Protein 5BQD (pdb70)

Secondary structure (DSSP, 8-state):
-PPPSS-EEEEEETT-TT-EEEETTHHHHHHHHHH--EEE-BSS-EE-SS--EEEEE---TTSEEEEEEEEEESSS-EEEEETTEEEEEE-----PPPP-EE-TT-SEEHHHHHHS-EE-TT-EEE--TT-SS-PEE--TT-EEEEEEEEEE--TTS-SSSS--EEEEEE-GGG-EEEESS---HHHHHHHHTT---/----TTSS-EEEETTHHHHHHHHHH--EEE-BSS-EEPSS--EEEEES--TTSEEEEEEEEEES-SEEEEEETTEEEEEEE-S-------EE-TT-SEEHHHHHHS-EE-TT-EEE--TT-SS-PEE--TT-EEEEEEEEEE---EEEEEE-GGG-EEEESS---HHHHT--TT--

B-factor: mean 69.39, std 15.28, range [40.54, 131.32]

Foldseek 3Di:
DDADPDDKDKDWDPPCVQKDKAWPPVVLLLVCVVLFHEAAAAAVWDFGVVWTKIAMDDFDQAWWKKKKKWKAFPAFFFWDADPSDIDGPGGHDDADPWFMGTQPVPGDGPNVRNVDMGTDRVATEHCDNVDPPRHTHDHARTKIWMKMKMKTAAPVSDPPDPRIIMMIITDPSNIHGYHNDDDRVVNVVSCVVVVPD/DDDDLPPQKDKAWPPVVVLQVCLVLAPEAAAAAVFDFDVVWTKMAMDSHPQWFWKWKKKFKWAPDFFFWDQPPLRIDGDGGHDDTDPWAMGTQPCPRGTNNVSRVDIRTPRVATEHCDPPDPPRHTHDHARTKIWMKMWMWGVVTDTDIDTDRSNIHGYHNDDDHCCVVVPDPVDD

Solvent-accessible surface area: 19405 Å² total; per-residue (Å²): 64,158,18,4,92,62,20,20,32,14,4,12,46,103,38,1,88,26,14,23,18,48,16,74,96,60,96,32,2,4,94,0,51,86,43,20,6,0,2,25,2,36,150,74,6,108,150,8,52,4,19,1,45,0,101,2,46,47,5,82,81,148,24,71,5,37,0,10,0,9,5,35,91,50,43,88,69,77,28,131,30,58,139,112,143,46,55,79,69,28,157,12,91,127,69,97,115,49,66,74,40,68,17,85,69,26,80,12,23,0,31,53,6,67,172,118,71,4,35,1,76,151,0,64,0,0,56,32,89,156,7,98,132,49,40,4,18,5,16,33,38,10,71,14,20,1,42,2,0,1,23,48,2,25,178,136,46,27,66,82,48,206,124,39,13,24,10,2,18,28,4,11,0,0,8,2,10,0,0,74,61,65,66,11,88,110,0,51,95,26,24,122,136,50,83,85,220,89,110,33,81,47,8,122,48,13,114,4,92,17,72,90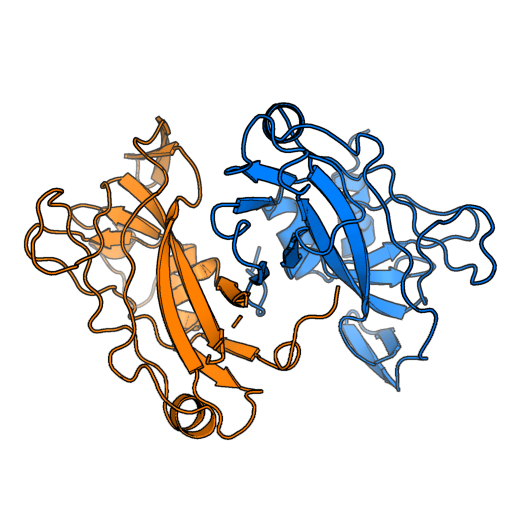,58,106,57,0,47,115,22,63,149,28,20,7,0,4,27,2,34,132,75,9,107,151,6,117,0,28,0,53,0,108,2,25,36,13,75,89,146,52,109,0,45,0,20,0,16,15,8,17,28,37,61,63,106,28,102,38,47,137,105,132,20,47,82,73,35,152,28,117,114,56,65,133,56,155,55,35,81,14,78,68,20,73,15,36,0,24,70,4,58,185,136,59,6,30,0,74,137,2,56,0,0,35,39,122,158,23,104,142,47,30,6,69,4,31,28,35,11,64,14,20,0,30,0,18,0,20,77,84,182,58,10,39,8,9,12,13,3,9,0,0,7,2,11,0,0,81,58,73,58,4,94,96,33,77,123,120,131,136,156,88,117

GO terms:
  GO:0035136 forelimb morphogenesis (P, IMP)
  GO:0007507 heart development (P, IMP)
  GO:0005737 cytoplasm (C, TAS)
  GO:0010719 negative regulation of epithelial to mesenchymal transition (P, TAS)
  GO:0060980 cell migration involved in coronary vasculogenesis (P, TAS)
  GO:0005634 nucleus (C, IDA)
  GO:0005737 cytoplasm (C, IDA)
  GO:0000978 RNA polymerase II cis-regulatory region sequence-specific DNA binding (F, IDA)
  GO:0000981 DNA-binding transcription factor activity, RNA polymerase II-specific (F, IDA)
  GO:0045893 positive regulation of DNA-templated transcription (P, IDA)
  GO:0045944 positive regulation of transcription by RNA polymerase II (P, IDA)
  GO:0032991 protein-containing complex (C, IDA)
  GO:0032993 protein-DNA complex (C, IDA)
  GO:0005515 protein binding (F, IPI)
  GO:0005654 nucleoplasm (C, TAS)
  GO:1901846 positive regulation of cell communication by electrical coupling involved in cardiac conduction (P, TAS)
  GO:0003700 DNA-binding transcription factor activity (F, IMP)
  GO:0045944 positive regulation of transcription by RNA polymerase II (P, IMP)
  GO:0061629 RNA polymerase II-specific DNA-binding transcription factor binding (F, IPI)
  GO:0003677 DNA binding (F, IDA)

CATH classification: 2.60.40.820

Structure (mmCIF, N/CA/C/O backbone):
data_5BQD
#
_entry.id   5BQD
#
_cell.length_a   81.455
_cell.length_b   81.455
_cell.length_c   341.022
_cell.angle_alpha   90.00
_cell.angle_beta   90.00
_cell.angle_gamma   120.00
#
_symmetry.space_group_name_H-M   'P 61 2 2'
#
loop_
_entity.id
_entity.type
_entity.pdbx_description
1 polymer 'T-box transcription factor TBX5'
2 non-polymer 'MAGNESIUM ION'
3 water water
#
loop_
_atom_site.group_PDB
_atom_site.id
_atom_site.type_symbol
_atom_site.label_atom_id
_atom_site.label_alt_id
_atom_site.label_comp_id
_atom_site.label_asym_id
_atom_site.label_entity_id
_atom_site.label_seq_id
_atom_site.pdbx_PDB_ins_code
_atom_site.Cartn_x
_atom_site.Cartn_y
_atom_site.Cartn_z
_atom_site.occupancy
_atom_site.B_iso_or_equiv
_atom_site.auth_seq_id
_atom_site.auth_comp_id
_atom_site.auth_asym_id
_atom_site.auth_atom_id
_atom_site.pdbx_PDB_model_num
ATOM 1 N N . SER A 1 36 ? 9.370 -34.732 -0.861 1.00 89.19 36 SER A N 1
ATOM 2 C CA . SER A 1 36 ? 9.302 -33.670 -1.870 1.00 84.46 36 SER A CA 1
ATOM 3 C C . SER A 1 36 ? 7.869 -33.177 -2.141 1.00 83.95 36 SER A C 1
ATOM 4 O O . SER A 1 36 ? 7.036 -33.922 -2.669 1.00 86.78 36 SER A O 1
ATOM 7 N N . LYS A 1 37 ? 7.588 -31.925 -1.784 1.00 79.78 37 LYS A N 1
ATOM 8 C CA . LYS A 1 37 ? 6.330 -31.277 -2.156 1.00 76.83 37 LYS A CA 1
ATOM 9 C C . LYS A 1 37 ? 6.235 -31.165 -3.680 1.00 84.17 37 LYS A C 1
ATOM 10 O O . LYS A 1 37 ? 7.239 -31.306 -4.388 1.00 79.11 37 LYS A O 1
ATOM 16 N N . SER A 1 38 ? 5.033 -30.923 -4.190 1.00 82.96 38 SER A N 1
ATOM 17 C CA . SER A 1 38 ? 4.894 -30.530 -5.584 1.00 79.74 38 SER A CA 1
ATOM 18 C C . SER A 1 38 ? 4.778 -29.009 -5.611 1.00 76.99 38 SER A C 1
ATOM 19 O O . SER A 1 38 ? 4.260 -28.409 -4.660 1.00 70.47 38 SER A O 1
ATOM 22 N N . PRO A 1 39 ? 5.275 -28.382 -6.696 1.00 71.72 39 PRO A N 1
ATOM 23 C CA . PRO A 1 39 ? 5.217 -26.921 -6.834 1.00 69.63 39 PRO A CA 1
ATOM 24 C C . PRO A 1 39 ? 3.783 -26.384 -6.836 1.00 71.00 39 PRO A C 1
ATOM 25 O O . PRO A 1 39 ? 2.878 -26.992 -7.430 1.00 73.87 39 PRO A O 1
ATOM 29 N N . SER A 1 40 ? 3.596 -25.243 -6.179 1.00 66.61 40 SER A N 1
ATOM 30 C CA . SER A 1 40 ? 2.286 -24.621 -6.069 1.00 68.46 40 SER A CA 1
ATOM 31 C C . SER A 1 40 ? 1.803 -24.051 -7.394 1.00 71.55 40 SER A C 1
ATOM 32 O O . SER A 1 40 ? 0.671 -23.584 -7.499 1.00 71.44 40 SER A O 1
ATOM 35 N N . SER A 1 41 ? 2.679 -24.070 -8.393 1.00 67.50 41 SER A N 1
ATOM 36 C CA . SER A 1 41 ? 2.329 -23.626 -9.730 1.00 66.35 41 SER A CA 1
ATOM 37 C C . SER A 1 41 ? 2.182 -24.819 -10.662 1.00 62.56 41 SER A C 1
ATOM 38 O O . SER A 1 41 ? 3.037 -25.718 -10.678 1.00 63.26 41 SER A O 1
ATOM 41 N N . PRO A 1 42 ? 1.092 -24.833 -11.438 1.00 58.83 42 PRO A N 1
ATOM 42 C CA . PRO A 1 42 ? 0.901 -25.877 -12.446 1.00 56.68 42 PRO A CA 1
ATOM 43 C C . PRO A 1 42 ? 2.015 -25.817 -13.484 1.00 56.91 42 PRO A C 1
ATOM 44 O O . PRO A 1 42 ? 2.645 -24.773 -13.635 1.00 58.30 42 PRO A O 1
ATOM 48 N N . GLN A 1 43 ? 2.276 -26.920 -14.170 1.00 55.26 43 GLN A N 1
ATOM 49 C CA . GLN A 1 43 ? 3.102 -26.857 -15.369 1.00 59.25 43 GLN A CA 1
ATOM 50 C C . GLN A 1 43 ? 2.283 -26.152 -16.441 1.00 53.61 43 GLN A C 1
ATOM 51 O O . GLN A 1 43 ? 1.070 -26.349 -16.528 1.00 53.20 43 GLN A O 1
ATOM 57 N N . ALA A 1 44 ? 2.935 -25.314 -17.237 1.00 48.88 44 ALA A N 1
ATOM 58 C CA . ALA A 1 44 ? 2.210 -24.578 -18.258 1.00 50.88 44 ALA A CA 1
ATOM 59 C C . ALA A 1 44 ? 2.856 -24.789 -19.630 1.00 52.59 44 ALA A C 1
ATOM 60 O O . ALA A 1 44 ? 4.043 -25.129 -19.745 1.00 50.51 44 ALA A O 1
ATOM 62 N N . ALA A 1 45 ? 2.061 -24.616 -20.676 1.00 55.67 45 ALA A N 1
ATOM 63 C CA . ALA A 1 45 ? 2.560 -24.803 -22.024 1.00 53.45 45 ALA A CA 1
ATOM 64 C C . ALA A 1 45 ? 1.768 -23.949 -22.998 1.00 58.70 45 ALA A C 1
ATOM 65 O O . ALA A 1 45 ? 0.559 -23.767 -22.843 1.00 58.56 45 ALA A O 1
ATOM 67 N N . PHE A 1 46 ? 2.447 -23.405 -23.997 1.00 58.98 46 PHE A N 1
ATOM 68 C CA . PHE A 1 46 ? 1.738 -22.691 -25.030 1.00 62.45 46 PHE A CA 1
ATOM 69 C C . PHE A 1 46 ? 2.045 -23.366 -26.369 1.00 62.40 46 PHE A C 1
ATOM 70 O O . PHE A 1 46 ? 3.212 -23.523 -26.757 1.00 64.93 46 PHE A O 1
ATOM 78 N N . THR A 1 47 ? 0.984 -23.761 -27.069 1.00 63.04 47 THR A N 1
ATOM 79 C CA . THR A 1 47 ? 1.092 -24.670 -28.214 1.00 66.70 47 THR A CA 1
ATOM 80 C C . THR A 1 47 ? 0.306 -24.173 -29.427 1.00 65.32 47 THR A C 1
ATOM 81 O 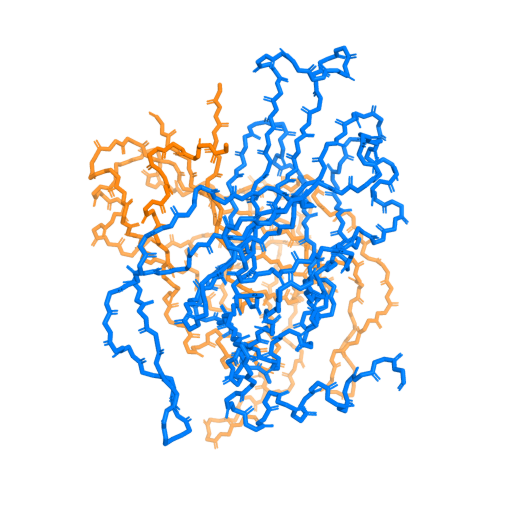O . THR A 1 47 ? -0.904 -23.961 -29.332 1.00 64.93 47 THR A O 1
ATOM 85 N N . GLN A 1 48 ? 0.998 -23.988 -30.556 1.00 70.38 48 GLN A N 1
ATOM 86 C CA . GLN A 1 48 ? 0.360 -23.679 -31.847 1.00 70.59 48 GLN A CA 1
ATOM 87 C C . GLN A 1 48 ? -0.067 -24.969 -32.552 1.00 70.94 48 GLN A C 1
ATOM 88 O O . GLN A 1 48 ? 0.560 -26.017 -32.351 1.00 67.31 48 GLN A O 1
ATOM 94 N N . GLN A 1 49 ? -1.131 -24.886 -33.358 1.00 75.55 49 GLN A N 1
ATOM 95 C CA . GLN A 1 49 ? -1.633 -26.020 -34.143 1.00 74.65 49 GLN A CA 1
ATOM 96 C C . GLN A 1 49 ? -0.489 -26.767 -34.821 1.00 70.06 49 GLN A C 1
ATOM 97 O O . GLN A 1 49 ? 0.441 -26.150 -35.329 1.00 68.77 49 GLN A O 1
ATOM 103 N N . GLY A 1 50 ? -0.553 -28.094 -34.804 1.00 70.69 50 GLY A N 1
ATOM 104 C CA . GLY A 1 50 ? 0.507 -28.907 -35.361 1.00 68.93 50 GLY A CA 1
ATOM 105 C C . GLY A 1 50 ? 1.500 -29.339 -34.304 1.00 70.88 50 GLY A C 1
ATOM 106 O O . GLY A 1 50 ? 2.384 -30.163 -34.549 1.00 71.73 50 GLY A O 1
ATOM 107 N N . MET A 1 51 ? 1.365 -28.778 -33.112 1.00 69.14 51 MET A N 1
ATOM 108 C CA . MET A 1 51 ? 2.287 -29.131 -32.045 1.00 70.99 51 MET A CA 1
ATOM 109 C C . MET A 1 51 ? 1.580 -29.848 -30.900 1.00 68.30 51 MET A C 1
ATOM 110 O O . MET A 1 51 ? 2.231 -30.365 -30.001 1.00 67.59 51 MET A O 1
ATOM 115 N N . GLU A 1 52 ? 0.251 -29.910 -30.966 1.00 68.36 52 GLU A N 1
ATOM 116 C CA . GLU A 1 52 ? -0.573 -30.317 -29.832 1.00 67.54 52 GLU A CA 1
ATOM 117 C C . GLU A 1 52 ? -0.447 -31.783 -29.424 1.00 67.07 52 GLU A C 1
ATOM 118 O O . GLU A 1 52 ? -0.922 -32.172 -28.361 1.00 77.48 52 GLU A O 1
ATOM 124 N N . GLY A 1 53 ? 0.178 -32.600 -30.257 1.00 69.48 53 GLY A N 1
ATOM 125 C CA . GLY A 1 53 ? 0.351 -33.998 -29.919 1.00 67.08 53 GLY A CA 1
ATOM 126 C C . GLY A 1 53 ? 1.631 -34.257 -29.145 1.00 60.60 53 GLY A C 1
ATOM 127 O O . GLY A 1 53 ? 1.861 -35.369 -28.660 1.00 60.41 53 GLY A O 1
ATOM 128 N N . ILE A 1 54 ? 2.471 -33.234 -29.023 1.00 59.93 54 ILE A N 1
ATOM 129 C CA . ILE A 1 54 ? 3.774 -33.392 -28.368 1.00 61.79 54 ILE A CA 1
ATOM 130 C C . ILE A 1 54 ? 3.657 -33.429 -26.844 1.00 58.94 54 ILE A C 1
ATOM 131 O O . ILE A 1 54 ? 2.809 -32.751 -26.257 1.00 63.01 54 ILE A O 1
ATOM 136 N N . LYS A 1 55 ? 4.495 -34.246 -26.208 1.00 60.90 55 LYS A N 1
ATOM 137 C CA . LYS A 1 55 ? 4.556 -34.316 -24.746 1.00 58.34 55 LYS A CA 1
ATOM 138 C C . LYS A 1 55 ? 6.019 -34.365 -24.287 1.00 58.66 55 LYS A C 1
ATOM 139 O O . LYS A 1 55 ? 6.884 -34.953 -24.966 1.00 56.80 55 LYS A O 1
ATOM 145 N N . VAL A 1 56 ? 6.279 -33.719 -23.147 1.00 59.54 56 VAL A N 1
ATOM 146 C CA . VAL A 1 56 ? 7.623 -33.540 -22.614 1.00 54.22 56 VAL A CA 1
ATOM 147 C C . VAL A 1 56 ? 7.689 -34.074 -21.188 1.00 59.20 56 VAL A C 1
ATOM 148 O O . VAL A 1 56 ? 6.787 -33.825 -20.390 1.00 59.59 56 VAL A O 1
ATOM 152 N N . PHE A 1 57 ? 8.741 -34.809 -20.849 1.00 57.33 57 PHE A N 1
ATOM 153 C CA . PHE A 1 57 ? 8.846 -35.336 -19.497 1.00 47.46 57 PHE A CA 1
ATOM 154 C C . PHE A 1 57 ? 10.181 -34.951 -18.886 1.00 52.64 57 PHE A C 1
ATOM 155 O O . PHE A 1 57 ? 11.235 -35.253 -19.464 1.00 55.38 57 PHE A O 1
ATOM 163 N N . LEU A 1 58 ? 10.130 -34.303 -17.720 1.00 49.05 58 LEU A N 1
ATOM 164 C CA . LEU A 1 58 ? 11.328 -33.850 -17.041 1.00 52.08 58 LEU A CA 1
ATOM 165 C C . LEU A 1 58 ? 12.080 -35.058 -16.527 1.00 52.85 58 LEU A C 1
ATOM 166 O O . LEU A 1 58 ? 11.527 -35.864 -15.793 1.00 51.27 58 LEU A O 1
ATOM 171 N N . HIS A 1 59 ? 13.334 -35.192 -16.940 1.00 55.53 59 HIS A N 1
ATOM 172 C CA . HIS A 1 59 ? 14.204 -36.249 -16.438 1.00 56.33 59 HIS A CA 1
ATOM 173 C C . HIS A 1 59 ? 14.549 -35.951 -14.986 1.00 61.74 59 HIS A C 1
ATOM 174 O O . HIS A 1 59 ? 14.835 -34.792 -14.636 1.00 54.97 59 HIS A O 1
ATOM 181 N N . GLU A 1 60 ? 14.484 -36.989 -14.148 1.00 63.13 60 GLU A N 1
ATOM 182 C CA . GLU A 1 60 ? 14.853 -36.880 -12.744 1.00 59.37 60 GLU A CA 1
ATOM 183 C C . GLU A 1 60 ? 14.031 -35.797 -12.006 1.00 62.78 60 GLU A C 1
ATOM 184 O O . GLU A 1 60 ? 14.587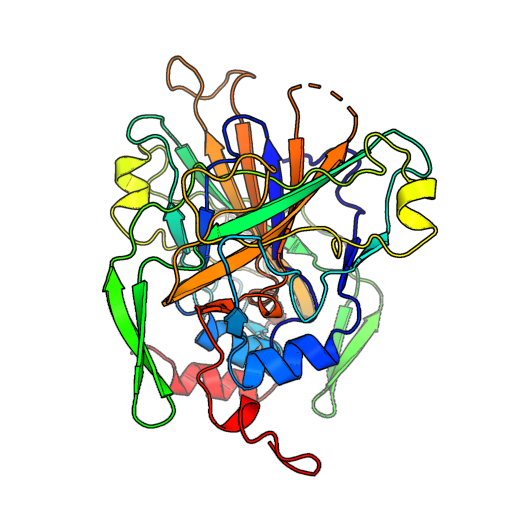 -35.019 -11.209 1.00 58.25 60 GLU A O 1
ATOM 190 N N . ARG A 1 61 ? 12.717 -35.765 -12.260 1.00 60.13 61 ARG A N 1
ATOM 191 C CA . ARG A 1 61 ? 11.842 -34.777 -11.629 1.00 62.74 61 ARG A CA 1
ATOM 192 C C . ARG A 1 61 ? 11.928 -34.795 -10.100 1.00 64.34 61 ARG A C 1
ATOM 193 O O . ARG A 1 61 ? 11.870 -33.733 -9.471 1.00 66.25 61 ARG A O 1
ATOM 201 N N . GLU A 1 62 ? 12.065 -35.970 -9.488 1.00 66.17 62 GLU A N 1
ATOM 202 C CA . GLU A 1 62 ? 12.119 -35.997 -8.016 1.00 66.62 62 GLU A CA 1
ATOM 203 C C . GLU A 1 62 ? 13.336 -35.229 -7.500 1.00 63.95 62 GLU A C 1
ATOM 204 O O . GLU A 1 62 ? 13.229 -34.463 -6.531 1.00 64.29 62 GLU A O 1
ATOM 210 N N . LEU A 1 63 ? 14.478 -35.416 -8.165 1.00 62.79 63 LEU A N 1
ATOM 211 C CA . LEU A 1 63 ? 15.685 -34.675 -7.825 1.00 58.97 63 LEU A CA 1
ATOM 212 C C . LEU A 1 63 ? 15.442 -33.165 -7.852 1.00 63.45 63 LEU A C 1
ATOM 213 O O . LEU A 1 63 ? 15.850 -32.434 -6.931 1.00 60.60 63 LEU A O 1
ATOM 218 N N . TRP A 1 64 ? 14.758 -32.721 -8.907 1.00 59.99 64 TRP A N 1
ATOM 219 C CA . TRP A 1 64 ? 14.323 -31.341 -9.049 1.00 55.78 64 TRP A CA 1
ATOM 220 C C . TRP A 1 64 ? 13.392 -30.899 -7.935 1.00 56.16 64 TRP A C 1
ATOM 221 O O . TRP A 1 64 ? 13.510 -29.780 -7.429 1.00 58.76 64 TRP A O 1
ATOM 232 N N . LEU A 1 65 ? 12.443 -31.754 -7.569 1.00 57.55 65 LEU A N 1
ATOM 233 C CA . LEU A 1 65 ? 11.531 -31.417 -6.476 1.00 59.63 65 LEU A CA 1
ATOM 234 C C . LEU A 1 65 ? 12.272 -31.176 -5.153 1.00 59.25 65 LEU A C 1
ATOM 235 O O . LEU A 1 65 ? 11.872 -30.307 -4.377 1.00 61.36 65 LEU A O 1
ATOM 240 N N . LYS A 1 66 ? 13.362 -31.902 -4.910 1.00 58.44 66 LYS A N 1
ATOM 241 C CA . LYS A 1 66 ? 14.099 -31.730 -3.655 1.00 59.31 66 LYS A CA 1
ATOM 242 C C . LYS A 1 66 ? 14.770 -30.362 -3.567 1.00 59.21 66 LYS A C 1
ATOM 243 O O . LYS A 1 66 ? 14.619 -29.659 -2.561 1.00 60.01 66 LYS A O 1
ATOM 249 N N . PHE A 1 67 ? 15.483 -29.970 -4.621 1.00 61.04 67 PHE A N 1
ATOM 250 C CA . PHE A 1 67 ? 16.035 -28.620 -4.692 1.00 56.03 67 PHE A CA 1
ATOM 251 C C . PHE A 1 67 ? 14.922 -27.578 -4.643 1.00 54.42 67 PHE A C 1
ATOM 252 O O . PHE A 1 67 ? 15.066 -26.538 -4.003 1.00 52.81 67 PHE A O 1
ATOM 260 N N . HIS A 1 68 ? 13.820 -27.838 -5.338 1.00 50.75 68 HIS A N 1
ATOM 261 C CA . HIS A 1 68 ? 12.750 -26.853 -5.392 1.00 54.67 68 HIS A CA 1
ATOM 262 C C . HIS A 1 68 ? 12.187 -26.561 -4.010 1.00 56.48 68 HIS A C 1
ATOM 263 O O . HIS A 1 68 ? 11.864 -25.421 -3.684 1.00 54.71 68 HIS A O 1
ATOM 270 N N . GLU A 1 69 ? 12.058 -27.629 -3.229 1.00 59.85 69 GLU A N 1
ATOM 271 C CA . GLU A 1 69 ? 11.501 -27.628 -1.883 1.00 57.66 69 GLU A CA 1
ATOM 272 C C . GLU A 1 69 ? 12.278 -26.657 -0.986 1.00 56.69 69 GLU A C 1
ATOM 273 O O . GLU A 1 69 ? 11.713 -25.774 -0.343 1.00 51.25 69 GLU A O 1
ATOM 279 N N . VAL A 1 70 ? 13.594 -26.833 -0.988 1.00 54.32 70 VAL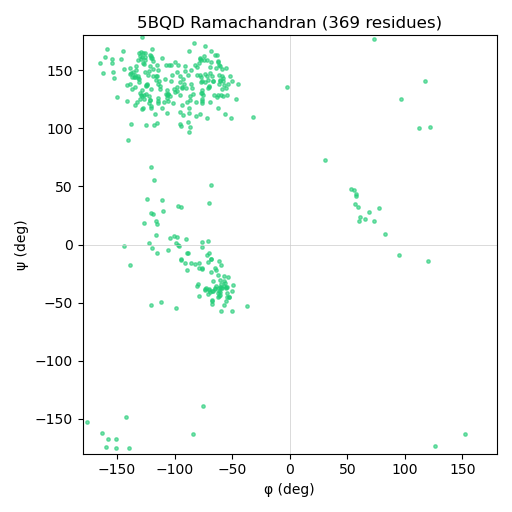 A N 1
ATOM 280 C CA . VAL A 1 70 ? 14.544 -25.947 -0.326 1.00 54.79 70 VAL A CA 1
ATOM 281 C C . VAL A 1 70 ? 14.599 -24.535 -0.923 1.00 55.33 70 VAL A C 1
ATOM 282 O O . VAL A 1 70 ? 14.764 -23.530 -0.201 1.00 53.87 70 VAL A O 1
ATOM 286 N N . GLY A 1 71 ? 14.481 -24.468 -2.252 1.00 57.84 71 GLY A N 1
ATOM 287 C CA . GLY A 1 71 ? 14.608 -23.213 -2.980 1.00 49.04 71 GLY A CA 1
ATOM 288 C C . GLY A 1 71 ? 15.863 -23.233 -3.822 1.00 51.05 71 GLY A C 1
ATOM 289 O O . GLY A 1 71 ? 16.966 -23.005 -3.329 1.00 53.90 71 GLY A O 1
ATOM 290 N N . THR A 1 72 ? 15.708 -23.494 -5.114 1.00 56.48 72 THR A N 1
ATOM 291 C CA . THR A 1 72 ? 16.876 -23.833 -5.901 1.00 53.87 72 THR A CA 1
ATOM 292 C C . THR A 1 72 ? 17.701 -22.606 -6.228 1.00 53.37 72 THR A C 1
ATOM 293 O O . THR A 1 72 ? 17.147 -21.529 -6.486 1.00 51.96 72 THR A O 1
ATOM 297 N N . GLU A 1 73 ? 19.024 -22.783 -6.179 1.00 51.43 73 GLU A N 1
ATOM 298 C CA . GLU A 1 73 ? 19.986 -21.745 -6.517 1.00 50.24 73 GLU A CA 1
ATOM 299 C C . GLU A 1 73 ? 20.899 -22.243 -7.613 1.00 53.41 73 GLU A C 1
ATOM 300 O O . GLU A 1 73 ? 21.242 -23.426 -7.652 1.00 55.12 73 GLU A O 1
ATOM 306 N N . MET A 1 74 ? 21.307 -21.338 -8.491 1.00 49.25 74 MET A N 1
ATOM 307 C CA . MET A 1 74 ? 22.244 -21.683 -9.535 1.00 45.21 74 MET A CA 1
ATOM 308 C C . MET A 1 74 ? 23.350 -20.646 -9.493 1.00 45.90 74 MET A C 1
ATOM 309 O O . MET A 1 74 ? 23.093 -19.445 -9.401 1.00 46.72 74 MET A O 1
ATOM 314 N N . ILE A 1 75 ? 24.585 -21.119 -9.482 1.00 43.64 75 ILE A N 1
ATOM 315 C CA . ILE A 1 75 ? 25.736 -20.243 -9.426 1.00 50.25 75 ILE A CA 1
ATOM 316 C C . ILE A 1 75 ? 26.033 -19.591 -10.807 1.00 57.26 75 ILE A C 1
ATOM 317 O O . ILE A 1 75 ? 26.072 -20.271 -11.836 1.00 54.37 75 ILE A O 1
ATOM 322 N N . ILE A 1 76 ? 26.217 -18.274 -10.839 1.00 56.04 76 ILE A N 1
ATOM 323 C CA . ILE A 1 76 ? 26.685 -17.620 -12.062 1.00 57.90 76 ILE A CA 1
ATOM 324 C C . ILE A 1 76 ? 28.091 -17.043 -11.880 1.00 60.58 76 ILE A C 1
ATOM 325 O O . ILE A 1 76 ? 28.387 -16.451 -10.836 1.00 63.29 76 ILE A O 1
ATOM 330 N N . THR A 1 77 ? 28.961 -17.231 -12.877 1.00 57.25 77 THR A N 1
ATOM 331 C CA . THR A 1 77 ? 30.301 -16.629 -12.847 1.00 57.44 77 THR A CA 1
ATOM 332 C C . THR A 1 77 ? 30.554 -15.865 -14.151 1.00 61.11 77 THR A C 1
ATOM 333 O O . THR A 1 77 ? 29.703 -15.847 -15.040 1.00 59.03 77 THR A O 1
ATOM 337 N N . LYS A 1 78 ? 31.719 -15.238 -14.271 1.00 62.16 78 LYS A N 1
ATOM 338 C CA . LYS A 1 78 ? 32.048 -14.519 -15.484 1.00 57.24 78 LYS A CA 1
ATOM 339 C C . LYS A 1 78 ? 32.345 -15.486 -16.635 1.00 59.51 78 LYS A C 1
ATOM 340 O O . LYS A 1 78 ? 31.985 -15.218 -17.774 1.00 60.75 78 LYS A O 1
ATOM 346 N N . ALA A 1 79 ? 32.993 -16.607 -16.340 1.00 60.37 79 ALA A N 1
ATOM 347 C CA . ALA A 1 79 ? 33.307 -17.595 -17.377 1.00 57.59 79 ALA A CA 1
ATOM 348 C C . ALA A 1 79 ? 32.038 -18.280 -17.854 1.00 60.35 79 ALA A C 1
ATOM 349 O O . ALA A 1 79 ? 31.880 -18.570 -19.044 1.00 64.03 79 ALA A O 1
ATOM 351 N N . GLY A 1 80 ? 31.146 -18.528 -16.895 1.00 58.02 80 GLY A N 1
ATOM 352 C CA . GLY A 1 80 ? 29.908 -19.247 -17.116 1.00 56.15 80 GLY A CA 1
ATOM 353 C C . GLY A 1 80 ? 29.913 -20.516 -16.280 1.00 61.68 80 GLY A C 1
ATOM 354 O O . GLY A 1 80 ? 30.954 -21.169 -16.156 1.00 62.04 80 GLY A O 1
ATOM 355 N N . ARG A 1 81 ? 28.766 -20.861 -15.694 1.00 60.35 81 ARG A N 1
ATOM 356 C CA . ARG A 1 81 ? 28.612 -22.151 -15.026 1.00 61.06 81 ARG A CA 1
ATOM 357 C C . ARG A 1 81 ? 27.527 -22.978 -15.680 1.00 57.65 81 ARG A C 1
ATOM 358 O O . ARG A 1 81 ? 26.514 -22.431 -16.127 1.00 54.79 81 ARG A O 1
ATOM 366 N N . ARG A 1 82 ? 27.727 -24.293 -15.722 1.00 58.22 82 ARG A N 1
ATOM 367 C CA . ARG A 1 82 ? 26.654 -25.184 -16.125 1.00 56.95 82 ARG A CA 1
ATOM 368 C C . ARG A 1 82 ? 25.658 -25.277 -14.969 1.00 58.47 82 ARG A C 1
ATOM 369 O O . ARG A 1 82 ? 25.962 -24.890 -13.836 1.00 54.41 82 ARG A O 1
ATOM 377 N N . MET A 1 83 ? 24.452 -25.735 -15.263 1.00 60.61 83 MET A N 1
ATOM 378 C CA . MET A 1 83 ? 23.430 -25.875 -14.245 1.00 51.83 83 MET A CA 1
ATOM 379 C C . MET A 1 83 ? 23.526 -27.235 -13.583 1.00 57.99 83 MET A C 1
ATOM 380 O O . MET A 1 83 ? 23.857 -28.231 -14.235 1.00 60.38 83 MET A O 1
ATOM 385 N N . PHE A 1 84 ? 23.220 -27.278 -12.287 1.00 63.59 84 PHE A N 1
ATOM 386 C CA . PHE A 1 84 ? 22.975 -28.543 -11.599 1.00 61.12 84 PHE A CA 1
ATOM 387 C C . PHE A 1 84 ? 21.841 -28.372 -10.607 1.00 59.09 84 PHE A C 1
ATOM 388 O O . PHE A 1 84 ? 21.923 -27.532 -9.715 1.00 57.86 84 PHE A O 1
ATOM 396 N N . PRO A 1 85 ? 20.794 -29.197 -10.734 1.00 59.37 85 PRO A N 1
ATOM 397 C CA . PRO A 1 85 ? 20.726 -30.271 -11.735 1.00 60.91 85 PRO A CA 1
ATOM 398 C C . PRO A 1 85 ? 20.588 -29.764 -13.169 1.00 61.75 85 PRO A C 1
ATOM 399 O O . PRO A 1 85 ? 20.101 -28.660 -13.417 1.00 58.52 85 PRO A O 1
ATOM 403 N N . SER A 1 86 ? 21.057 -30.559 -14.114 1.00 63.61 86 SER A N 1
ATOM 404 C CA . SER A 1 86 ? 20.978 -30.129 -15.482 1.00 58.14 86 SER A CA 1
ATOM 405 C C . SER A 1 86 ? 19.565 -30.404 -15.988 1.00 61.05 86 SER A C 1
ATOM 406 O O . SER A 1 86 ? 18.871 -31.308 -15.502 1.00 61.30 86 SER A O 1
ATOM 409 N N . TYR A 1 87 ? 19.144 -29.604 -16.957 1.00 60.19 87 TYR A N 1
ATOM 410 C CA . TYR A 1 87 ? 17.823 -29.727 -17.539 1.00 57.04 87 TYR A CA 1
ATOM 411 C C . TYR A 1 87 ? 17.864 -30.748 -18.698 1.00 57.98 87 TYR A C 1
ATOM 412 O O . TYR A 1 87 ? 18.516 -30.523 -19.715 1.00 59.71 87 TYR A O 1
ATOM 421 N N . LYS A 1 88 ? 17.181 -31.876 -18.520 1.00 54.10 88 LYS A N 1
ATOM 422 C CA . LYS A 1 88 ? 17.071 -32.908 -19.539 1.00 52.46 88 LYS A CA 1
ATOM 423 C C . LYS A 1 88 ? 15.610 -33.306 -19.686 1.00 55.72 88 LYS A C 1
ATOM 424 O O . LYS A 1 88 ? 14.873 -33.340 -18.687 1.00 53.96 88 LYS A O 1
ATOM 430 N N . VAL A 1 89 ? 15.180 -33.599 -20.915 1.00 52.33 89 VAL A N 1
ATOM 431 C CA . VAL A 1 89 ? 13.785 -34.012 -21.139 1.00 52.34 89 VAL A CA 1
ATOM 432 C C . VAL A 1 89 ? 13.667 -35.171 -22.137 1.00 58.62 89 VAL A C 1
ATOM 433 O O . VAL A 1 89 ? 14.467 -35.289 -23.074 1.00 59.23 89 VAL A O 1
ATOM 437 N N . LYS A 1 90 ? 12.677 -36.032 -21.926 1.00 55.37 90 LYS A N 1
ATOM 438 C CA . LYS A 1 90 ? 12.315 -37.011 -22.930 1.00 53.99 90 LYS A CA 1
ATOM 439 C C . LYS A 1 90 ? 11.131 -36.415 -23.657 1.00 56.65 90 LYS A C 1
ATOM 440 O O . LYS A 1 90 ? 10.231 -35.863 -23.015 1.00 55.65 90 LYS A O 1
ATOM 446 N N . VAL A 1 91 ? 11.148 -36.496 -24.989 1.00 57.39 91 VAL A N 1
ATOM 447 C CA . VAL A 1 91 ? 10.065 -35.958 -25.807 1.00 58.73 91 VAL A CA 1
ATOM 448 C C . VAL A 1 91 ? 9.310 -37.076 -26.538 1.00 61.92 91 VAL A C 1
ATOM 449 O O . VAL A 1 91 ? 9.922 -38.034 -27.053 1.00 57.88 91 VAL A O 1
ATOM 453 N N . THR A 1 92 ? 7.988 -36.945 -26.613 1.00 60.78 92 THR A N 1
ATOM 454 C CA . THR A 1 92 ? 7.194 -37.857 -27.438 1.00 58.54 92 THR A CA 1
ATOM 455 C C . THR A 1 92 ? 6.225 -37.111 -28.342 1.00 56.88 92 THR A C 1
ATOM 456 O O . THR A 1 92 ? 5.936 -35.930 -28.113 1.00 53.98 92 THR A O 1
ATOM 460 N N . GLY A 1 93 ? 5.693 -37.814 -29.344 1.00 62.68 93 GLY A N 1
ATOM 461 C CA . GLY A 1 93 ? 4.680 -37.243 -30.208 1.00 59.32 93 GLY A CA 1
ATOM 462 C C . GLY A 1 93 ? 5.250 -36.383 -31.320 1.00 60.81 93 GLY A C 1
ATOM 463 O O . GLY A 1 93 ? 4.496 -35.699 -32.019 1.00 65.91 93 GLY A O 1
ATOM 464 N N . LEU A 1 94 ? 6.569 -36.398 -31.500 1.00 58.02 94 LEU A N 1
ATOM 465 C CA . LEU A 1 94 ? 7.145 -35.703 -32.661 1.00 66.85 94 LEU A CA 1
ATOM 466 C C . LEU A 1 94 ? 6.870 -36.497 -33.943 1.00 62.74 94 LEU A C 1
ATOM 467 O O . LEU A 1 94 ? 6.935 -37.735 -33.931 1.00 62.83 94 LEU A O 1
ATOM 472 N N . ASN A 1 95 ? 6.551 -35.802 -35.036 1.00 67.63 95 ASN A N 1
ATOM 473 C CA . ASN A 1 95 ? 6.538 -36.441 -36.365 1.00 63.81 95 ASN A CA 1
ATOM 474 C C . ASN A 1 95 ? 7.949 -36.934 -36.689 1.00 61.08 95 ASN A C 1
ATOM 475 O O . ASN A 1 95 ? 8.883 -36.142 -36.763 1.00 62.42 95 ASN A O 1
ATOM 480 N N . PRO A 1 96 ? 8.113 -38.253 -36.860 1.00 67.15 96 PRO A N 1
ATOM 481 C CA . PRO A 1 96 ? 9.426 -38.899 -37.026 1.00 68.45 96 PRO A CA 1
ATOM 482 C C . PRO A 1 96 ? 10.384 -38.290 -38.076 1.00 69.22 96 PRO A C 1
ATOM 483 O O . PRO A 1 96 ? 11.587 -38.345 -37.817 1.00 69.59 96 PRO A O 1
ATOM 487 N N . LYS A 1 97 ? 9.918 -37.751 -39.209 1.00 65.86 97 LYS A N 1
ATOM 488 C CA . LYS A 1 97 ? 10.884 -37.120 -40.127 1.00 72.61 97 LYS A CA 1
ATOM 489 C C . LYS A 1 97 ? 10.511 -35.672 -40.497 1.00 69.35 97 LYS A C 1
ATOM 490 O O . LYS A 1 97 ? 11.005 -35.110 -41.472 1.00 75.48 97 LYS A O 1
ATOM 496 N N . THR A 1 98 ? 9.648 -35.054 -39.711 1.00 64.71 98 THR A N 1
ATOM 497 C CA . THR A 1 98 ? 9.583 -33.601 -39.723 1.00 65.53 98 THR A CA 1
ATOM 498 C C . THR A 1 98 ? 10.838 -33.084 -38.978 1.00 67.58 98 THR A C 1
ATOM 499 O O . THR A 1 98 ? 11.337 -33.761 -38.069 1.00 66.13 98 THR A O 1
ATOM 503 N N . LYS A 1 99 ? 11.381 -31.933 -39.379 1.00 67.67 99 LYS A N 1
ATOM 504 C CA . LYS A 1 99 ? 12.572 -31.386 -38.719 1.00 65.10 99 LYS A CA 1
ATOM 505 C C . LYS A 1 99 ? 12.178 -30.432 -37.606 1.00 61.29 99 LYS A C 1
ATOM 506 O O . LYS A 1 99 ? 11.236 -29.643 -37.743 1.00 60.02 99 LYS A O 1
ATOM 512 N N . TYR A 1 100 ? 12.929 -30.477 -36.516 1.00 60.26 100 TYR A N 1
ATOM 513 C CA . TYR A 1 100 ? 12.572 -29.687 -35.352 1.00 60.29 100 TYR A CA 1
ATOM 514 C C . TYR A 1 100 ? 13.776 -28.978 -34.771 1.00 54.56 100 TYR A C 1
ATOM 515 O O . TYR A 1 100 ? 14.892 -29.510 -34.759 1.00 51.42 100 TYR A O 1
ATOM 524 N N . ILE A 1 101 ? 13.537 -27.774 -34.272 1.00 54.86 101 ILE A N 1
ATOM 525 C CA . ILE A 1 101 ? 14.556 -27.072 -33.515 1.00 57.68 101 ILE A CA 1
ATOM 526 C C . ILE A 1 101 ? 14.160 -27.088 -32.030 1.00 58.87 101 ILE A C 1
ATOM 527 O O . ILE A 1 101 ? 13.018 -26.779 -31.669 1.00 55.43 101 ILE A O 1
ATOM 532 N N . LEU A 1 102 ? 15.097 -27.513 -31.188 1.00 57.96 102 LEU A N 1
ATOM 533 C CA . LEU A 1 102 ? 14.909 -27.516 -29.739 1.00 55.72 102 LEU A CA 1
ATOM 534 C C . LEU A 1 102 ? 15.776 -26.455 -29.104 1.00 55.74 102 LEU A C 1
ATOM 535 O O . LEU A 1 102 ? 17.006 -26.450 -29.269 1.00 56.72 102 LEU A O 1
ATOM 540 N N . LEU A 1 103 ? 15.142 -25.552 -28.372 1.00 54.02 103 LEU A N 1
ATOM 541 C CA . LEU A 1 103 ? 15.909 -24.537 -27.685 1.00 56.38 103 LEU A CA 1
ATOM 542 C C . LEU A 1 103 ? 15.308 -24.167 -26.332 1.00 53.69 103 LEU A C 1
ATOM 543 O O . LEU A 1 103 ? 14.170 -24.5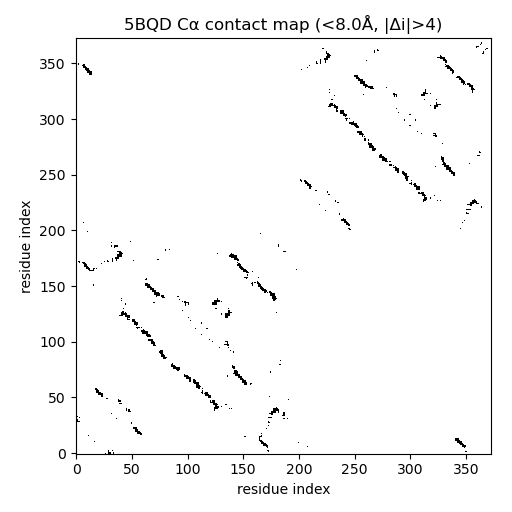08 -26.002 1.00 53.97 103 LEU A O 1
ATOM 548 N N . MET A 1 104 ? 16.105 -23.456 -25.557 1.00 53.32 104 MET A N 1
ATOM 549 C CA . MET A 1 104 ? 15.768 -23.149 -24.186 1.00 58.88 104 MET A CA 1
ATOM 550 C C . MET A 1 104 ? 16.050 -21.685 -23.905 1.00 55.74 104 MET A C 1
ATOM 551 O O . MET A 1 104 ? 17.077 -21.161 -24.322 1.00 57.45 104 MET A O 1
ATOM 556 N N . ASP A 1 105 ? 15.136 -21.001 -23.234 1.00 57.68 105 ASP A N 1
ATOM 557 C CA . ASP A 1 105 ? 15.503 -19.696 -22.708 1.00 61.45 105 ASP A CA 1
ATOM 558 C C . ASP A 1 105 ? 15.173 -19.621 -21.214 1.00 58.72 105 ASP A C 1
ATOM 559 O O . ASP A 1 105 ? 14.453 -20.468 -20.673 1.00 57.66 105 ASP A O 1
ATOM 564 N N . ILE A 1 106 ? 15.740 -18.626 -20.546 1.00 58.55 106 ILE A N 1
ATOM 565 C CA . ILE A 1 106 ? 15.608 -18.501 -19.108 1.00 55.84 106 ILE A CA 1
ATOM 566 C C . ILE A 1 106 ? 15.055 -17.123 -18.774 1.00 55.64 106 ILE A C 1
ATOM 567 O O . ILE A 1 106 ? 15.763 -16.108 -18.831 1.00 55.45 106 ILE A O 1
ATOM 572 N N . VAL A 1 107 ? 13.773 -17.089 -18.451 1.00 51.52 107 VAL A N 1
ATOM 573 C CA . VAL A 1 107 ? 13.086 -15.817 -18.297 1.00 54.94 107 VAL A CA 1
ATOM 574 C C . VAL A 1 107 ? 12.850 -15.483 -16.831 1.00 55.72 107 VAL A C 1
ATOM 575 O O . VAL A 1 107 ? 12.805 -16.379 -15.980 1.00 54.37 107 VAL A O 1
ATOM 579 N N . PRO A 1 108 ? 12.723 -14.184 -16.520 1.00 58.52 108 PRO A N 1
ATOM 580 C CA . PRO A 1 108 ? 12.420 -13.825 -15.129 1.00 51.13 108 PRO A CA 1
ATOM 581 C C . PRO A 1 108 ? 11.123 -14.479 -14.652 1.00 53.57 108 PRO A C 1
ATOM 582 O O . PRO A 1 108 ? 10.184 -14.576 -15.434 1.00 59.26 108 PRO A O 1
ATOM 586 N N . ALA A 1 109 ? 11.077 -14.942 -13.408 1.00 58.08 109 ALA A N 1
ATOM 587 C CA . ALA A 1 109 ? 9.852 -15.537 -12.879 1.00 56.71 109 ALA A CA 1
ATOM 588 C C . ALA A 1 109 ? 8.965 -14.473 -12.228 1.00 58.64 109 ALA A C 1
ATOM 589 O O . ALA A 1 109 ? 7.750 -14.659 -12.080 1.00 62.20 109 ALA A O 1
ATOM 591 N N . ASP A 1 110 ? 9.586 -13.361 -11.845 1.00 57.05 110 ASP A N 1
ATOM 592 C CA . ASP A 1 110 ? 8.890 -12.255 -11.205 1.00 57.50 110 ASP A CA 1
ATOM 593 C C . ASP A 1 110 ? 9.723 -11.010 -11.357 1.00 63.12 110 ASP A C 1
ATOM 594 O O . ASP A 1 110 ? 10.763 -11.047 -12.018 1.00 60.98 110 ASP A O 1
ATOM 599 N N . ASP A 1 111 ? 9.286 -9.927 -10.716 1.00 73.67 111 ASP A N 1
ATOM 600 C CA . ASP A 1 111 ? 10.001 -8.652 -10.771 1.00 78.56 111 ASP A CA 1
ATOM 601 C C . ASP A 1 111 ? 10.398 -8.221 -9.349 1.00 78.56 111 ASP A C 1
ATOM 602 O O . ASP A 1 111 ? 9.890 -7.227 -8.826 1.00 81.92 111 ASP A O 1
ATOM 607 N N . HIS A 1 112 ? 11.304 -8.979 -8.733 1.00 76.25 112 HIS A N 1
ATOM 608 C CA . HIS A 1 112 ? 11.820 -8.658 -7.399 1.00 75.08 112 HIS A CA 1
ATOM 609 C C . HIS A 1 112 ? 13.320 -8.903 -7.319 1.00 73.95 112 HIS A C 1
ATOM 610 O O . HIS A 1 112 ? 13.831 -9.755 -8.036 1.00 77.13 112 HIS A O 1
ATOM 617 N N . ARG A 1 113 ? 14.030 -8.169 -6.459 1.00 75.95 113 ARG A N 1
ATOM 618 C CA . ARG A 1 113 ? 15.320 -8.667 -5.965 1.00 74.94 113 ARG A CA 1
ATOM 619 C C . ARG A 1 113 ? 15.055 -9.443 -4.684 1.00 72.52 113 ARG A C 1
ATOM 620 O O . ARG A 1 113 ? 14.073 -9.190 -3.965 1.00 69.51 113 ARG A O 1
ATOM 628 N N . TYR A 1 114 ? 15.942 -10.387 -4.400 1.00 68.86 114 TYR A N 1
ATOM 629 C CA . TYR A 1 114 ? 15.831 -11.191 -3.203 1.00 64.65 114 TYR A CA 1
ATOM 630 C C . TYR A 1 114 ? 17.090 -11.053 -2.370 1.00 67.11 114 TYR A C 1
ATOM 631 O O . TYR A 1 114 ? 18.167 -10.821 -2.909 1.00 71.39 114 TYR A O 1
ATOM 640 N N . LYS A 1 115 ? 16.961 -11.167 -1.055 1.00 71.47 115 LYS A N 1
ATOM 641 C CA . LYS A 1 115 ? 18.133 -11.466 -0.241 1.00 74.45 115 LYS A CA 1
ATOM 642 C C . LYS A 1 115 ? 17.786 -12.647 0.645 1.00 68.41 115 LYS A C 1
ATOM 643 O O . LYS A 1 115 ? 16.604 -12.967 0.860 1.00 63.74 115 LYS A O 1
ATOM 649 N N . PHE A 1 116 ? 18.832 -13.310 1.120 1.00 64.92 116 PHE A N 1
ATOM 650 C CA . PHE A 1 116 ? 18.686 -14.501 1.916 1.00 68.41 116 PHE A CA 1
ATOM 651 C C . PHE A 1 116 ? 19.269 -14.276 3.325 1.00 69.39 116 PHE A C 1
ATOM 652 O O . PHE A 1 116 ? 20.495 -14.278 3.522 1.00 70.59 116 PHE A O 1
ATOM 660 N N . ALA A 1 117 ? 18.385 -14.061 4.294 1.00 68.35 117 ALA A N 1
ATOM 661 C CA . ALA A 1 117 ? 18.790 -13.935 5.698 1.00 76.89 117 ALA A CA 1
ATOM 662 C C . ALA A 1 117 ? 17.869 -14.786 6.565 1.00 77.67 117 ALA A C 1
ATOM 663 O O . ALA A 1 117 ? 16.721 -15.049 6.182 1.00 81.08 117 ALA A O 1
ATOM 665 N N . ASP A 1 118 ? 18.374 -15.231 7.714 1.00 79.38 118 ASP A N 1
ATOM 666 C CA . ASP A 1 118 ? 17.567 -16.001 8.670 1.00 79.34 118 ASP A CA 1
ATOM 667 C C . ASP A 1 118 ? 16.967 -17.262 8.027 1.00 82.28 118 ASP A C 1
ATOM 668 O O . ASP A 1 118 ? 15.835 -17.653 8.352 1.00 78.35 118 ASP A O 1
ATOM 673 N N . ASN A 1 119 ? 17.727 -17.875 7.112 1.00 75.42 119 ASN A N 1
ATOM 674 C CA . ASN A 1 119 ? 17.311 -19.091 6.411 1.00 76.79 119 ASN A CA 1
ATOM 675 C C . ASN A 1 119 ? 16.037 -18.912 5.579 1.00 79.71 119 ASN A C 1
ATOM 676 O O . ASN A 1 119 ? 15.321 -19.883 5.275 1.00 78.12 119 ASN A O 1
ATOM 681 N N . LYS A 1 120 ? 15.770 -17.670 5.194 1.00 76.43 120 LYS A N 1
ATOM 682 C CA . LYS A 1 120 ? 14.589 -17.369 4.403 1.00 79.44 120 LYS A CA 1
ATOM 683 C C . LYS A 1 120 ? 14.971 -16.487 3.207 1.00 76.09 120 LYS A C 1
ATOM 684 O O . LYS A 1 120 ? 15.881 -15.659 3.314 1.00 75.10 120 LYS A O 1
ATOM 690 N N . TRP A 1 121 ? 14.306 -16.692 2.069 1.00 69.44 121 TRP A N 1
ATOM 691 C CA . TRP A 1 121 ? 14.409 -15.761 0.940 1.00 63.34 121 TRP A CA 1
ATOM 692 C C . TRP A 1 121 ? 13.384 -14.655 1.131 1.00 64.10 121 TRP A C 1
ATOM 693 O O . TRP A 1 121 ? 12.203 -14.943 1.281 1.00 71.56 121 TRP A O 1
ATOM 704 N N . SER A 1 122 ? 13.813 -13.398 1.135 1.00 64.42 122 SER A N 1
ATOM 705 C CA . SER A 1 122 ? 12.852 -12.293 1.233 1.00 67.41 122 SER A CA 1
ATOM 706 C C . SER A 1 122 ? 12.943 -11.418 -0.001 1.00 65.54 122 SER A C 1
ATOM 707 O O . SER A 1 122 ? 14.012 -11.310 -0.606 1.00 65.67 122 SER A O 1
ATOM 710 N N . VAL A 1 123 ? 11.827 -10.783 -0.356 1.00 63.36 123 VAL A N 1
ATOM 711 C CA . VAL A 1 123 ? 11.840 -9.738 -1.365 1.00 68.40 123 VAL A CA 1
ATOM 712 C C . VAL A 1 123 ? 12.416 -8.473 -0.736 1.00 68.64 123 VAL A C 1
ATOM 713 O O . VAL A 1 123 ? 11.919 -8.005 0.285 1.00 74.42 123 VAL A O 1
ATOM 717 N N . THR A 1 124 ? 13.475 -7.936 -1.337 1.00 72.18 124 THR A N 1
ATOM 718 C CA . THR A 1 124 ? 14.167 -6.759 -0.804 1.00 72.25 124 THR A CA 1
ATOM 719 C C . THR A 1 124 ? 14.061 -5.552 -1.759 1.00 78.42 124 THR A C 1
ATOM 720 O O . THR A 1 124 ? 14.698 -4.516 -1.541 1.00 78.88 124 THR A O 1
ATOM 724 N N . GLY A 1 125 ? 13.246 -5.694 -2.810 1.00 77.93 125 GLY A N 1
ATOM 725 C CA . GLY A 1 125 ? 12.977 -4.615 -3.750 1.00 73.38 125 GLY A CA 1
ATOM 726 C C . GLY A 1 125 ? 12.619 -5.052 -5.170 1.00 84.38 125 GLY A C 1
ATOM 727 O O . GLY A 1 125 ? 12.263 -6.215 -5.396 1.00 80.79 125 GLY A O 1
ATOM 728 N N . LYS A 1 126 ? 12.714 -4.126 -6.129 1.00 82.17 126 LYS A N 1
ATOM 729 C CA . LYS A 1 126 ? 12.244 -4.368 -7.498 1.00 84.91 126 LYS A CA 1
ATOM 730 C C . LYS A 1 126 ? 13.355 -4.949 -8.385 1.00 86.30 126 LYS A C 1
ATOM 731 O O . LYS A 1 126 ? 14.490 -4.456 -8.360 1.00 87.55 126 LYS A O 1
ATOM 737 N N . ALA A 1 127 ? 13.038 -5.980 -9.167 1.00 82.53 127 ALA A N 1
ATOM 738 C CA . ALA A 1 127 ? 14.038 -6.565 -10.063 1.00 82.28 127 ALA A CA 1
ATOM 739 C C . ALA A 1 127 ? 14.567 -5.498 -10.997 1.00 88.58 127 ALA A C 1
ATOM 740 O O . ALA A 1 127 ? 13.830 -4.615 -11.430 1.00 93.45 127 ALA A O 1
ATOM 742 N N . GLU A 1 128 ? 15.850 -5.581 -11.295 1.00 85.20 128 GLU A N 1
ATOM 743 C CA . GLU A 1 128 ? 16.479 -4.637 -12.195 1.00 93.43 128 GLU A CA 1
ATOM 744 C C . GLU A 1 128 ? 16.313 -5.107 -13.649 1.00 99.92 128 GLU A C 1
ATOM 745 O O . GLU A 1 128 ? 17.034 -6.013 -14.075 1.00 98.45 128 GLU A O 1
ATOM 751 N N . PRO A 1 129 ? 15.351 -4.515 -14.407 1.00 103.62 129 PRO A N 1
ATOM 752 C CA . PRO A 1 129 ? 15.083 -4.996 -15.775 1.00 103.00 129 PRO A CA 1
ATOM 753 C C . PRO A 1 129 ? 16.367 -5.066 -16.584 1.00 102.74 129 PRO A C 1
ATOM 754 O O . PRO A 1 129 ? 17.267 -4.243 -16.385 1.00 102.63 129 PRO A O 1
ATOM 758 N N . ALA A 1 130 ? 16.470 -6.052 -17.462 1.00 100.30 130 ALA A N 1
ATOM 759 C CA . ALA A 1 130 ? 17.750 -6.326 -18.084 1.00 100.24 130 ALA A CA 1
ATOM 760 C C . ALA A 1 130 ? 17.623 -6.715 -19.549 1.00 104.80 130 ALA A C 1
ATOM 761 O O . ALA A 1 130 ? 16.721 -6.261 -20.264 1.00 102.13 130 ALA A O 1
ATOM 763 N N . MET A 1 131 ? 18.550 -7.559 -19.986 1.00 106.46 131 MET A N 1
ATOM 764 C CA . MET A 1 131 ? 18.624 -7.987 -21.376 1.00 103.34 131 MET A CA 1
ATOM 765 C C . MET A 1 131 ? 17.313 -8.601 -21.858 1.00 100.92 131 MET A C 1
ATOM 766 O O . MET A 1 131 ? 16.539 -9.149 -21.062 1.00 95.94 131 MET A O 1
ATOM 771 N N . PRO A 1 132 ? 17.043 -8.498 -23.165 1.00 99.81 132 PRO A N 1
ATOM 772 C CA . PRO A 1 132 ? 16.149 -9.527 -23.687 1.00 90.87 132 PRO A CA 1
ATOM 773 C C . PRO A 1 132 ? 16.903 -10.845 -23.577 1.00 84.68 132 PRO A C 1
ATOM 774 O O . PRO A 1 132 ? 18.056 -10.902 -24.011 1.00 86.00 132 PRO A O 1
ATOM 778 N N . GLY A 1 133 ? 16.293 -11.859 -22.975 1.00 79.46 133 GLY A N 1
ATOM 779 C CA . GLY A 1 133 ? 16.962 -13.130 -22.769 1.00 72.25 133 GLY A CA 1
ATOM 780 C C . GLY A 1 133 ? 17.520 -13.767 -24.036 1.00 72.90 133 GLY A C 1
ATOM 781 O O . GLY A 1 133 ? 16.849 -13.827 -25.079 1.00 74.90 133 GLY A O 1
ATOM 782 N N . ARG A 1 134 ? 18.756 -14.245 -23.948 1.00 65.82 134 ARG A N 1
ATOM 783 C CA . ARG A 1 134 ? 19.359 -14.958 -25.055 1.00 61.88 134 ARG A CA 1
ATOM 784 C C . ARG A 1 134 ? 18.744 -16.332 -25.171 1.00 62.72 134 ARG A C 1
ATOM 785 O O . ARG A 1 134 ? 17.989 -16.751 -24.311 1.00 66.93 134 ARG A O 1
ATOM 793 N N . LEU A 1 135 ? 19.058 -17.036 -26.242 1.00 63.68 135 LEU A N 1
ATOM 794 C CA . LEU A 1 135 ? 18.563 -18.387 -26.378 1.00 63.37 135 LEU A CA 1
ATOM 795 C C . LEU A 1 135 ? 19.714 -19.363 -26.170 1.00 64.65 135 LEU A C 1
ATOM 796 O O . LEU A 1 135 ? 20.881 -19.012 -26.355 1.00 64.73 135 LEU A O 1
ATOM 801 N N . TYR A 1 136 ? 19.395 -20.576 -25.745 1.00 58.49 136 TYR A N 1
ATOM 802 C CA . TYR A 1 136 ? 20.328 -21.671 -25.930 1.00 58.97 136 TYR A CA 1
ATOM 803 C C . TYR A 1 136 ? 19.645 -22.618 -26.889 1.00 57.21 136 TYR A C 1
ATOM 804 O O . TYR A 1 136 ? 18.533 -23.086 -26.629 1.00 55.53 136 TYR A O 1
ATOM 813 N N . VAL A 1 137 ? 20.302 -22.870 -28.010 1.00 53.93 137 VAL A N 1
ATOM 814 C CA . VAL A 1 137 ? 19.777 -23.784 -29.009 1.00 53.72 137 VAL A CA 1
ATOM 815 C C . VAL A 1 137 ? 20.472 -25.118 -28.849 1.00 55.12 137 VAL A C 1
ATOM 816 O O . VAL A 1 137 ? 21.706 -25.171 -28.763 1.00 54.51 137 VAL A O 1
ATOM 820 N N . HIS A 1 138 ? 19.704 -26.201 -28.807 1.00 57.23 138 HIS A N 1
ATOM 821 C CA . HIS A 1 138 ? 20.336 -27.507 -28.689 1.00 57.21 138 HIS A CA 1
ATOM 822 C C . HIS A 1 138 ? 21.229 -27.796 -29.894 1.00 58.96 138 HIS A C 1
ATOM 823 O O . HIS A 1 138 ? 20.798 -27.679 -31.056 1.00 60.59 138 HIS A O 1
ATOM 830 N N . PRO A 1 139 ? 22.480 -28.189 -29.613 1.00 55.83 139 PRO A N 1
ATOM 831 C CA . PRO A 1 139 ? 23.534 -28.310 -30.623 1.00 62.74 139 PRO A CA 1
ATOM 832 C C . PRO A 1 139 ? 23.237 -29.332 -31.733 1.00 65.70 139 PRO A C 1
ATOM 833 O O . PRO A 1 139 ? 23.928 -29.301 -32.748 1.00 64.24 139 PRO A O 1
ATOM 837 N N . ASP A 1 140 ? 22.241 -30.200 -31.545 1.00 67.37 140 ASP A N 1
ATOM 838 C CA . ASP A 1 140 ? 21.888 -31.205 -32.550 1.00 62.09 140 ASP A CA 1
ATOM 839 C C . ASP A 1 140 ? 20.870 -30.669 -33.547 1.00 60.21 140 ASP A C 1
ATOM 840 O O . ASP A 1 140 ? 20.553 -31.340 -34.524 1.00 62.33 140 ASP A O 1
ATOM 845 N N . SER A 1 141 ? 20.348 -29.472 -33.295 1.00 59.44 141 SER A N 1
ATOM 846 C CA . SER A 1 141 ? 19.363 -28.859 -34.192 1.00 60.93 141 SER A CA 1
ATOM 847 C C . SER A 1 141 ? 20.004 -28.405 -35.491 1.00 60.89 141 SER A C 1
ATOM 848 O O . SER A 1 141 ? 21.156 -27.978 -35.481 1.00 65.10 141 SER A O 1
ATOM 851 N N . PRO A 1 142 ? 19.268 -28.500 -36.616 1.00 63.10 142 PRO A N 1
ATOM 852 C CA . PRO A 1 142 ? 17.938 -29.119 -36.724 1.00 61.12 142 PRO A CA 1
ATOM 853 C C . PRO A 1 142 ? 18.078 -30.625 -36.786 1.00 60.41 142 PRO A C 1
ATOM 854 O O . PRO A 1 142 ? 19.149 -31.121 -37.157 1.00 59.90 142 PRO A O 1
ATOM 858 N N . ALA A 1 143 ? 17.027 -31.339 -36.404 1.00 60.41 143 ALA A N 1
ATOM 859 C CA . ALA A 1 143 ? 17.054 -32.788 -36.436 1.00 54.55 143 ALA A CA 1
ATOM 860 C C . ALA A 1 143 ? 15.642 -33.321 -36.568 1.00 58.79 143 ALA A C 1
ATOM 861 O O . ALA A 1 143 ? 14.662 -32.617 -36.283 1.00 58.67 143 ALA A O 1
ATOM 863 N N . THR A 1 144 ? 15.541 -34.559 -37.031 1.00 59.61 144 THR A N 1
ATOM 864 C CA . THR A 1 144 ? 14.246 -35.214 -37.156 1.00 61.73 144 THR A CA 1
ATOM 865 C C . THR A 1 144 ? 13.677 -35.580 -35.788 1.00 65.98 144 THR A C 1
ATOM 866 O O . THR A 1 144 ? 14.423 -35.697 -34.795 1.00 62.60 144 THR A O 1
ATOM 870 N N . GLY A 1 145 ? 12.360 -35.759 -35.740 1.00 66.21 145 GLY A N 1
ATOM 871 C CA . GLY A 1 145 ? 11.708 -36.183 -34.520 1.00 60.39 145 GLY A CA 1
ATOM 872 C C . GLY A 1 145 ? 12.273 -37.515 -34.072 1.00 64.63 145 GLY A C 1
ATOM 873 O O . GLY A 1 145 ? 12.452 -37.749 -32.866 1.00 69.39 145 GLY A O 1
ATOM 874 N N . ALA A 1 146 ? 12.559 -38.378 -35.046 1.00 64.01 146 ALA A N 1
ATOM 875 C CA . ALA A 1 146 ? 13.179 -39.666 -34.781 1.00 64.24 146 ALA A CA 1
ATOM 876 C C . ALA A 1 146 ? 14.445 -39.499 -33.957 1.00 67.03 146 ALA A C 1
ATOM 877 O O . ALA A 1 146 ? 14.674 -40.225 -32.986 1.00 68.21 146 ALA A O 1
ATOM 879 N N . HIS A 1 147 ? 15.270 -38.535 -34.342 1.00 67.74 147 HIS A N 1
ATOM 880 C CA . HIS A 1 147 ? 16.489 -38.284 -33.601 1.00 67.70 147 HIS A CA 1
ATOM 881 C C . HIS A 1 147 ? 16.205 -37.845 -32.154 1.00 64.34 147 HIS A C 1
ATOM 882 O O . HIS A 1 147 ? 16.837 -38.326 -31.221 1.00 64.10 147 HIS A O 1
ATOM 889 N N . TRP A 1 148 ? 15.260 -36.925 -31.986 1.00 62.58 148 TRP A N 1
ATOM 890 C CA . TRP A 1 148 ? 14.979 -36.346 -30.681 1.00 61.74 148 TRP A CA 1
ATOM 891 C C . TRP A 1 148 ? 14.346 -37.376 -29.756 1.00 65.48 148 TRP A C 1
ATOM 892 O O . TRP A 1 148 ? 14.679 -37.441 -28.573 1.00 66.12 148 TRP A O 1
ATOM 903 N N . MET A 1 149 ? 13.430 -38.176 -30.298 1.00 66.08 149 MET A N 1
ATOM 904 C CA . MET A 1 149 ? 12.717 -39.161 -29.489 1.00 63.99 149 MET A CA 1
ATOM 905 C C . MET A 1 149 ? 13.582 -40.381 -29.165 1.00 63.52 149 MET A C 1
ATOM 906 O O . MET A 1 149 ? 13.322 -41.096 -28.212 1.00 59.63 149 MET A O 1
ATOM 911 N N . ARG A 1 150 ? 14.627 -40.605 -29.952 1.00 70.24 150 ARG A N 1
ATOM 912 C CA . ARG A 1 150 ? 15.472 -41.785 -29.775 1.00 69.35 150 ARG A CA 1
ATOM 913 C C . ARG A 1 150 ? 16.140 -41.841 -28.410 1.00 70.35 150 ARG A C 1
ATOM 914 O O . ARG A 1 150 ? 16.395 -42.926 -27.886 1.00 73.82 150 ARG A O 1
ATOM 922 N N . GLN A 1 151 ? 16.431 -40.679 -27.833 1.00 72.12 151 GLN A N 1
ATOM 923 C CA . GLN A 1 151 ? 17.007 -40.624 -26.483 1.00 65.10 151 GLN A CA 1
ATOM 924 C C . GLN A 1 151 ? 16.619 -39.351 -25.773 1.00 68.03 151 GLN A C 1
ATOM 925 O O . GLN A 1 151 ? 15.746 -38.603 -26.218 1.00 66.24 151 GLN A O 1
ATOM 931 N N . LEU A 1 152 ? 17.305 -39.114 -24.662 1.00 71.07 152 LEU A N 1
ATOM 932 C CA . LEU A 1 152 ? 17.091 -37.941 -23.838 1.00 61.95 152 LEU A CA 1
ATOM 933 C C . LEU A 1 152 ? 17.711 -36.710 -24.484 1.00 59.87 152 LEU A C 1
ATOM 934 O O . LEU A 1 152 ? 18.915 -36.683 -24.769 1.00 60.66 152 LEU A O 1
ATOM 939 N N . VAL A 1 153 ? 16.879 -35.703 -24.729 1.00 59.11 153 VAL A N 1
ATOM 940 C CA . VAL A 1 153 ? 17.364 -34.366 -25.040 1.00 58.69 153 VAL A CA 1
ATOM 941 C C . VAL A 1 153 ? 17.935 -33.725 -23.773 1.00 61.41 153 VAL A C 1
ATOM 942 O O . VAL A 1 153 ? 17.203 -33.336 -22.854 1.00 56.54 153 VAL A O 1
ATOM 946 N N . SER A 1 154 ? 19.244 -33.580 -23.736 1.00 61.58 154 SER A N 1
ATOM 947 C CA . SER A 1 154 ? 19.919 -32.996 -22.599 1.00 60.18 154 SER A CA 1
ATOM 948 C C . SER A 1 154 ? 20.442 -31.619 -22.922 1.00 61.49 154 SER A C 1
ATOM 949 O O . SER A 1 154 ? 20.933 -31.389 -23.996 1.00 51.43 154 SER A O 1
ATOM 952 N N . PHE A 1 155 ? 20.372 -30.726 -21.952 1.00 60.75 155 PHE A N 1
ATOM 953 C CA . PHE A 1 155 ? 20.860 -29.380 -22.117 1.00 55.27 155 PHE A CA 1
ATOM 954 C C . PHE A 1 155 ? 21.982 -29.031 -21.157 1.00 53.60 155 PHE A C 1
ATOM 955 O O . PHE A 1 155 ? 22.166 -27.889 -20.843 1.00 53.20 155 PHE A O 1
ATOM 963 N N . GLN A 1 156 ? 22.733 -30.006 -20.689 1.00 54.20 156 GLN A N 1
ATOM 964 C CA . GLN A 1 156 ? 23.791 -29.753 -19.729 1.00 59.59 156 GLN A CA 1
ATOM 965 C C . GLN A 1 156 ? 24.730 -28.648 -20.103 1.00 59.91 156 GLN A C 1
ATOM 966 O O . GLN A 1 156 ? 25.153 -27.895 -19.268 1.00 62.01 156 GLN A O 1
ATOM 972 N N . LYS A 1 157 ? 25.079 -28.584 -21.367 1.00 62.32 157 LYS A N 1
ATOM 973 C CA . LYS A 1 157 ? 26.149 -27.714 -21.846 1.00 60.96 157 LYS A CA 1
ATOM 974 C C . LYS A 1 157 ? 25.780 -26.226 -21.748 1.00 61.11 157 LYS A C 1
ATOM 975 O O . LYS A 1 157 ? 26.655 -25.365 -21.867 1.00 64.92 157 LYS A O 1
ATOM 981 N N . LEU A 1 158 ? 24.498 -25.937 -21.508 1.00 53.16 158 LEU A N 1
ATOM 982 C CA . LEU A 1 158 ? 24.020 -24.572 -21.297 1.00 54.09 158 LEU A CA 1
ATOM 983 C C . LEU A 1 158 ? 24.749 -23.894 -20.109 1.00 57.91 158 LEU A C 1
ATOM 984 O O . LEU A 1 158 ? 24.779 -24.432 -18.986 1.00 63.29 158 LEU A O 1
ATOM 989 N N . LYS A 1 159 ? 25.304 -22.706 -20.357 1.00 57.45 159 LYS A N 1
ATOM 990 C CA . LYS A 1 159 ? 26.037 -21.949 -19.340 1.00 54.03 159 LYS A CA 1
ATOM 991 C C . LYS A 1 159 ? 25.399 -20.620 -18.945 1.00 56.41 159 LYS A C 1
ATOM 992 O O . LYS A 1 159 ? 24.830 -19.909 -19.780 1.00 59.46 159 LYS A O 1
ATOM 998 N N . LEU A 1 160 ? 25.532 -20.286 -17.662 1.00 59.26 160 LEU A N 1
ATOM 999 C CA . LEU A 1 160 ? 24.986 -19.060 -17.073 1.00 52.53 160 LEU A CA 1
ATOM 1000 C C . LEU A 1 160 ? 26.095 -18.106 -16.595 1.00 55.04 160 LEU A C 1
ATOM 1001 O O . LEU A 1 160 ? 26.957 -18.505 -15.803 1.00 56.29 160 LEU A O 1
ATOM 1006 N N . THR A 1 161 ? 26.060 -16.856 -17.059 1.00 53.06 161 THR A N 1
ATOM 1007 C CA . THR A 1 161 ? 27.070 -15.861 -16.706 1.00 52.31 161 THR A CA 1
ATOM 1008 C C . THR A 1 161 ? 26.407 -14.670 -16.026 1.00 52.27 161 THR A C 1
ATOM 1009 O O . THR A 1 161 ? 25.200 -14.462 -16.164 1.00 54.03 161 THR A O 1
ATOM 1013 N N . ASN A 1 162 ? 27.190 -13.881 -15.306 1.00 53.13 162 ASN A N 1
ATOM 1014 C CA . ASN A 1 162 ? 26.673 -12.644 -14.720 1.00 60.54 162 ASN A CA 1
ATOM 1015 C C . ASN A 1 162 ? 27.186 -11.449 -15.497 1.00 60.42 162 ASN A C 1
ATOM 1016 O O . ASN A 1 162 ? 26.832 -10.305 -15.197 1.00 66.89 162 ASN A O 1
ATOM 1021 N N . ASN A 1 163 ? 28.055 -11.730 -16.464 1.00 53.92 163 ASN A N 1
ATOM 1022 C CA . ASN A 1 163 ? 28.666 -10.702 -17.297 1.00 58.06 163 ASN A CA 1
ATOM 1023 C C . ASN A 1 163 ? 27.700 -10.222 -18.376 1.00 56.90 163 ASN A C 1
ATOM 1024 O O . ASN A 1 163 ? 27.362 -10.972 -19.285 1.00 59.46 163 ASN A O 1
ATOM 1029 N N . HIS A 1 164 ? 27.251 -8.977 -18.268 1.00 57.54 164 HIS A N 1
ATOM 1030 C CA . HIS A 1 164 ? 26.315 -8.438 -19.238 1.00 56.50 164 HIS A CA 1
ATOM 1031 C C . HIS A 1 164 ? 27.012 -8.066 -20.548 1.00 61.59 164 HIS A C 1
ATOM 1032 O O . HIS A 1 164 ? 26.370 -7.539 -21.457 1.00 60.68 164 HIS A O 1
ATOM 1039 N N . LEU A 1 165 ? 28.316 -8.323 -20.645 1.00 59.21 165 LEU A N 1
ATOM 1040 C CA . LEU A 1 165 ? 29.027 -8.100 -21.895 1.00 57.34 165 LEU A CA 1
ATOM 1041 C C . LEU A 1 165 ? 29.647 -9.403 -22.406 1.00 59.60 165 LEU A C 1
ATOM 1042 O O . LEU A 1 165 ? 30.651 -9.383 -23.121 1.00 63.35 165 LEU A O 1
ATOM 1047 N N . ASP A 1 166 ? 29.038 -10.528 -22.040 1.00 58.93 166 ASP A N 1
ATOM 1048 C CA . ASP A 1 166 ? 29.518 -11.850 -22.438 1.00 61.03 166 ASP A CA 1
ATOM 1049 C C . ASP A 1 166 ? 29.673 -11.987 -23.947 1.00 63.24 166 ASP A C 1
ATOM 1050 O O . ASP A 1 166 ? 28.742 -11.687 -24.708 1.00 60.03 166 ASP A O 1
ATOM 1055 N N . PRO A 1 167 ? 30.854 -12.437 -24.388 1.00 66.35 167 PRO A N 1
ATOM 1056 C CA . PRO A 1 167 ? 31.139 -12.553 -25.831 1.00 61.68 167 PRO A CA 1
ATOM 1057 C C . PRO A 1 167 ? 30.941 -13.975 -26.407 1.00 65.92 167 PRO A C 1
ATOM 1058 O O . PRO A 1 167 ? 31.279 -14.203 -27.574 1.00 70.61 167 PRO A O 1
ATOM 1062 N N . PHE A 1 168 ? 30.413 -14.900 -25.600 1.00 64.98 168 PHE A N 1
ATOM 1063 C CA . PHE A 1 168 ? 30.252 -16.298 -26.007 1.00 65.12 168 PHE A CA 1
ATOM 1064 C C . PHE A 1 168 ? 28.808 -16.762 -26.067 1.00 67.53 168 PHE A C 1
ATOM 1065 O O . PHE A 1 168 ? 28.562 -17.966 -26.016 1.00 72.13 168 PHE A O 1
ATOM 1073 N N . GLY A 1 169 ? 27.862 -15.830 -26.166 1.00 66.77 169 GLY A N 1
ATOM 1074 C CA . GLY A 1 169 ? 26.461 -16.190 -26.316 1.00 62.90 169 GLY A CA 1
ATOM 1075 C C . GLY A 1 169 ? 25.873 -17.027 -25.185 1.00 62.84 169 GLY A C 1
ATOM 1076 O O . GLY A 1 169 ? 24.852 -17.691 -25.389 1.00 65.74 169 GLY A O 1
ATOM 1077 N N . HIS A 1 170 ? 26.523 -17.006 -24.015 1.00 63.19 170 HIS A N 1
ATOM 1078 C CA . HIS A 1 170 ? 26.008 -17.628 -22.788 1.00 57.30 170 HIS A CA 1
ATOM 1079 C C . HIS A 1 170 ? 24.773 -16.884 -22.282 1.00 56.62 170 HIS A C 1
ATOM 1080 O O . HIS A 1 170 ? 24.607 -15.692 -22.546 1.00 62.95 170 HIS A O 1
ATOM 1087 N N . ILE A 1 171 ? 23.936 -17.553 -21.499 1.00 58.58 171 ILE A N 1
ATOM 1088 C CA . ILE A 1 171 ? 22.752 -16.891 -20.949 1.00 58.32 171 ILE A CA 1
ATOM 1089 C C . ILE A 1 171 ? 23.150 -15.976 -19.775 1.00 54.58 171 ILE A C 1
ATOM 1090 O O . ILE A 1 171 ? 23.841 -16.398 -18.852 1.00 54.33 171 ILE A O 1
ATOM 1095 N N . ILE A 1 172 ? 22.761 -14.706 -19.865 1.00 54.16 172 ILE A N 1
ATOM 1096 C CA . ILE A 1 172 ? 23.158 -13.674 -18.918 1.00 53.29 172 ILE A CA 1
ATOM 1097 C C . ILE A 1 172 ? 22.055 -13.545 -17.883 1.00 58.98 172 ILE A C 1
ATOM 1098 O O . ILE A 1 172 ? 20.887 -13.392 -18.264 1.00 57.10 172 ILE A O 1
ATOM 1103 N N . LEU A 1 173 ? 22.415 -13.596 -16.594 1.00 52.53 173 LEU A N 1
ATOM 1104 C CA . LEU A 1 173 ? 21.429 -13.454 -15.522 1.00 55.80 173 LEU A CA 1
ATOM 1105 C C . LEU A 1 173 ? 21.860 -12.419 -14.466 1.00 54.08 173 LEU A C 1
ATOM 1106 O O . LEU A 1 173 ? 23.031 -12.025 -14.392 1.00 52.39 173 LEU A O 1
ATOM 1111 N N . ASN A 1 174 ? 20.892 -11.965 -13.673 1.00 50.82 174 ASN A N 1
ATOM 1112 C CA . ASN A 1 174 ? 21.167 -11.061 -12.571 1.00 54.14 174 ASN A CA 1
ATOM 1113 C C . ASN A 1 174 ? 21.179 -11.795 -11.233 1.00 54.74 174 ASN A C 1
ATOM 1114 O O . ASN A 1 174 ? 20.189 -12.436 -10.858 1.00 49.85 174 ASN A O 1
ATOM 1119 N N . SER A 1 175 ? 22.302 -11.708 -10.523 1.00 52.31 175 SER A N 1
ATOM 1120 C CA . SER A 1 175 ? 22.390 -12.304 -9.196 1.00 55.57 175 SER A CA 1
ATOM 1121 C C . SER A 1 175 ? 21.203 -11.882 -8.335 1.00 54.72 175 SER A C 1
ATOM 1122 O O . SER A 1 175 ? 20.739 -10.743 -8.428 1.00 54.00 175 SER A O 1
ATOM 1125 N N . MET A 1 176 ? 20.689 -12.826 -7.549 1.00 50.40 176 MET A N 1
ATOM 1126 C CA . MET A 1 176 ? 19.614 -12.577 -6.587 1.00 56.45 176 MET A CA 1
ATOM 1127 C C . MET A 1 176 ? 18.295 -12.265 -7.254 1.00 55.92 176 MET A C 1
ATOM 1128 O O . MET A 1 176 ? 17.448 -11.569 -6.685 1.00 60.58 176 MET A O 1
ATOM 1133 N N . HIS A 1 177 ? 18.108 -12.792 -8.459 1.00 58.34 177 HIS A N 1
ATOM 1134 C CA . HIS A 1 177 ? 16.820 -12.665 -9.134 1.00 53.71 177 HIS A CA 1
ATOM 1135 C C . HIS A 1 177 ? 16.318 -14.058 -9.420 1.00 50.33 177 HIS A C 1
ATOM 1136 O O . HIS A 1 177 ? 17.119 -14.995 -9.531 1.00 46.46 177 HIS A O 1
ATOM 1143 N N . LYS A 1 178 ? 14.999 -14.201 -9.517 1.00 53.70 178 LYS A N 1
ATOM 1144 C CA . LYS A 1 178 ? 14.398 -15.512 -9.779 1.00 54.35 178 LYS A CA 1
ATOM 1145 C C . LYS A 1 178 ? 14.109 -15.740 -11.290 1.00 54.29 178 LYS A C 1
ATOM 1146 O O . LYS A 1 178 ? 13.657 -14.833 -12.006 1.00 49.40 178 LYS A O 1
ATOM 1152 N N . TYR A 1 179 ? 14.364 -16.960 -11.760 1.00 53.05 179 TYR A N 1
ATOM 1153 C CA . TYR A 1 179 ? 14.312 -17.254 -13.189 1.00 49.86 179 TYR A CA 1
ATOM 1154 C C . TYR A 1 179 ? 13.580 -18.560 -13.493 1.00 52.91 179 TYR A C 1
ATOM 1155 O O . TYR A 1 179 ? 13.667 -19.537 -12.731 1.00 54.65 179 TYR A O 1
ATOM 1164 N N . GLN A 1 180 ? 12.849 -18.565 -14.603 1.00 48.91 180 GLN A N 1
ATOM 1165 C CA . GLN A 1 180 ? 12.146 -19.758 -15.055 1.00 51.08 180 GLN A CA 1
ATOM 1166 C C . GLN A 1 180 ? 12.660 -20.239 -16.406 1.00 50.92 180 GLN A C 1
ATOM 1167 O O . GLN A 1 180 ? 12.495 -19.553 -17.415 1.00 53.99 180 GLN A O 1
ATOM 1173 N N . PRO A 1 181 ? 13.309 -21.412 -16.419 1.00 53.48 181 PRO A N 1
ATOM 1174 C CA . PRO A 1 181 ? 13.761 -22.032 -17.669 1.00 49.61 181 PRO A CA 1
ATOM 1175 C C . PRO A 1 181 ? 12.543 -22.445 -18.482 1.00 53.40 181 PRO A C 1
ATOM 1176 O O . PRO A 1 181 ? 11.558 -22.909 -17.892 1.00 52.88 181 PRO A O 1
ATOM 1180 N N . ARG A 1 182 ? 12.595 -22.256 -19.803 1.00 53.06 182 ARG A N 1
ATOM 1181 C CA . ARG A 1 182 ? 11.491 -22.642 -20.682 1.00 54.08 182 ARG A CA 1
ATOM 1182 C C . ARG A 1 182 ? 11.999 -23.493 -21.826 1.00 55.57 182 ARG A C 1
ATOM 1183 O O . ARG A 1 182 ? 13.006 -23.139 -22.453 1.00 53.85 182 ARG A O 1
ATOM 1191 N N . LEU A 1 183 ? 11.325 -24.613 -22.094 1.00 56.01 183 LEU A N 1
ATOM 1192 C CA . LEU A 1 183 ? 11.598 -25.381 -23.309 1.00 50.33 183 LEU A CA 1
ATOM 1193 C C . LEU A 1 183 ? 10.773 -24.816 -24.463 1.00 55.64 183 LEU A C 1
ATOM 1194 O O . LEU A 1 183 ? 9.595 -24.472 -24.276 1.00 53.96 183 LEU A O 1
ATOM 1199 N N . HIS A 1 184 ? 11.405 -24.712 -25.638 1.00 55.19 184 HIS A N 1
ATOM 1200 C CA . HIS A 1 184 ? 10.740 -24.339 -26.890 1.00 53.68 184 HIS A CA 1
ATOM 1201 C C . HIS A 1 184 ? 11.070 -25.340 -28.001 1.00 56.39 184 HIS A C 1
ATOM 1202 O O . HIS A 1 184 ? 12.253 -25.607 -28.274 1.00 51.63 184 HIS A O 1
ATOM 1209 N N . ILE A 1 185 ? 10.044 -25.860 -28.671 1.00 52.54 185 ILE A N 1
ATOM 1210 C CA . ILE A 1 185 ? 10.285 -26.701 -29.830 1.00 57.25 185 ILE A CA 1
ATOM 1211 C C . ILE A 1 185 ? 9.750 -26.041 -31.124 1.00 59.45 185 ILE A C 1
ATOM 1212 O O . ILE A 1 185 ? 8.564 -25.689 -31.217 1.00 55.02 185 ILE A O 1
ATOM 1217 N N . VAL A 1 186 ? 10.619 -25.865 -32.118 1.00 59.47 186 VAL A N 1
ATOM 1218 C CA . VAL A 1 186 ? 10.177 -25.283 -33.394 1.00 62.49 186 VAL A CA 1
ATOM 1219 C C . VAL A 1 186 ? 10.075 -26.332 -34.506 1.00 58.64 186 VAL A C 1
ATOM 1220 O O . VAL A 1 186 ? 11.060 -27.013 -34.809 1.00 56.55 186 VAL A O 1
ATOM 1224 N N . LYS A 1 187 ? 8.889 -26.437 -35.112 1.00 61.46 187 LYS A N 1
ATOM 1225 C CA . LYS A 1 187 ? 8.632 -27.377 -36.220 1.00 68.17 187 LYS A CA 1
ATOM 1226 C C . LYS A 1 187 ? 8.874 -26.768 -37.605 1.00 63.05 187 LYS A C 1
ATOM 1227 O O . LYS A 1 187 ? 8.474 -25.636 -37.866 1.00 67.05 187 LYS A O 1
ATOM 1233 N N . ALA A 1 188 ? 9.490 -27.535 -38.497 1.00 69.38 188 ALA A N 1
ATOM 1234 C CA . ALA A 1 188 ? 9.663 -27.111 -39.903 1.00 78.39 188 ALA A CA 1
ATOM 1235 C C . ALA A 1 188 ? 8.336 -27.055 -40.673 1.00 78.88 188 ALA A C 1
ATOM 1236 O O . ALA A 1 188 ? 7.314 -27.574 -40.217 1.00 80.44 188 ALA A O 1
ATOM 1238 N N . ASP A 1 189 ? 8.355 -26.425 -41.842 1.00 86.99 189 ASP A N 1
ATOM 1239 C CA . ASP A 1 189 ? 7.173 -26.372 -42.709 1.00 95.01 189 ASP A CA 1
ATOM 1240 C C . ASP A 1 189 ? 7.044 -27.628 -43.590 1.00 97.59 189 ASP A C 1
ATOM 1241 O O . ASP A 1 189 ? 7.673 -28.655 -43.308 1.00 93.36 189 ASP A O 1
ATOM 1246 N N . GLU A 1 190 ? 6.237 -27.545 -44.651 1.00 103.21 190 GLU A N 1
ATOM 1247 C CA . GLU A 1 190 ? 5.977 -28.707 -45.508 1.00 107.04 190 GLU A CA 1
ATOM 1248 C C . GLU A 1 190 ? 7.233 -29.127 -46.287 1.00 103.20 190 GLU A C 1
ATOM 1249 O O . GLU A 1 190 ? 7.521 -30.319 -46.427 1.00 104.26 190 GLU A O 1
ATOM 1255 N N . ASN A 1 191 ? 7.986 -28.143 -46.772 1.00 100.13 191 ASN A N 1
ATOM 1256 C CA . ASN A 1 191 ? 9.296 -28.385 -47.380 1.00 101.52 191 ASN A CA 1
ATOM 1257 C C . ASN A 1 191 ? 10.367 -28.801 -46.362 1.00 100.75 191 ASN A C 1
ATOM 1258 O O . ASN A 1 191 ? 11.540 -28.982 -46.726 1.00 91.21 191 ASN A O 1
ATOM 1263 N N . ASN A 1 192 ? 9.943 -28.945 -45.099 1.00 100.48 192 ASN A N 1
ATOM 1264 C CA . ASN A 1 192 ? 10.799 -29.311 -43.964 1.00 89.45 192 ASN A CA 1
ATOM 1265 C C . ASN A 1 192 ? 11.968 -28.341 -43.769 1.00 86.80 192 ASN A C 1
ATOM 1266 O O . ASN A 1 192 ? 13.098 -28.756 -43.487 1.00 82.34 192 ASN A O 1
ATOM 1271 N N . GLY A 1 193 ? 11.680 -27.048 -43.904 1.00 85.89 193 GLY A N 1
ATOM 1272 C CA . GLY A 1 193 ? 12.700 -26.020 -43.827 1.00 84.40 193 GLY A CA 1
ATOM 1273 C C . GLY A 1 193 ? 12.184 -24.692 -43.300 1.00 94.61 193 GLY A C 1
ATOM 1274 O O . GLY A 1 193 ? 11.223 -24.117 -43.811 1.00 102.83 193 GLY A O 1
ATOM 1275 N N . PHE A 1 194 ? 12.862 -24.187 -42.282 1.00 91.35 194 PHE A N 1
ATOM 1276 C CA . PHE A 1 194 ? 12.432 -23.002 -41.556 1.00 93.31 194 PHE A CA 1
ATOM 1277 C C . PHE A 1 194 ? 12.736 -21.718 -42.331 1.00 97.85 194 PHE A C 1
ATOM 1278 O O . PHE A 1 194 ? 13.609 -21.703 -43.204 1.00 97.73 194 PHE A O 1
ATOM 1286 N N . GLY A 1 195 ? 12.019 -20.645 -42.005 1.00 102.43 195 GLY A N 1
ATOM 1287 C CA . GLY A 1 195 ? 12.075 -19.426 -42.795 1.00 105.39 195 GLY A CA 1
ATOM 1288 C C . GLY A 1 195 ? 10.709 -19.067 -43.357 1.00 105.79 195 GLY A C 1
ATOM 1289 O O . GLY A 1 195 ? 10.496 -17.952 -43.837 1.00 107.87 195 GLY A O 1
ATOM 1290 N N . SER A 1 196 ? 9.790 -20.030 -43.300 1.00 106.80 196 SER A N 1
ATOM 1291 C CA . SER A 1 196 ? 8.385 -19.820 -43.654 1.00 103.93 196 SER A CA 1
ATOM 1292 C C . SER A 1 196 ? 7.602 -19.237 -42.481 1.00 102.40 196 SER A C 1
ATOM 1293 O O . SER A 1 196 ? 8.128 -19.126 -41.370 1.00 99.89 196 SER A O 1
ATOM 1296 N N . LYS A 1 197 ? 6.344 -18.876 -42.730 1.00 103.68 197 LYS A N 1
ATOM 1297 C CA . LYS A 1 197 ? 5.435 -18.500 -41.650 1.00 104.48 197 LYS A CA 1
ATOM 1298 C C . LYS A 1 197 ? 4.542 -19.694 -41.309 1.00 100.23 197 LYS A C 1
ATOM 1299 O O . LYS A 1 197 ? 3.660 -19.609 -40.441 1.00 98.49 197 LYS A O 1
ATOM 1305 N N . ASN A 1 198 ? 4.783 -20.803 -42.011 1.00 99.11 198 ASN A N 1
ATOM 1306 C CA . ASN A 1 198 ? 4.184 -22.088 -41.665 1.00 98.86 198 ASN A CA 1
ATOM 1307 C C . ASN A 1 198 ? 5.117 -22.924 -40.773 1.00 95.58 198 ASN A C 1
ATOM 1308 O O . ASN A 1 198 ? 5.144 -24.159 -40.849 1.00 92.41 198 ASN A O 1
ATOM 1313 N N . THR A 1 199 ? 5.893 -22.231 -39.939 1.00 92.68 199 THR A N 1
ATOM 1314 C CA . THR A 1 199 ? 6.574 -22.865 -38.816 1.00 83.81 199 THR A CA 1
ATOM 1315 C C . THR A 1 199 ? 5.710 -22.638 -37.575 1.00 81.58 199 THR A C 1
ATOM 1316 O O . THR A 1 199 ? 4.908 -21.684 -37.525 1.00 81.25 199 THR A O 1
ATOM 1320 N N . ALA A 1 200 ? 5.846 -23.541 -36.603 1.00 74.15 200 ALA A N 1
ATOM 1321 C CA . ALA A 1 200 ? 5.077 -23.479 -35.363 1.00 66.75 200 ALA A CA 1
ATOM 1322 C C . ALA A 1 200 ? 5.913 -23.999 -34.199 1.00 64.31 200 ALA A C 1
ATOM 1323 O O . ALA A 1 200 ? 6.906 -24.729 -34.398 1.00 58.65 200 ALA A O 1
ATOM 1325 N N . PHE A 1 201 ? 5.504 -23.611 -32.988 1.00 64.31 201 PHE A N 1
ATOM 1326 C CA . PHE A 1 201 ? 6.267 -23.926 -31.793 1.00 65.34 201 PHE A CA 1
ATOM 1327 C C . PHE A 1 201 ? 5.416 -24.376 -30.587 1.00 62.68 201 PHE A C 1
ATOM 1328 O O . PHE A 1 201 ? 4.283 -23.947 -30.467 1.00 62.92 201 PHE A O 1
ATOM 1336 N N . CYS A 1 202 ? 5.972 -25.273 -29.748 1.00 69.00 202 CYS A N 1
ATOM 1337 C CA . CYS A 1 202 ? 5.528 -25.605 -28.366 1.00 55.80 202 CYS A CA 1
ATOM 1338 C C . CYS A 1 202 ? 6.393 -24.728 -27.463 1.00 62.81 202 CYS A C 1
ATOM 1339 O O . CYS A 1 202 ? 7.557 -24.438 -27.800 1.00 55.60 202 CYS A O 1
ATOM 1342 N N . THR A 1 203 ? 5.822 -24.253 -26.356 1.00 64.22 203 THR A N 1
ATOM 1343 C CA . THR A 1 203 ? 6.616 -23.666 -25.267 1.00 58.55 203 THR A CA 1
ATOM 1344 C C . THR A 1 203 ? 6.220 -24.340 -23.966 1.00 58.14 203 THR A C 1
ATOM 1345 O O . THR A 1 203 ? 5.043 -24.370 -23.635 1.00 58.27 203 THR A O 1
ATOM 1349 N N . HIS A 1 204 ? 7.177 -24.860 -23.201 1.00 52.03 204 HIS A N 1
ATOM 1350 C CA . HIS A 1 204 ? 6.787 -25.594 -22.002 1.00 51.25 204 HIS A CA 1
ATOM 1351 C C . HIS A 1 204 ? 7.558 -25.150 -20.752 1.00 52.18 204 HIS A C 1
ATOM 1352 O O . HIS A 1 204 ? 8.756 -24.831 -20.821 1.00 47.89 204 HIS A O 1
ATOM 1359 N N . VAL A 1 205 ? 6.847 -25.116 -19.622 1.00 45.12 205 VAL A N 1
ATOM 1360 C CA . VAL A 1 205 ? 7.417 -24.654 -18.357 1.00 47.43 205 VAL A CA 1
ATOM 1361 C C . VAL A 1 205 ? 7.192 -25.652 -17.215 1.00 48.21 205 VAL A C 1
ATOM 1362 O O . VAL A 1 205 ? 6.048 -25.954 -16.849 1.00 45.33 205 VAL A O 1
ATOM 1366 N N . PHE A 1 206 ? 8.287 -26.184 -16.688 1.00 50.01 206 PHE A N 1
ATOM 1367 C CA . PHE A 1 206 ? 8.247 -26.904 -15.415 1.00 53.78 206 PHE A CA 1
ATOM 1368 C C . PHE A 1 206 ? 8.629 -25.944 -14.305 1.00 49.65 206 PHE A C 1
ATOM 1369 O O . PHE A 1 206 ? 9.776 -25.494 -14.253 1.00 49.33 206 PHE A O 1
ATOM 1377 N N . PRO A 1 207 ? 7.675 -25.634 -13.413 1.00 57.53 207 PRO A N 1
ATOM 1378 C CA . PRO A 1 207 ? 7.840 -24.771 -12.232 1.00 55.60 207 PRO A CA 1
ATOM 1379 C C . PRO A 1 207 ? 8.956 -25.235 -11.302 1.00 54.83 207 PRO A C 1
ATOM 1380 O O . PRO A 1 207 ? 9.626 -24.406 -10.660 1.00 51.24 207 PRO A O 1
ATOM 1384 N N . GLU A 1 208 ? 9.145 -26.552 -11.235 1.00 54.17 208 GLU A N 1
ATOM 1385 C CA . GLU A 1 208 ? 10.140 -27.128 -10.333 1.00 56.64 208 GLU A CA 1
ATOM 1386 C C . GLU A 1 208 ? 11.563 -26.888 -10.776 1.00 56.24 208 GLU A C 1
ATOM 1387 O O . GLU A 1 208 ? 12.486 -27.191 -10.013 1.00 53.61 208 GLU A O 1
ATOM 1393 N N . THR A 1 209 ? 11.745 -26.360 -11.993 1.00 49.29 209 THR A N 1
ATOM 1394 C CA . THR A 1 209 ? 13.075 -26.021 -12.470 1.00 48.06 209 THR A CA 1
ATOM 1395 C C . THR A 1 209 ? 13.404 -24.551 -12.246 1.00 47.99 209 THR A C 1
ATOM 1396 O O . THR A 1 209 ? 14.512 -24.114 -12.560 1.00 48.80 209 THR A O 1
ATOM 1400 N N . ALA A 1 210 ? 12.465 -23.788 -11.694 1.00 43.47 210 ALA A N 1
ATOM 1401 C CA . ALA A 1 210 ? 12.747 -22.383 -11.385 1.00 49.78 210 ALA A CA 1
ATOM 1402 C C . ALA A 1 210 ? 13.839 -22.246 -10.313 1.00 52.56 210 ALA A C 1
ATOM 1403 O O . ALA A 1 210 ? 14.011 -23.128 -9.466 1.00 50.83 210 ALA A O 1
ATOM 1405 N N . PHE A 1 211 ? 14.576 -21.138 -10.346 1.00 54.45 211 PHE A N 1
ATOM 1406 C CA . PHE A 1 211 ? 15.681 -20.940 -9.405 1.00 47.93 211 PHE A CA 1
ATOM 1407 C C . PHE A 1 211 ? 16.075 -19.484 -9.228 1.00 48.94 211 PHE A C 1
ATOM 1408 O O . PHE A 1 211 ? 15.693 -18.620 -10.009 1.00 51.19 211 PHE A O 1
ATOM 1416 N N . ILE A 1 212 ? 16.890 -19.226 -8.213 1.00 48.82 212 ILE A N 1
ATOM 1417 C CA . ILE A 1 212 ? 17.437 -17.896 -8.003 1.00 48.26 212 ILE A CA 1
ATOM 1418 C C . ILE A 1 212 ? 18.916 -17.917 -8.429 1.00 50.89 212 ILE A C 1
ATOM 1419 O O . ILE A 1 212 ? 19.668 -18.831 -8.068 1.00 50.49 212 ILE A O 1
ATOM 1424 N N . ALA A 1 213 ? 19.329 -16.964 -9.261 1.00 47.05 213 ALA A N 1
ATOM 1425 C CA . ALA A 1 213 ? 20.721 -16.975 -9.698 1.00 49.75 213 ALA A CA 1
ATOM 1426 C C . ALA A 1 213 ? 21.533 -16.415 -8.544 1.00 48.58 213 ALA A C 1
ATOM 1427 O O . ALA A 1 213 ? 21.042 -15.532 -7.833 1.00 52.83 213 ALA A O 1
ATOM 1429 N N . VAL A 1 214 ? 22.756 -16.909 -8.346 1.00 44.93 214 VAL A N 1
ATOM 1430 C CA . VAL A 1 214 ? 23.600 -16.397 -7.255 1.00 54.42 214 VAL A CA 1
ATOM 1431 C C . VAL A 1 214 ? 25.057 -16.361 -7.642 1.00 52.03 214 VAL A C 1
ATOM 1432 O O . VAL A 1 214 ? 25.516 -17.181 -8.432 1.00 54.70 214 VAL A O 1
ATOM 1436 N N . THR A 1 215 ? 25.796 -15.431 -7.055 1.00 57.02 215 THR A N 1
ATOM 1437 C CA . THR A 1 215 ? 27.236 -15.388 -7.264 1.00 60.25 215 THR A CA 1
ATOM 1438 C C . THR A 1 215 ? 27.932 -16.323 -6.254 1.00 60.79 215 THR A C 1
ATOM 1439 O O . THR A 1 215 ? 29.091 -16.720 -6.428 1.00 62.47 215 THR A O 1
ATOM 1443 N N . SER A 1 216 ? 27.196 -16.702 -5.219 1.00 57.17 216 SER A N 1
ATOM 1444 C CA . SER A 1 216 ? 27.641 -17.742 -4.290 1.00 60.18 216 SER A CA 1
ATOM 1445 C C . SER A 1 216 ? 26.439 -18.265 -3.508 1.00 58.27 216 SER A C 1
ATOM 1446 O O . SER A 1 216 ? 25.491 -17.526 -3.237 1.00 59.01 216 SER A O 1
ATOM 1449 N N . TYR A 1 217 ? 26.475 -19.544 -3.158 1.00 59.51 217 TYR A N 1
ATOM 1450 C CA . TYR A 1 217 ? 25.335 -20.167 -2.498 1.00 57.29 217 TYR A CA 1
ATOM 1451 C C . TYR A 1 217 ? 25.019 -19.513 -1.152 1.00 58.61 217 TYR A C 1
ATOM 1452 O O . TYR A 1 217 ? 25.918 -19.055 -0.446 1.00 61.15 217 TYR A O 1
ATOM 1461 N N . GLN A 1 218 ? 23.731 -19.464 -0.817 1.00 60.65 218 GLN A N 1
ATOM 1462 C CA . GLN A 1 218 ? 23.249 -18.778 0.377 1.00 60.82 218 GLN A CA 1
ATOM 1463 C C . GLN A 1 218 ? 22.714 -19.787 1.398 1.00 61.02 218 GLN A C 1
ATOM 1464 O O . GLN A 1 218 ? 23.065 -19.753 2.570 1.00 63.29 218 GLN A O 1
ATOM 1470 N N . ASN A 1 219 ? 21.857 -20.681 0.928 1.00 58.52 219 ASN A N 1
ATOM 1471 C CA . ASN A 1 219 ? 21.270 -21.718 1.748 1.00 53.60 219 ASN A CA 1
ATOM 1472 C C . ASN A 1 219 ? 22.160 -22.963 1.796 1.00 55.20 219 ASN A C 1
ATOM 1473 O O . ASN A 1 219 ? 22.375 -23.619 0.772 1.00 54.43 219 ASN A O 1
ATOM 1478 N N . HIS A 1 220 ? 22.632 -23.309 2.995 1.00 57.52 220 HIS A N 1
ATOM 1479 C CA . HIS A 1 220 ? 23.531 -24.448 3.185 1.00 53.61 220 HIS A CA 1
ATOM 1480 C C . HIS A 1 220 ? 22.930 -25.750 2.665 1.00 53.73 220 HIS A C 1
ATOM 1481 O O . HIS A 1 220 ? 23.661 -26.651 2.228 1.00 55.15 220 HIS A O 1
ATOM 1488 N N . LYS A 1 221 ? 21.607 -25.862 2.729 1.00 47.83 221 LYS A N 1
ATOM 1489 C CA . LYS A 1 221 ? 20.949 -27.056 2.217 1.00 52.46 221 LYS A CA 1
ATOM 1490 C C . LYS A 1 221 ? 21.145 -27.223 0.700 1.00 56.13 221 LYS A C 1
ATOM 1491 O O . LYS A 1 221 ? 21.266 -28.350 0.197 1.00 54.79 221 LYS A O 1
ATOM 1497 N N . ILE A 1 222 ? 21.171 -26.112 -0.035 1.00 51.97 222 ILE A N 1
ATOM 1498 C CA . ILE A 1 222 ? 21.425 -26.211 -1.470 1.00 55.94 222 ILE A CA 1
ATOM 1499 C C . ILE A 1 222 ? 22.866 -26.685 -1.664 1.00 54.87 222 ILE A C 1
ATOM 1500 O O . ILE A 1 222 ? 23.118 -27.633 -2.417 1.00 53.76 222 ILE A O 1
ATOM 1505 N N . THR A 1 223 ? 23.802 -26.058 -0.948 1.00 54.81 223 THR A N 1
ATOM 1506 C CA . THR A 1 223 ? 25.218 -26.411 -1.077 1.00 56.20 223 THR A CA 1
ATOM 1507 C C . THR A 1 223 ? 25.432 -27.892 -0.789 1.00 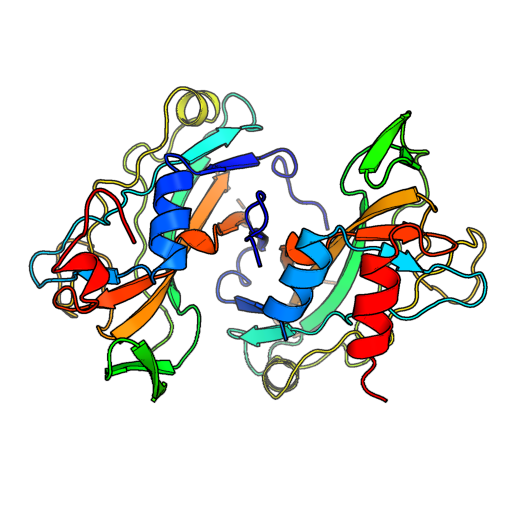59.00 223 THR A C 1
ATOM 1508 O O . THR A 1 223 ? 26.261 -28.548 -1.428 1.00 58.49 223 THR A O 1
ATOM 1512 N N . GLN A 1 224 ? 24.655 -28.421 0.152 1.00 58.32 224 GLN A N 1
ATOM 1513 C CA . GLN A 1 224 ? 24.823 -29.806 0.568 1.00 58.45 224 GLN A CA 1
ATOM 1514 C C . GLN A 1 224 ? 24.194 -30.778 -0.412 1.00 60.73 224 GLN A C 1
ATOM 1515 O O . GLN A 1 224 ? 24.802 -31.798 -0.742 1.00 64.54 224 GLN A O 1
ATOM 1521 N N . LEU A 1 225 ? 22.980 -30.473 -0.862 1.00 56.48 225 LEU A N 1
ATOM 1522 C CA . LEU A 1 225 ? 22.319 -31.292 -1.870 1.00 61.15 225 LEU A CA 1
ATOM 1523 C C . LEU A 1 225 ? 23.189 -31.466 -3.113 1.00 64.52 225 LEU A C 1
ATOM 1524 O O . LEU A 1 225 ? 23.196 -32.533 -3.719 1.00 64.93 225 LEU A O 1
ATOM 1529 N N . LYS A 1 226 ? 23.926 -30.424 -3.488 1.00 61.23 226 LYS A N 1
ATOM 1530 C CA . LYS A 1 226 ? 24.750 -30.500 -4.691 1.00 61.79 226 LYS A CA 1
ATOM 1531 C C . LYS A 1 226 ? 25.988 -31.360 -4.487 1.00 68.27 226 LYS A C 1
ATOM 1532 O O . LYS A 1 226 ? 26.370 -32.097 -5.397 1.00 69.00 226 LYS A O 1
ATOM 1538 N N . ILE A 1 227 ? 26.613 -31.283 -3.304 1.00 69.79 227 ILE A N 1
ATOM 1539 C CA . ILE A 1 227 ? 27.800 -32.105 -3.036 1.00 66.21 227 ILE A CA 1
ATOM 1540 C C . ILE A 1 227 ? 27.440 -33.596 -2.975 1.00 70.33 227 ILE A C 1
ATOM 1541 O O . ILE A 1 227 ? 28.170 -34.444 -3.501 1.00 73.95 227 ILE A O 1
ATOM 1546 N N . GLU A 1 228 ? 26.306 -33.917 -2.359 1.00 68.94 228 GLU A N 1
ATOM 1547 C CA . GLU A 1 228 ? 25.947 -35.318 -2.176 1.00 72.53 228 GLU A CA 1
ATOM 1548 C C . GLU A 1 228 ? 25.129 -35.876 -3.340 1.00 73.03 228 GLU A C 1
ATOM 1549 O O . GLU A 1 228 ? 24.683 -37.023 -3.301 1.00 77.96 228 GLU A O 1
ATOM 1555 N N . ASN A 1 229 ? 24.937 -35.063 -4.375 1.00 74.99 229 ASN A N 1
ATOM 1556 C CA . ASN A 1 229 ? 24.319 -35.525 -5.612 1.00 70.46 229 ASN A CA 1
ATOM 1557 C C . ASN A 1 229 ? 25.277 -35.343 -6.785 1.00 75.49 229 ASN A C 1
ATOM 1558 O O . ASN A 1 229 ? 24.964 -35.735 -7.905 1.00 77.35 229 ASN A O 1
ATOM 1563 N N . ASN A 1 230 ? 26.442 -34.753 -6.506 1.00 77.55 230 ASN A N 1
ATOM 1564 C CA . ASN A 1 230 ? 27.525 -34.591 -7.478 1.00 83.91 230 ASN A CA 1
ATOM 1565 C C . ASN A 1 230 ? 27.854 -35.909 -8.164 1.00 92.82 230 ASN A C 1
ATOM 1566 O O . ASN A 1 230 ? 28.435 -36.807 -7.545 1.00 94.24 230 ASN A O 1
ATOM 1571 N N . PRO A 1 231 ? 27.494 -36.022 -9.458 1.00 98.06 231 PRO A N 1
ATOM 1572 C CA . PRO A 1 231 ? 27.606 -37.278 -10.218 1.00 100.86 231 PRO A CA 1
ATOM 1573 C C . PRO A 1 231 ? 29.053 -37.669 -10.517 1.00 105.86 231 PRO A C 1
ATOM 1574 O O . PRO A 1 231 ? 29.300 -38.229 -11.590 1.00 110.68 231 PRO A O 1
ATOM 1578 N N . PHE A 1 232 ? 29.970 -37.398 -9.588 1.00 101.87 232 PHE A N 1
ATOM 1579 C CA . PHE A 1 232 ? 31.405 -37.513 -9.836 1.00 101.11 232 PHE A CA 1
ATOM 1580 C C . PHE A 1 232 ? 32.151 -37.654 -8.517 1.00 100.33 232 PHE A C 1
ATOM 1581 O O . PHE A 1 232 ? 31.538 -37.808 -7.459 1.00 100.95 232 PHE A O 1
ATOM 1589 N N . PHE B 1 46 ? 8.905 -15.757 -29.777 1.00 83.73 46 PHE B N 1
ATOM 1590 C CA . PHE B 1 46 ? 7.996 -16.651 -29.051 1.00 83.15 46 PHE B CA 1
ATOM 1591 C C . PHE B 1 46 ? 6.901 -15.886 -28.310 1.00 84.37 46 PHE B C 1
ATOM 1592 O O . PHE B 1 46 ? 6.794 -15.944 -27.088 1.00 86.02 46 PHE B O 1
ATOM 1600 N N . THR B 1 47 ? 6.080 -15.186 -29.090 1.00 95.14 47 THR B N 1
ATOM 1601 C CA . THR B 1 47 ? 4.976 -14.375 -28.583 1.00 96.32 47 THR B CA 1
ATOM 1602 C C . THR B 1 47 ? 3.671 -15.169 -28.410 1.00 96.99 47 THR B C 1
ATOM 1603 O O . THR B 1 47 ? 2.913 -15.374 -29.373 1.00 98.76 47 THR B O 1
ATOM 1607 N N . GLN B 1 48 ? 3.430 -15.631 -27.181 1.00 94.88 48 GLN B N 1
ATOM 1608 C CA . GLN B 1 48 ? 2.095 -16.070 -26.779 1.00 93.47 48 GLN B CA 1
ATOM 1609 C C . GLN B 1 48 ? 1.181 -14.855 -26.929 1.00 100.02 48 GLN B C 1
ATOM 1610 O O . GLN B 1 48 ? 1.601 -13.728 -26.658 1.00 105.29 48 GLN B O 1
ATOM 1616 N N . GLN B 1 49 ? -0.049 -15.071 -27.382 1.00 97.57 49 GLN B N 1
ATOM 1617 C CA . GLN B 1 49 ? -0.953 -13.970 -27.711 1.00 94.13 49 GLN B CA 1
ATOM 1618 C C . GLN B 1 49 ? -1.517 -13.322 -26.443 1.00 99.04 49 GLN B C 1
ATOM 1619 O O . GLN B 1 49 ? -0.781 -13.143 -25.471 1.00 101.05 49 GLN B O 1
ATOM 1625 N N . GLY B 1 50 ? -2.799 -12.969 -26.423 1.00 96.43 50 GLY B N 1
ATOM 1626 C CA . GLY B 1 50 ? -3.371 -12.376 -25.218 1.00 99.17 50 GLY B CA 1
ATOM 1627 C C . GLY B 1 50 ? -3.463 -13.362 -24.055 1.00 104.23 50 GLY B C 1
ATOM 1628 O O . GLY B 1 50 ? -4.522 -13.511 -23.432 1.00 103.71 50 GLY B O 1
ATOM 1629 N N . MET B 1 51 ? -2.350 -14.027 -23.745 1.00 97.88 51 MET B N 1
ATOM 1630 C CA . MET B 1 51 ? -2.406 -15.256 -22.966 1.00 94.62 51 MET B CA 1
ATOM 1631 C C . MET B 1 51 ? -1.262 -15.485 -21.979 1.00 93.14 51 MET B C 1
ATOM 1632 O O . MET B 1 51 ? -1.255 -16.502 -21.284 1.00 94.37 51 MET B O 1
ATOM 1637 N N . GLU B 1 52 ? -0.293 -14.577 -21.911 1.00 95.18 52 GLU B N 1
ATOM 1638 C CA . GLU B 1 52 ? 0.806 -14.764 -20.961 1.00 94.84 52 GLU B CA 1
ATOM 1639 C C . GLU B 1 52 ? 0.355 -14.430 -19.535 1.00 90.43 52 GLU B C 1
ATOM 1640 O O . GLU B 1 52 ? 0.957 -14.881 -18.554 1.00 85.15 52 GLU B O 1
ATOM 1646 N N . GLY B 1 53 ? -0.721 -13.659 -19.426 1.00 89.18 53 GLY B N 1
ATOM 1647 C CA . GLY B 1 53 ? -1.204 -13.218 -18.130 1.00 88.87 53 GLY B CA 1
ATOM 1648 C C . GLY B 1 53 ? -2.067 -14.231 -17.400 1.00 84.44 53 GLY B C 1
ATOM 1649 O O . GLY B 1 53 ? -2.267 -14.129 -16.196 1.00 90.14 53 GLY B O 1
ATOM 1650 N N . ILE B 1 54 ? -2.564 -15.221 -18.130 1.00 86.47 54 ILE B N 1
ATOM 1651 C CA . ILE B 1 54 ? -3.489 -16.218 -17.588 1.00 84.32 54 ILE B CA 1
ATOM 1652 C C . ILE B 1 54 ? -2.932 -17.099 -16.462 1.00 79.14 54 ILE B C 1
ATOM 1653 O O . ILE B 1 54 ? -1.900 -17.743 -16.628 1.00 81.21 54 ILE B O 1
ATOM 1658 N N . LYS B 1 55 ? -3.632 -17.155 -15.332 1.00 78.55 55 LYS B N 1
ATOM 1659 C CA . LYS B 1 55 ? -3.262 -18.081 -14.260 1.00 77.32 55 LYS B CA 1
ATOM 1660 C C . LYS B 1 55 ? -4.453 -18.975 -13.843 1.00 73.84 55 LYS B C 1
ATOM 1661 O O . LYS B 1 55 ? -5.616 -18.572 -13.914 1.00 72.14 55 LYS B O 1
ATOM 1667 N N . VAL B 1 56 ? -4.139 -20.199 -13.423 1.00 73.36 56 VAL B N 1
ATOM 1668 C CA . VAL B 1 56 ? -5.139 -21.202 -13.052 1.00 71.28 56 VAL B CA 1
ATOM 1669 C C . VAL B 1 56 ? -4.908 -21.727 -11.628 1.00 67.62 56 VAL B C 1
ATOM 1670 O O . VAL B 1 56 ? -3.770 -21.994 -11.241 1.00 68.56 56 VAL B O 1
ATOM 1674 N N . PHE B 1 57 ? -5.968 -21.881 -10.841 1.00 70.63 57 PHE B N 1
ATOM 1675 C CA . PHE B 1 57 ? -5.789 -22.332 -9.457 1.00 69.10 57 PHE B CA 1
ATOM 1676 C C . PHE B 1 57 ? -6.639 -23.544 -9.151 1.00 66.78 57 PHE B C 1
ATOM 1677 O O . PHE B 1 57 ? -7.842 -23.561 -9.414 1.00 66.03 57 PHE B O 1
ATOM 1685 N N . LEU B 1 58 ? -5.986 -24.564 -8.604 1.00 62.91 58 LEU B N 1
ATOM 1686 C CA . LEU B 1 58 ? -6.628 -25.840 -8.353 1.00 61.25 58 LEU B CA 1
ATOM 1687 C C . LEU B 1 58 ? -7.440 -25.786 -7.054 1.00 68.36 58 LEU B C 1
ATOM 1688 O O . LEU B 1 58 ? -6.908 -25.480 -5.979 1.00 64.51 58 LEU B O 1
ATOM 1693 N N . HIS B 1 59 ? -8.733 -26.079 -7.171 1.00 70.06 59 HIS B N 1
ATOM 1694 C CA . HIS B 1 59 ? -9.645 -26.066 -6.026 1.00 68.78 59 HIS B CA 1
ATOM 1695 C C . HIS B 1 59 ? -9.543 -27.343 -5.193 1.00 69.65 59 HIS B C 1
ATOM 1696 O O . HIS B 1 59 ? -9.328 -28.425 -5.751 1.00 66.50 59 HIS B O 1
ATOM 1703 N N . GLU B 1 60 ? -9.714 -27.206 -3.872 1.00 72.91 60 GLU B N 1
ATOM 1704 C CA . GLU B 1 60 ? -9.629 -28.323 -2.927 1.00 66.79 60 GLU B CA 1
ATOM 1705 C C . GLU B 1 60 ? -8.290 -29.011 -3.071 1.00 61.51 60 GLU B C 1
ATOM 1706 O O . GLU B 1 60 ? -8.212 -30.242 -3.144 1.00 63.31 60 GLU B O 1
ATOM 1712 N N . ARG B 1 61 ? -7.235 -28.210 -3.107 1.00 59.88 61 ARG B N 1
ATOM 1713 C CA . ARG B 1 61 ? -5.925 -28.729 -3.454 1.00 62.18 61 ARG B CA 1
ATOM 1714 C C . ARG B 1 61 ? -5.343 -29.633 -2.359 1.00 66.40 61 ARG B C 1
ATOM 1715 O O . ARG B 1 61 ? -4.718 -30.671 -2.665 1.00 61.17 61 ARG B O 1
ATOM 1723 N N . GLU B 1 62 ? -5.556 -29.252 -1.097 1.00 64.39 62 GLU B N 1
ATOM 1724 C CA . GLU B 1 62 ? -5.046 -30.047 0.009 1.00 64.41 62 GLU B CA 1
ATOM 1725 C C . GLU B 1 62 ? -5.520 -31.485 -0.110 1.00 64.17 62 GLU B C 1
ATOM 1726 O O . GLU B 1 62 ? -4.734 -32.418 0.095 1.00 63.61 62 GLU B O 1
ATOM 1732 N N . LEU B 1 63 ? -6.789 -31.667 -0.479 1.00 59.88 63 LEU B N 1
ATOM 1733 C CA . LEU B 1 63 ? -7.307 -33.014 -0.659 1.00 55.02 63 LEU B CA 1
ATOM 1734 C C . LEU B 1 63 ? -6.538 -33.738 -1.780 1.00 62.60 63 LEU B C 1
ATOM 1735 O O . LEU B 1 63 ? -6.144 -34.901 -1.609 1.00 61.14 63 LEU B O 1
ATOM 1740 N N . TRP B 1 64 ? -6.297 -33.055 -2.905 1.00 59.79 64 TRP B N 1
ATOM 1741 C CA . TRP B 1 64 ? -5.527 -33.667 -3.991 1.00 53.31 64 TRP B CA 1
ATOM 1742 C C . TRP B 1 64 ? -4.135 -34.050 -3.521 1.00 56.65 64 TRP B C 1
ATOM 1743 O O . TRP B 1 64 ? -3.607 -35.084 -3.937 1.00 57.43 64 TRP B O 1
ATOM 1754 N N . LEU B 1 65 ? -3.545 -33.212 -2.665 1.00 60.09 65 LEU B N 1
ATOM 1755 C CA . LEU B 1 65 ? -2.199 -33.465 -2.157 1.00 60.18 65 LEU B CA 1
ATOM 1756 C C . LEU B 1 65 ? -2.176 -34.687 -1.247 1.00 58.33 65 LEU B C 1
ATOM 1757 O O . LEU B 1 65 ? -1.353 -35.591 -1.445 1.00 58.78 65 LEU B O 1
ATOM 1762 N N . LYS B 1 66 ? -3.080 -34.719 -0.267 1.00 58.39 66 LYS B N 1
ATOM 1763 C CA . LYS B 1 66 ? -3.212 -35.884 0.612 1.00 60.86 66 LYS B CA 1
ATOM 1764 C C . LYS B 1 66 ? -3.388 -37.153 -0.220 1.00 62.93 66 LYS B C 1
ATOM 1765 O O . LYS B 1 66 ? -2.750 -38.182 0.026 1.00 61.88 66 LYS B O 1
ATOM 1771 N N . PHE B 1 67 ? -4.253 -37.065 -1.223 1.00 59.32 67 PHE B N 1
ATOM 1772 C CA . PHE B 1 67 ? -4.620 -38.239 -1.977 1.00 58.91 67 PHE B CA 1
ATOM 1773 C C . PHE B 1 67 ? -3.420 -38.603 -2.866 1.00 61.92 67 PHE B C 1
ATOM 1774 O O . PHE B 1 67 ? -3.080 -39.777 -3.040 1.00 60.77 67 PHE B O 1
ATOM 1782 N N . HIS B 1 68 ? -2.772 -37.579 -3.419 1.00 60.23 68 HIS B N 1
ATOM 1783 C CA . HIS B 1 68 ? -1.565 -37.799 -4.193 1.00 63.39 68 HIS B CA 1
ATOM 1784 C C . HIS B 1 68 ? -0.456 -38.437 -3.342 1.00 66.87 68 HIS B C 1
ATOM 1785 O O . HIS B 1 68 ? 0.303 -39.271 -3.841 1.00 66.67 68 HIS B O 1
ATOM 1792 N N . GLU B 1 69 ? -0.354 -38.044 -2.068 1.00 69.18 69 GLU B N 1
ATOM 1793 C CA . GLU B 1 69 ? 0.684 -38.600 -1.194 1.00 69.58 69 GLU B CA 1
ATOM 1794 C C . GLU B 1 69 ? 0.468 -40.095 -0.966 1.00 72.18 69 GLU B C 1
ATOM 1795 O O . GLU B 1 69 ? 1.426 -40.868 -0.930 1.00 76.66 69 GLU B O 1
ATOM 1801 N N . VAL B 1 70 ? -0.789 -40.503 -0.823 1.00 67.24 70 VAL B N 1
ATOM 1802 C CA . VAL B 1 70 ? -1.120 -41.919 -0.707 1.00 65.36 70 VAL B CA 1
ATOM 1803 C C . VAL B 1 70 ? -0.914 -42.632 -2.043 1.00 71.76 70 VAL B C 1
ATOM 1804 O O . VAL B 1 70 ? -0.355 -43.731 -2.109 1.00 74.64 70 VAL B O 1
ATOM 1808 N N . GLY B 1 71 ? -1.355 -41.973 -3.111 1.00 69.31 71 GLY B N 1
ATOM 1809 C CA . GLY B 1 71 ? -1.386 -42.554 -4.435 1.00 57.55 71 GLY B CA 1
ATOM 1810 C C . GLY B 1 71 ? -2.823 -42.495 -4.901 1.00 62.34 71 GLY B C 1
ATOM 1811 O O . GLY B 1 71 ? -3.645 -43.329 -4.494 1.00 59.03 71 GLY B O 1
ATOM 1812 N N . THR B 1 72 ? -3.141 -41.514 -5.749 1.00 61.56 72 THR B N 1
ATOM 1813 C CA . THR B 1 72 ? -4.529 -41.317 -6.139 1.00 55.99 72 THR B CA 1
ATOM 1814 C C . THR B 1 72 ? -4.991 -42.468 -7.030 1.00 58.12 72 THR B C 1
ATOM 1815 O O . THR B 1 72 ? -4.272 -42.913 -7.925 1.00 58.22 72 THR B O 1
ATOM 1819 N N . GLU B 1 73 ? -6.194 -42.957 -6.755 1.00 60.14 73 GLU B N 1
ATOM 1820 C CA . GLU B 1 73 ? -6.800 -44.030 -7.516 1.00 57.20 73 GLU B CA 1
ATOM 1821 C C . GLU B 1 73 ? -8.142 -43.532 -8.011 1.00 59.80 73 GLU B C 1
ATOM 1822 O O . GLU B 1 73 ? -8.872 -42.870 -7.256 1.00 54.47 73 GLU B O 1
ATOM 1828 N N . MET B 1 74 ? -8.478 -43.831 -9.269 1.00 56.93 74 MET B N 1
ATOM 1829 C CA . MET B 1 74 ? -9.822 -43.512 -9.741 1.00 56.97 74 MET B CA 1
ATOM 1830 C C . MET B 1 74 ? -10.469 -44.697 -10.412 1.00 55.45 74 MET B C 1
ATOM 1831 O O . MET B 1 74 ? -9.909 -45.316 -11.320 1.00 57.66 74 MET B O 1
ATOM 1836 N N . ILE B 1 75 ? -11.649 -45.024 -9.910 1.00 56.26 75 ILE B N 1
ATOM 1837 C CA . ILE B 1 75 ? -12.404 -46.151 -10.407 1.00 59.93 75 ILE B CA 1
ATOM 1838 C C . ILE B 1 75 ? -13.055 -45.783 -11.732 1.00 57.08 75 ILE B C 1
ATOM 1839 O O . ILE B 1 75 ? -13.663 -44.710 -11.866 1.00 56.20 75 ILE B O 1
ATOM 1844 N N . ILE B 1 76 ? -12.911 -46.678 -12.706 1.00 56.50 76 ILE B N 1
ATOM 1845 C CA . ILE B 1 76 ? -13.576 -46.540 -13.995 1.00 61.14 76 ILE B CA 1
ATOM 1846 C C . ILE B 1 76 ? -14.571 -47.704 -14.100 1.00 62.00 76 ILE B C 1
ATOM 1847 O O . ILE B 1 76 ? -14.340 -48.760 -13.482 1.00 61.74 76 ILE B O 1
ATOM 1852 N N . THR B 1 77 ? -15.685 -47.509 -14.819 1.00 59.03 77 THR B N 1
ATOM 1853 C CA . THR B 1 77 ? -16.710 -48.560 -14.971 1.00 60.61 77 THR B CA 1
ATOM 1854 C C . THR B 1 77 ? -17.230 -48.561 -16.402 1.00 63.13 77 THR B C 1
ATOM 1855 O O . THR B 1 77 ? -16.720 -47.819 -17.230 1.00 66.05 77 THR B O 1
ATOM 1859 N N . LYS B 1 78 ? -18.230 -49.374 -16.724 1.00 62.63 78 LYS B N 1
ATOM 1860 C CA . LYS B 1 78 ? -18.723 -49.323 -18.095 1.00 65.12 78 LYS B CA 1
ATOM 1861 C C . LYS B 1 78 ? -19.649 -48.144 -18.264 1.00 63.43 78 LYS B C 1
ATOM 1862 O O . LYS B 1 78 ? -19.656 -47.496 -19.316 1.00 69.61 78 LYS B O 1
ATOM 1868 N N . ALA B 1 79 ? -20.395 -47.827 -17.218 1.00 58.23 79 ALA B N 1
ATOM 1869 C CA . ALA B 1 79 ? -21.300 -46.705 -17.312 1.00 56.40 79 ALA B CA 1
ATOM 1870 C C . ALA B 1 79 ? -20.542 -45.380 -17.139 1.00 61.61 79 ALA B C 1
ATOM 1871 O O . ALA B 1 79 ? -21.037 -44.326 -17.542 1.00 65.50 79 ALA B O 1
ATOM 1873 N N . GLY B 1 80 ? -19.346 -45.431 -16.546 1.00 58.32 80 GLY B N 1
ATOM 1874 C CA . GLY B 1 80 ? -18.555 -44.226 -16.317 1.00 61.80 80 GLY B CA 1
ATOM 1875 C C . GLY B 1 80 ? -18.690 -43.608 -14.920 1.00 63.34 80 GLY B C 1
ATOM 1876 O O . GLY B 1 80 ? -19.797 -43.302 -14.492 1.00 59.32 80 GLY B O 1
ATOM 1877 N N . ARG B 1 81 ? -17.564 -43.412 -14.230 1.00 56.24 81 ARG B N 1
ATOM 1878 C CA . ARG B 1 81 ? -17.518 -42.763 -12.911 1.00 59.35 81 ARG B CA 1
ATOM 1879 C C . ARG B 1 81 ? -17.032 -41.331 -12.949 1.00 59.77 81 ARG B C 1
ATOM 1880 O O . ARG B 1 81 ? -16.065 -41.031 -13.650 1.00 60.90 81 ARG B O 1
ATOM 1888 N N . ARG B 1 82 ? -17.645 -40.461 -12.152 1.00 60.51 82 ARG B N 1
ATOM 1889 C CA . ARG B 1 82 ? -17.123 -39.109 -12.013 1.00 58.89 82 ARG B CA 1
ATOM 1890 C C . ARG B 1 82 ? -15.717 -39.180 -11.439 1.00 55.30 82 ARG B C 1
ATOM 1891 O O . ARG B 1 82 ? -15.366 -40.156 -10.783 1.00 55.73 82 ARG B O 1
ATOM 1899 N N . MET B 1 83 ? -14.888 -38.179 -11.703 1.00 59.86 83 MET B N 1
ATOM 1900 C CA . MET B 1 83 ? -13.609 -38.140 -11.010 1.00 62.81 83 MET B CA 1
ATOM 1901 C C . MET B 1 83 ? -13.908 -37.888 -9.543 1.00 60.09 83 MET B C 1
ATOM 1902 O O . MET B 1 83 ? -14.843 -37.145 -9.251 1.00 54.77 83 MET B O 1
ATOM 1907 N N . PHE B 1 84 ? -13.167 -38.545 -8.644 1.00 58.25 84 PHE B N 1
ATOM 1908 C CA . PHE B 1 84 ? -13.084 -38.140 -7.228 1.00 59.75 84 PHE B CA 1
ATOM 1909 C C . PHE B 1 84 ? -11.631 -38.174 -6.783 1.00 57.99 84 PHE B C 1
ATOM 1910 O O . PHE B 1 84 ? -11.004 -39.235 -6.817 1.00 58.97 84 PHE B O 1
ATOM 1918 N N . PRO B 1 85 ? -11.088 -37.031 -6.335 1.00 56.73 85 PRO B N 1
ATOM 1919 C CA . PRO B 1 85 ? -11.734 -35.720 -6.144 1.00 56.86 85 PRO B CA 1
ATOM 1920 C C . PRO B 1 85 ? -12.256 -35.138 -7.459 1.00 59.70 85 PRO B C 1
ATOM 1921 O O . PRO B 1 85 ? -11.774 -35.544 -8.505 1.00 59.81 85 PRO B O 1
ATOM 1925 N N . SER B 1 86 ? -13.224 -34.232 -7.421 1.00 58.22 86 SER B N 1
ATOM 1926 C CA . SER B 1 86 ? -13.677 -33.623 -8.662 1.00 58.66 86 SER B CA 1
ATOM 1927 C C . SER B 1 86 ? -12.661 -32.566 -9.071 1.00 57.51 86 SER B C 1
ATOM 1928 O O . SER B 1 86 ? -11.854 -32.106 -8.262 1.00 58.59 86 SER B O 1
ATOM 1931 N N . TYR B 1 87 ? -12.688 -32.197 -10.340 1.00 62.33 87 TYR B N 1
ATOM 1932 C CA . TYR B 1 87 ? -11.670 -31.314 -10.863 1.00 60.04 87 TYR B CA 1
ATOM 1933 C C . TYR B 1 87 ? -12.279 -29.938 -11.070 1.00 59.33 87 TYR B C 1
ATOM 1934 O O . TYR B 1 87 ? -13.164 -29.753 -11.906 1.00 63.37 87 TYR B O 1
ATOM 1943 N N . LYS B 1 88 ? -11.818 -28.976 -10.283 1.00 60.98 88 LYS B N 1
ATOM 1944 C CA . LYS B 1 88 ? -12.357 -27.626 -10.337 1.00 65.25 88 LYS B CA 1
ATOM 1945 C C . LYS B 1 88 ? -11.230 -26.613 -10.234 1.00 65.26 88 LYS B C 1
ATOM 1946 O O . LYS B 1 88 ? -10.297 -26.784 -9.435 1.00 65.40 88 LYS B O 1
ATOM 1952 N N . VAL B 1 89 ? -11.312 -25.565 -11.048 1.00 65.91 89 VAL B N 1
ATOM 1953 C CA . VAL B 1 89 ? -10.266 -24.550 -11.071 1.00 67.50 89 VAL B CA 1
ATOM 1954 C C . VAL B 1 89 ? -10.839 -23.138 -11.093 1.00 71.44 89 VAL B C 1
ATOM 1955 O O . VAL B 1 89 ? -11.925 -22.907 -11.632 1.00 74.13 89 VAL B O 1
ATOM 1959 N N . LYS B 1 90 ? -10.112 -22.207 -10.484 1.00 72.62 90 LYS B N 1
ATOM 1960 C CA . LYS B 1 90 ? -10.379 -20.780 -10.635 1.00 74.93 90 LYS B CA 1
ATOM 1961 C C . LYS B 1 90 ? -9.483 -20.280 -11.779 1.00 74.79 90 LYS B C 1
ATOM 1962 O O . LYS B 1 90 ? -8.305 -20.647 -11.843 1.00 71.54 90 LYS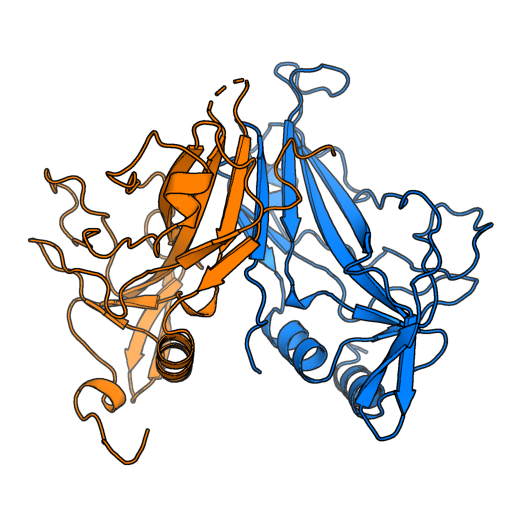 B O 1
ATOM 1968 N N . VAL B 1 91 ? -10.028 -19.471 -12.686 1.00 76.15 91 VAL B N 1
ATOM 1969 C CA . VAL B 1 91 ? -9.225 -18.928 -13.788 1.00 76.60 91 VAL B CA 1
ATOM 1970 C C . VAL B 1 91 ? -9.038 -17.412 -13.659 1.00 81.02 91 VAL B C 1
ATOM 1971 O O . VAL B 1 91 ? -10.002 -16.687 -13.408 1.00 81.87 91 VAL B O 1
ATOM 1975 N N . THR B 1 92 ? -7.802 -16.939 -13.838 1.00 82.08 92 THR B N 1
ATOM 1976 C CA . THR B 1 92 ? -7.489 -15.507 -13.740 1.00 82.90 92 THR B CA 1
ATOM 1977 C C . THR B 1 92 ? -6.642 -14.994 -14.916 1.00 86.72 92 THR B C 1
ATOM 1978 O O . THR B 1 92 ? -5.972 -15.778 -15.594 1.00 83.02 92 THR B O 1
ATOM 1982 N N . GLY B 1 93 ? -6.672 -13.682 -15.152 1.00 90.51 93 GLY B N 1
ATOM 1983 C CA . GLY B 1 93 ? -5.842 -13.072 -16.178 1.00 86.77 93 GLY B CA 1
ATOM 1984 C C . GLY B 1 93 ? -6.350 -13.248 -17.594 1.00 86.34 93 GLY B C 1
ATOM 1985 O O . GLY B 1 93 ? -5.559 -13.325 -18.536 1.00 85.76 93 GLY B O 1
ATOM 1986 N N . LEU B 1 94 ? -7.667 -13.320 -17.746 1.00 89.68 94 LEU B N 1
ATOM 1987 C CA . LEU B 1 94 ? -8.271 -13.377 -19.069 1.00 90.51 94 LEU B CA 1
ATOM 1988 C C . LEU B 1 94 ? -8.576 -11.980 -19.562 1.00 94.25 94 LEU B C 1
ATOM 1989 O O . LEU B 1 94 ? -8.845 -11.080 -18.767 1.00 96.82 94 LEU B O 1
ATOM 1994 N N . ASN B 1 95 ? -8.510 -11.801 -20.876 1.00 99.82 95 ASN B N 1
ATOM 1995 C CA . ASN B 1 95 ? -9.099 -10.628 -21.502 1.00 102.19 95 ASN B CA 1
ATOM 1996 C C . ASN B 1 95 ? -10.562 -10.637 -21.091 1.00 101.81 95 ASN B C 1
ATOM 1997 O O . ASN B 1 95 ? -11.304 -11.535 -21.506 1.00 97.78 95 ASN B O 1
ATOM 2002 N N . PRO B 1 96 ? -10.970 -9.645 -20.268 1.00 106.21 96 PRO B N 1
ATOM 2003 C CA . PRO B 1 96 ? -12.215 -9.655 -19.489 1.00 103.56 96 PRO B CA 1
ATOM 2004 C C . PRO B 1 96 ? -13.361 -10.298 -20.244 1.00 102.79 96 PRO B C 1
ATOM 2005 O O . PRO B 1 96 ? -13.966 -11.216 -19.703 1.00 104.12 96 PRO B O 1
ATOM 2009 N N . LYS B 1 97 ? -13.646 -9.857 -21.466 1.00 97.92 97 LYS B N 1
ATOM 2010 C CA . LYS B 1 97 ? -14.620 -10.581 -22.277 1.00 98.12 97 LYS B CA 1
ATOM 2011 C C . LYS B 1 97 ? -14.277 -10.700 -23.771 1.00 99.51 97 LYS B C 1
ATOM 2012 O O . LYS B 1 97 ? -14.643 -9.849 -24.577 1.00 96.02 97 LYS B O 1
ATOM 2018 N N . THR B 1 98 ? -13.556 -11.769 -24.113 1.00 98.66 98 THR B N 1
ATOM 2019 C CA . THR B 1 98 ? -13.568 -12.325 -25.464 1.00 93.67 98 THR B CA 1
ATOM 2020 C C . THR B 1 98 ? -13.937 -13.797 -25.282 1.00 93.55 98 THR B C 1
ATOM 2021 O O . THR B 1 98 ? -13.819 -14.322 -24.175 1.00 93.69 98 THR B O 1
ATOM 2025 N N . LYS B 1 99 ? -14.383 -14.471 -26.337 1.00 92.17 99 LYS B N 1
ATOM 2026 C CA . LYS B 1 99 ? -14.824 -15.855 -26.177 1.00 90.77 99 LYS B CA 1
ATOM 2027 C C . LYS B 1 99 ? -13.647 -16.823 -26.023 1.00 89.57 99 LYS B C 1
ATOM 2028 O O . LYS B 1 99 ? -12.699 -16.804 -26.808 1.00 88.61 99 LYS B O 1
ATOM 2034 N N . TYR B 1 100 ? -13.706 -17.648 -24.981 1.00 89.04 100 TYR B N 1
ATOM 2035 C CA . TYR B 1 100 ? -12.721 -18.704 -24.779 1.00 84.60 100 TYR B CA 1
ATOM 2036 C C . TYR B 1 100 ? -13.416 -20.070 -24.792 1.00 80.94 100 TYR B C 1
ATOM 2037 O O . TYR B 1 100 ? -14.627 -20.169 -24.566 1.00 81.53 100 TYR B O 1
ATOM 2046 N N . ILE B 1 101 ? -12.647 -21.115 -25.074 1.00 77.23 101 ILE B N 1
ATOM 2047 C CA . ILE B 1 101 ? -13.133 -22.491 -24.994 1.00 74.91 101 ILE B CA 1
ATOM 2048 C C . ILE B 1 101 ? -12.236 -23.268 -24.021 1.00 75.83 101 ILE B C 1
ATOM 2049 O O . ILE B 1 101 ? -11.004 -23.247 -24.146 1.00 72.33 101 ILE B O 1
ATOM 2054 N N . LEU B 1 102 ? -12.847 -23.926 -23.038 1.00 76.58 102 LEU B N 1
ATOM 2055 C CA . LEU B 1 102 ? -12.096 -24.676 -22.035 1.00 70.40 102 LEU B CA 1
ATOM 2056 C C . LEU B 1 102 ? -12.240 -26.155 -22.297 1.00 68.45 102 LEU B C 1
ATOM 2057 O O . LEU B 1 102 ? -13.355 -26.657 -22.404 1.00 70.44 102 LEU B O 1
ATOM 2062 N N . LEU B 1 103 ? -11.119 -26.853 -22.418 1.00 68.52 103 LEU B N 1
ATOM 2063 C CA . LEU B 1 103 ? -11.160 -28.284 -22.677 1.00 67.60 103 LEU B CA 1
ATOM 2064 C C . LEU B 1 103 ? -10.423 -29.032 -21.564 1.00 65.86 103 LEU B C 1
ATOM 2065 O O . LEU B 1 103 ? -9.669 -28.436 -20.801 1.00 63.72 103 LEU B O 1
ATOM 2070 N N . MET B 1 104 ? -10.667 -30.331 -21.467 1.00 62.20 104 MET B N 1
ATOM 2071 C CA . MET B 1 104 ? -9.871 -31.193 -20.619 1.00 63.12 104 MET B CA 1
ATOM 2072 C C . MET B 1 104 ? -9.587 -32.481 -21.371 1.00 61.78 104 MET B C 1
ATOM 2073 O O . MET B 1 104 ? -10.483 -33.040 -22.014 1.00 63.58 104 MET B O 1
ATOM 2078 N N . ASP B 1 105 ? -8.340 -32.931 -21.340 1.00 58.15 105 ASP B N 1
ATOM 2079 C CA . ASP B 1 105 ? -8.056 -34.283 -21.792 1.00 61.17 105 ASP B CA 1
ATOM 2080 C C . ASP B 1 105 ? -7.322 -34.973 -20.665 1.00 61.13 105 ASP B C 1
ATOM 2081 O O . ASP B 1 105 ? -6.876 -34.331 -19.716 1.00 65.35 105 ASP B O 1
ATOM 2086 N N . ILE B 1 106 ? -7.249 -36.286 -20.745 1.00 62.39 106 ILE B N 1
ATOM 2087 C CA . ILE B 1 106 ? -6.587 -37.086 -19.744 1.00 55.82 106 ILE B CA 1
ATOM 2088 C C . ILE B 1 106 ? -5.617 -37.937 -20.536 1.00 57.71 106 ILE B C 1
ATOM 2089 O O . ILE B 1 106 ? -6.029 -38.690 -21.406 1.00 65.17 106 ILE B O 1
ATOM 2094 N N . VAL B 1 107 ? -4.326 -37.768 -20.291 1.00 58.07 107 VAL B N 1
ATOM 2095 C CA . VAL B 1 107 ? -3.319 -38.395 -21.138 1.00 60.56 107 VAL B CA 1
ATOM 2096 C C . VAL B 1 107 ? -2.360 -39.213 -20.285 1.00 61.37 107 VAL B C 1
ATOM 2097 O O . VAL B 1 107 ? -2.265 -38.988 -19.094 1.00 60.26 107 VAL B O 1
ATOM 2101 N N . PRO B 1 108 ? -1.653 -40.181 -20.888 1.00 68.21 108 PRO B N 1
ATOM 2102 C CA . PRO B 1 108 ? -0.687 -40.978 -20.111 1.00 65.02 108 PRO B CA 1
ATOM 2103 C C . PRO B 1 108 ? 0.385 -40.145 -19.411 1.00 63.82 108 PRO B C 1
ATOM 2104 O O . PRO B 1 108 ? 0.902 -39.218 -20.029 1.00 69.27 108 PRO B O 1
ATOM 2108 N N . ALA B 1 109 ? 0.711 -40.459 -18.157 1.00 66.70 109 ALA B N 1
ATOM 2109 C CA . ALA B 1 109 ? 1.796 -39.765 -17.470 1.00 65.36 109 ALA B CA 1
ATOM 2110 C C . ALA B 1 109 ? 3.100 -40.552 -17.615 1.00 69.28 109 ALA B C 1
ATOM 2111 O O . ALA B 1 109 ? 4.190 -40.057 -17.307 1.00 68.63 109 ALA B O 1
ATOM 2113 N N . ASP B 1 110 ? 2.958 -41.794 -18.066 1.00 68.44 110 ASP B N 1
ATOM 2114 C CA . ASP B 1 110 ? 4.074 -42.638 -18.446 1.00 69.25 110 ASP B CA 1
ATOM 2115 C C . ASP B 1 110 ? 3.515 -43.769 -19.271 1.00 73.92 110 ASP B C 1
ATOM 2116 O O . ASP B 1 110 ? 2.384 -43.686 -19.754 1.00 72.84 110 ASP B O 1
ATOM 2121 N N . ASP B 1 111 ? 4.298 -44.834 -19.403 1.00 81.96 111 ASP B N 1
ATOM 2122 C CA . ASP B 1 111 ? 4.002 -45.905 -20.357 1.00 87.13 111 ASP B CA 1
ATOM 2123 C C . ASP B 1 111 ? 3.862 -47.271 -19.679 1.00 88.60 111 ASP B C 1
ATOM 2124 O O . ASP B 1 111 ? 3.625 -48.289 -20.349 1.00 89.19 111 ASP B O 1
ATOM 2129 N N . HIS B 1 112 ? 3.994 -47.277 -18.351 1.00 85.71 112 HIS B N 1
ATOM 2130 C CA . HIS B 1 112 ? 3.992 -48.508 -17.568 1.00 81.34 112 HIS B CA 1
ATOM 2131 C C . HIS B 1 112 ? 2.605 -49.081 -17.364 1.00 79.96 112 HIS B C 1
ATOM 2132 O O . HIS B 1 112 ? 1.604 -48.371 -17.488 1.00 78.11 112 HIS B O 1
ATOM 2139 N N . ARG B 1 113 ? 2.563 -50.372 -17.044 1.00 82.25 113 ARG B N 1
ATOM 2140 C CA . ARG B 1 113 ? 1.386 -50.987 -16.453 1.00 77.45 113 ARG B CA 1
ATOM 2141 C C . ARG B 1 113 ? 1.720 -51.108 -14.968 1.00 80.07 113 ARG B C 1
ATOM 2142 O O . ARG B 1 113 ? 2.886 -51.299 -14.607 1.00 78.63 113 ARG B O 1
ATOM 2150 N N . TYR B 1 114 ? 0.723 -50.969 -14.102 1.00 77.97 114 TYR B N 1
ATOM 2151 C CA . TYR B 1 114 ? 0.988 -51.045 -12.672 1.00 77.73 114 TYR B CA 1
ATOM 2152 C C . TYR B 1 114 ? 0.275 -52.227 -12.036 1.00 76.06 114 TYR B C 1
ATOM 2153 O O . TYR B 1 114 ? -0.819 -52.593 -12.454 1.00 80.77 114 TYR B O 1
ATOM 2162 N N . LYS B 1 115 ? 0.919 -52.835 -11.046 1.00 73.24 115 LYS B N 1
ATOM 2163 C CA . LYS B 1 115 ? 0.269 -53.795 -10.167 1.00 73.25 115 LYS B CA 1
ATOM 2164 C C . LYS B 1 115 ? 0.275 -53.192 -8.771 1.00 75.07 115 LYS B C 1
ATOM 2165 O O . LYS B 1 115 ? 1.129 -52.353 -8.454 1.00 71.75 115 LYS B O 1
ATOM 2171 N N . PHE B 1 116 ? -0.674 -53.603 -7.938 1.00 74.53 116 PHE B N 1
ATOM 2172 C CA . PHE B 1 116 ? -0.641 -53.225 -6.527 1.00 74.26 116 PHE B CA 1
ATOM 2173 C C . PHE B 1 116 ? -0.451 -54.466 -5.659 1.00 73.70 116 PHE B C 1
ATOM 2174 O O . PHE B 1 116 ? -1.383 -55.248 -5.477 1.00 72.08 116 PHE B O 1
ATOM 2182 N N . ALA B 1 117 ? 0.757 -54.650 -5.134 1.00 78.35 117 ALA B N 1
ATOM 2183 C CA . ALA B 1 117 ? 1.060 -55.815 -4.305 1.00 81.77 117 ALA B CA 1
ATOM 2184 C C . ALA B 1 117 ? 1.825 -55.418 -3.040 1.00 82.41 117 ALA B C 1
ATOM 2185 O O . ALA B 1 117 ? 2.632 -54.479 -3.062 1.00 78.55 117 ALA B O 1
ATOM 2187 N N . ASP B 1 118 ? 1.562 -56.138 -1.945 1.00 90.37 118 ASP B N 1
ATOM 2188 C CA . ASP B 1 118 ? 2.222 -55.900 -0.654 1.00 84.36 118 ASP B CA 1
ATOM 2189 C C . ASP B 1 118 ? 2.080 -54.437 -0.252 1.00 81.70 118 ASP B C 1
ATOM 2190 O O . ASP B 1 118 ? 3.068 -53.784 0.103 1.00 82.17 118 ASP B O 1
ATOM 2195 N N . ASN B 1 119 ? 0.848 -53.937 -0.350 1.00 79.19 119 ASN B N 1
ATOM 2196 C CA . ASN B 1 119 ? 0.482 -52.572 0.040 1.00 81.39 119 ASN B CA 1
ATOM 2197 C C . ASN B 1 119 ? 1.247 -51.466 -0.709 1.00 80.28 119 ASN B C 1
ATOM 2198 O O . ASN B 1 119 ? 1.505 -50.396 -0.147 1.00 81.17 119 ASN B O 1
ATOM 2203 N N . LYS B 1 120 ? 1.595 -51.716 -1.970 1.00 79.32 120 LYS B N 1
ATOM 2204 C CA . LYS B 1 120 ? 2.423 -50.772 -2.732 1.00 82.89 120 LYS B CA 1
ATOM 2205 C C . LYS B 1 120 ? 2.148 -50.911 -4.251 1.00 76.50 120 LYS B C 1
ATOM 2206 O O . LYS B 1 120 ? 1.795 -51.983 -4.732 1.00 75.79 120 LYS B O 1
ATOM 2212 N N . TRP B 1 121 ? 2.260 -49.811 -4.988 1.00 76.39 121 TRP B N 1
ATOM 2213 C CA . TRP B 1 121 ? 2.212 -49.848 -6.445 1.00 75.26 121 TRP B CA 1
ATOM 2214 C C . TRP B 1 121 ? 3.580 -50.218 -7.003 1.00 79.08 121 TRP B C 1
ATOM 2215 O O . TRP B 1 121 ? 4.601 -49.980 -6.364 1.00 85.78 121 TRP B O 1
ATOM 2226 N N . SER B 1 122 ? 3.606 -50.797 -8.195 1.00 76.95 122 SER B N 1
ATOM 2227 C CA . SER B 1 122 ? 4.870 -51.094 -8.860 1.00 79.15 122 SER B CA 1
ATOM 2228 C C . SER B 1 122 ? 4.676 -51.138 -10.366 1.00 76.95 122 SER B C 1
ATOM 2229 O O . SER B 1 122 ? 3.562 -51.364 -10.846 1.00 75.96 122 SER B O 1
ATOM 2232 N N . VAL B 1 123 ? 5.758 -50.912 -11.104 1.00 78.26 123 VAL B N 1
ATOM 2233 C CA . VAL B 1 123 ? 5.761 -51.132 -12.547 1.00 75.06 123 VAL B CA 1
ATOM 2234 C C . VAL B 1 123 ? 5.627 -52.626 -12.825 1.00 73.44 123 VAL B C 1
ATOM 2235 O O . VAL B 1 123 ? 6.147 -53.429 -12.062 1.00 71.56 123 VAL B O 1
ATOM 2239 N N . THR B 1 124 ? 4.938 -53.010 -13.901 1.00 82.34 124 THR B N 1
ATOM 2240 C CA . THR B 1 124 ? 4.798 -54.437 -14.213 1.00 85.77 124 THR B CA 1
ATOM 2241 C C . THR B 1 124 ? 4.937 -54.760 -15.704 1.00 84.41 124 THR B C 1
ATOM 2242 O O . THR B 1 124 ? 5.171 -55.915 -16.062 1.00 89.89 124 THR B O 1
ATOM 2246 N N . GLY B 1 125 ? 4.804 -53.751 -16.564 1.00 86.41 125 GLY B N 1
ATOM 2247 C CA . GLY B 1 125 ? 4.937 -53.946 -18.006 1.00 89.54 125 GLY B CA 1
ATOM 2248 C C . GLY B 1 125 ? 4.839 -52.650 -18.804 1.00 90.48 125 GLY B C 1
ATOM 2249 O O . GLY B 1 125 ? 5.170 -51.571 -18.292 1.00 90.76 125 GLY B O 1
ATOM 2250 N N . LYS B 1 126 ? 4.402 -52.745 -20.061 1.00 90.81 126 LYS B N 1
ATOM 2251 C CA . LYS B 1 126 ? 4.167 -51.546 -20.869 1.00 94.14 126 LYS B CA 1
ATOM 2252 C C . LYS B 1 126 ? 2.684 -51.387 -21.197 1.00 96.97 126 LYS B C 1
ATOM 2253 O O . LYS B 1 126 ? 2.001 -52.363 -21.519 1.00 100.76 126 LYS B O 1
ATOM 2259 N N . ALA B 1 127 ? 2.192 -50.153 -21.116 1.00 93.74 127 ALA B N 1
ATOM 2260 C CA . ALA B 1 127 ? 0.799 -49.850 -21.446 1.00 95.69 127 ALA B CA 1
ATOM 2261 C C . ALA B 1 127 ? 0.461 -50.079 -22.921 1.00 95.97 127 ALA B C 1
ATOM 2262 O O . ALA B 1 127 ? 1.352 -50.185 -23.771 1.00 94.94 127 ALA B O 1
ATOM 2264 N N . GLU B 1 128 ? -0.839 -50.155 -23.204 1.00 101.09 128 GLU B N 1
ATOM 2265 C CA . GLU B 1 128 ? -1.367 -50.042 -24.566 1.00 103.12 128 GLU B CA 1
ATOM 2266 C C . GLU B 1 128 ? -1.585 -48.533 -24.850 1.00 104.00 128 GLU B C 1
ATOM 2267 O O . GLU B 1 128 ? -1.541 -47.744 -23.907 1.00 104.68 128 GLU B O 1
ATOM 2273 N N . PRO B 1 129 ? -1.797 -48.123 -26.129 1.00 108.06 129 PRO B N 1
ATOM 2274 C CA . PRO B 1 129 ? -1.944 -46.743 -26.634 1.00 107.21 129 PRO B CA 1
ATOM 2275 C C . PRO B 1 129 ? -1.924 -45.506 -25.697 1.00 104.60 129 PRO B C 1
ATOM 2276 O O . PRO B 1 129 ? -2.612 -45.480 -24.675 1.00 104.36 129 PRO B O 1
ATOM 2280 N N . ALA B 1 130 ? -1.179 -44.471 -26.119 1.00 104.18 130 ALA B N 1
ATOM 2281 C CA . ALA B 1 130 ? -0.955 -43.232 -25.346 1.00 97.14 130 ALA B CA 1
ATOM 2282 C C . ALA B 1 130 ? -1.480 -41.934 -26.006 1.00 98.13 130 ALA B C 1
ATOM 2283 O O . ALA B 1 130 ? -0.728 -40.954 -26.118 1.00 92.36 130 ALA B O 1
ATOM 2285 N N . MET B 1 131 ? -2.786 -41.945 -26.325 1.00 104.67 131 MET B N 1
ATOM 2286 C CA . MET B 1 131 ? -3.546 -41.016 -27.200 1.00 102.94 131 MET B CA 1
ATOM 2287 C C . MET B 1 131 ? -4.239 -41.964 -28.218 1.00 108.85 131 MET B C 1
ATOM 2288 O O . MET B 1 131 ? -4.189 -43.180 -28.004 1.00 107.46 131 MET B O 1
ATOM 2293 N N . PRO B 1 132 ? -4.93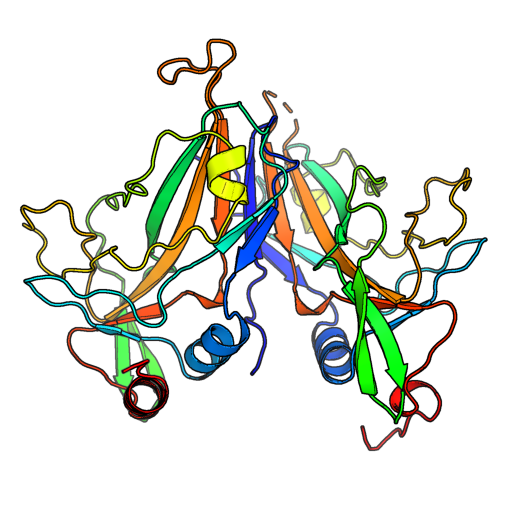7 -41.455 -29.276 1.00 105.78 132 PRO B N 1
ATOM 2294 C CA . PRO B 1 132 ? -5.388 -40.108 -29.669 1.00 97.05 132 PRO B CA 1
ATOM 2295 C C . PRO B 1 132 ? -6.442 -39.580 -28.696 1.00 96.95 132 PRO B C 1
ATOM 2296 O O . PRO B 1 132 ? -6.501 -38.367 -28.490 1.00 97.63 132 PRO B O 1
ATOM 2300 N N . GLY B 1 133 ? -7.246 -40.478 -28.118 1.00 97.09 133 GLY B N 1
ATOM 2301 C CA . GLY B 1 133 ? -8.113 -40.160 -26.988 1.00 91.90 133 GLY B CA 1
ATOM 2302 C C . GLY B 1 133 ? -9.330 -39.316 -27.316 1.00 86.04 133 GLY B C 1
ATOM 2303 O O . GLY B 1 133 ? -9.493 -38.909 -28.480 1.00 89.03 133 GLY B O 1
ATOM 2304 N N . ARG B 1 134 ? -10.185 -39.059 -26.318 1.00 71.80 134 ARG B N 1
ATOM 2305 C CA . ARG B 1 134 ? -11.261 -38.091 -26.509 1.00 72.13 134 ARG B CA 1
ATOM 2306 C C . ARG B 1 134 ? -11.084 -36.976 -25.491 1.00 70.49 134 ARG B C 1
ATOM 2307 O O . ARG B 1 134 ? -10.277 -37.066 -24.574 1.00 78.12 134 ARG B O 1
ATOM 2315 N N . LEU B 1 135 ? -11.834 -35.909 -25.693 1.00 70.95 135 LEU B N 1
ATOM 2316 C CA . LEU B 1 135 ? -11.781 -34.708 -24.904 1.00 65.97 135 LEU B CA 1
ATOM 2317 C C . LEU B 1 135 ? -13.051 -34.597 -24.121 1.00 68.91 135 LEU B C 1
ATOM 2318 O O . LEU B 1 135 ? -14.051 -35.219 -24.482 1.00 69.88 135 LEU B O 1
ATOM 2323 N N . TYR B 1 136 ? -13.011 -33.795 -23.062 1.00 64.72 136 TYR B N 1
ATOM 2324 C CA . TYR B 1 136 ? -14.220 -33.239 -22.507 1.00 63.05 136 TYR B CA 1
ATOM 2325 C C . TYR B 1 136 ? -14.167 -31.753 -22.813 1.00 65.03 136 TYR B C 1
ATOM 2326 O O . TYR B 1 136 ? -13.228 -31.074 -22.392 1.00 66.38 136 TYR B O 1
ATOM 2335 N N . VAL B 1 137 ? -15.136 -31.280 -23.602 1.00 64.68 137 VAL B N 1
ATOM 2336 C CA . VAL B 1 137 ? -15.360 -29.858 -23.838 1.00 62.67 137 VAL B CA 1
ATOM 2337 C C . VAL B 1 137 ? -16.320 -29.362 -22.767 1.00 71.14 137 VAL B C 1
ATOM 2338 O O . VAL B 1 137 ? -17.429 -29.889 -22.636 1.00 74.35 137 VAL B O 1
ATOM 2342 N N . HIS B 1 138 ? -15.911 -28.362 -21.996 1.00 68.79 138 HIS B N 1
ATOM 2343 C CA . HIS B 1 138 ? -16.804 -27.803 -20.990 1.00 74.65 138 HIS B CA 1
ATOM 2344 C C . HIS B 1 138 ? -18.084 -27.274 -21.643 1.00 78.05 138 HIS B C 1
ATOM 2345 O O . HIS B 1 138 ? -18.026 -26.589 -22.664 1.00 78.16 138 HIS B O 1
ATOM 2352 N N . PRO B 1 139 ? -19.243 -27.606 -21.050 1.00 80.04 139 PRO B N 1
ATOM 2353 C CA . PRO B 1 139 ? -20.582 -27.207 -21.504 1.00 76.67 139 PRO B CA 1
ATOM 2354 C C . PRO B 1 139 ? -20.788 -25.697 -21.655 1.00 81.20 139 PRO B C 1
ATOM 2355 O O . PRO B 1 139 ? -21.507 -25.294 -22.571 1.00 83.32 139 PRO B O 1
ATOM 2359 N N . ASP B 1 140 ? -20.195 -24.891 -20.772 1.00 81.25 140 ASP B N 1
ATOM 2360 C CA . ASP B 1 140 ? -20.318 -23.428 -20.837 1.00 83.41 140 ASP B CA 1
ATOM 2361 C C . ASP B 1 140 ? -19.672 -22.851 -22.113 1.00 85.60 140 ASP B C 1
ATOM 2362 O O . ASP B 1 140 ? -19.975 -21.724 -22.512 1.00 85.08 140 ASP B O 1
ATOM 2367 N N . SER B 1 141 ? -18.775 -23.627 -22.731 1.00 85.91 141 SER B N 1
ATOM 2368 C CA . SER B 1 141 ? -18.112 -23.250 -23.989 1.00 85.11 141 SER B CA 1
ATOM 2369 C C . SER B 1 141 ? -19.079 -23.255 -25.165 1.00 87.97 141 SER B C 1
ATOM 2370 O O . SER B 1 141 ? -20.020 -24.053 -25.195 1.00 90.69 141 SER B O 1
ATOM 2373 N N . PRO B 1 142 ? -18.850 -22.364 -26.143 1.00 88.33 142 PRO B N 1
ATOM 2374 C CA . PRO B 1 142 ? -17.893 -21.252 -26.064 1.00 85.64 142 PRO B CA 1
ATOM 2375 C C . PRO B 1 142 ? -18.463 -20.118 -25.228 1.00 84.61 142 PRO B C 1
ATOM 2376 O O . PRO B 1 142 ? -19.656 -19.855 -25.352 1.00 89.91 142 PRO B O 1
ATOM 2380 N N . ALA B 1 143 ? -17.652 -19.472 -24.394 1.00 84.47 143 ALA B N 1
ATOM 2381 C CA . ALA B 1 143 ? -18.137 -18.358 -23.572 1.00 86.84 143 ALA B CA 1
ATOM 2382 C C . ALA B 1 143 ? -17.034 -17.343 -23.260 1.00 88.56 143 ALA B C 1
ATOM 2383 O O . ALA B 1 143 ? -15.902 -17.482 -23.731 1.00 82.51 143 ALA B O 1
ATOM 2385 N N . THR B 1 144 ? -17.359 -16.343 -22.437 1.00 91.01 144 THR B N 1
ATOM 2386 C CA . THR B 1 144 ? -16.494 -15.171 -22.310 1.00 92.54 144 THR B CA 1
ATOM 2387 C C . THR B 1 144 ? -15.575 -15.177 -21.084 1.00 93.81 144 THR B C 1
ATOM 2388 O O . THR B 1 144 ? -15.846 -15.851 -20.087 1.00 90.91 144 THR B O 1
ATOM 2392 N N . GLY B 1 145 ? -14.484 -14.417 -21.186 1.00 94.42 145 GLY B N 1
ATOM 2393 C CA . GLY B 1 145 ? -13.471 -14.346 -20.150 1.00 92.60 145 GLY B CA 1
ATOM 2394 C C . GLY B 1 145 ? -14.035 -14.088 -18.769 1.00 93.46 145 GLY B C 1
ATOM 2395 O O . GLY B 1 145 ? -13.825 -14.888 -17.863 1.00 94.07 145 GLY B O 1
ATOM 2396 N N . ALA B 1 146 ? -14.767 -12.985 -18.617 1.00 94.56 146 ALA B N 1
ATOM 2397 C CA . ALA B 1 146 ? -15.355 -12.609 -17.331 1.00 94.89 146 ALA B CA 1
ATOM 2398 C C . ALA B 1 146 ? -16.325 -13.666 -16.813 1.00 93.09 146 ALA B C 1
ATOM 2399 O O . ALA B 1 146 ? -16.418 -13.899 -15.606 1.00 91.15 146 ALA B O 1
ATOM 2401 N N . HIS B 1 147 ? -17.054 -14.286 -17.737 1.00 95.53 147 HIS B N 1
ATOM 2402 C CA . HIS B 1 147 ? -17.944 -15.396 -17.411 1.00 95.07 147 HIS B CA 1
ATOM 2403 C C . HIS B 1 147 ? -17.155 -16.547 -16.795 1.00 93.98 147 HIS B C 1
ATOM 2404 O O . HIS B 1 147 ? -17.443 -16.977 -15.676 1.00 95.14 147 HIS B O 1
ATOM 2411 N N . TRP B 1 148 ? -16.159 -17.030 -17.540 1.00 90.52 148 TRP B N 1
ATOM 2412 C CA . TRP B 1 148 ? -15.247 -18.071 -17.076 1.00 84.62 148 TRP B CA 1
ATOM 2413 C C . TRP B 1 148 ? -14.591 -17.734 -15.743 1.00 88.24 148 TRP B C 1
ATOM 2414 O O . TRP B 1 148 ? -14.206 -18.624 -14.987 1.00 85.31 148 TRP B O 1
ATOM 2425 N N . MET B 1 149 ? -14.447 -16.442 -15.475 1.00 88.88 149 MET B N 1
ATOM 2426 C CA . MET B 1 149 ? -13.691 -15.996 -14.321 1.00 88.63 149 MET B CA 1
ATOM 2427 C C . MET B 1 149 ? -14.565 -15.751 -13.105 1.00 88.79 149 MET B C 1
ATOM 2428 O O . MET B 1 149 ? -14.044 -15.616 -12.003 1.00 87.25 149 MET B O 1
ATOM 2433 N N . ARG B 1 150 ? -15.883 -15.710 -13.290 1.00 91.13 150 ARG B N 1
ATOM 2434 C CA . ARG B 1 150 ? -16.771 -15.298 -12.197 1.00 93.67 150 ARG B CA 1
ATOM 2435 C C . ARG B 1 150 ? -17.067 -16.412 -11.175 1.00 96.02 150 ARG B C 1
ATOM 2436 O O . ARG B 1 150 ? -17.176 -16.153 -9.973 1.00 97.26 150 ARG B O 1
ATOM 2444 N N . GLN B 1 151 ? -17.179 -17.647 -11.647 1.00 94.79 151 GLN B N 1
ATOM 2445 C CA . GLN B 1 151 ? -17.453 -18.776 -10.766 1.00 92.69 151 GLN B CA 1
ATOM 2446 C C . GLN B 1 151 ? -16.496 -19.920 -11.113 1.00 91.97 151 GLN B C 1
ATOM 2447 O O . GLN B 1 151 ? -16.036 -20.018 -12.259 1.00 88.76 151 GLN B O 1
ATOM 2453 N N . LEU B 1 152 ? -16.161 -20.734 -10.108 1.00 91.63 152 LEU B N 1
ATOM 2454 C CA . LEU B 1 152 ? -15.325 -21.920 -10.283 1.00 82.00 152 LEU B CA 1
ATOM 2455 C C . LEU B 1 152 ? -15.772 -22.750 -11.468 1.00 79.58 152 LEU B C 1
ATOM 2456 O O . LEU B 1 152 ? -16.941 -23.132 -11.558 1.00 78.71 152 LEU B O 1
ATOM 2461 N N . VAL B 1 153 ? -14.834 -23.015 -12.374 1.00 78.89 153 VAL B N 1
ATOM 2462 C CA . VAL B 1 153 ? -15.084 -23.863 -13.530 1.00 72.85 153 VAL B CA 1
ATOM 2463 C C . VAL B 1 153 ? -14.979 -25.329 -13.105 1.00 70.91 153 VAL B C 1
ATOM 2464 O O . VAL B 1 153 ? -13.891 -25.828 -12.766 1.00 68.54 153 VAL B O 1
ATOM 2468 N N . SER B 1 154 ? -16.120 -26.011 -13.103 1.00 69.11 154 SER B N 1
ATOM 2469 C CA . SER B 1 154 ? -16.188 -27.381 -12.612 1.00 66.77 154 SER B CA 1
ATOM 2470 C C . SER B 1 154 ? -16.194 -28.376 -13.770 1.00 66.02 154 SER B C 1
ATOM 2471 O O . SER B 1 154 ? -16.917 -28.196 -14.761 1.00 64.35 154 SER B O 1
ATOM 2474 N N . PHE B 1 155 ? -15.371 -29.414 -13.646 1.00 61.37 155 PHE B N 1
ATOM 2475 C CA . PHE B 1 155 ? -15.350 -30.480 -14.627 1.00 63.12 155 PHE B CA 1
ATOM 2476 C C . PHE B 1 155 ? -15.938 -31.751 -14.024 1.00 67.06 155 PHE B C 1
ATOM 2477 O O . PHE B 1 155 ? -15.575 -32.853 -14.420 1.00 67.76 155 PHE B O 1
ATOM 2485 N N . GLN B 1 156 ? -16.855 -31.581 -13.072 1.00 64.99 156 GLN B N 1
ATOM 2486 C CA . GLN B 1 156 ? -17.417 -32.688 -12.302 1.00 67.89 156 GLN B CA 1
ATOM 2487 C C . GLN B 1 156 ? -18.313 -33.615 -13.133 1.00 69.96 156 GLN B C 1
ATOM 2488 O O . GLN B 1 156 ? -18.502 -34.785 -12.776 1.00 67.85 156 GLN B O 1
ATOM 2494 N N . LYS B 1 157 ? -18.868 -33.108 -14.235 1.00 71.34 157 LYS B N 1
ATOM 2495 C CA . LYS B 1 157 ? -19.767 -33.937 -15.047 1.00 72.11 157 LYS B CA 1
ATOM 2496 C C . LYS B 1 157 ? -18.995 -34.913 -15.953 1.00 69.03 157 LYS B C 1
ATOM 2497 O O . LYS B 1 157 ? -19.560 -35.881 -16.438 1.00 67.54 157 LYS B O 1
ATOM 2503 N N . LEU B 1 158 ? -17.697 -34.670 -16.132 1.00 69.32 158 LEU B N 1
ATOM 2504 C CA . LEU B 1 158 ? -16.790 -35.573 -16.848 1.00 64.71 158 LEU B CA 1
ATOM 2505 C C . LEU B 1 158 ? -16.849 -36.998 -16.286 1.00 59.37 158 LEU B C 1
ATOM 2506 O O . LEU B 1 158 ? -16.886 -37.169 -15.087 1.00 69.77 158 LEU B O 1
ATOM 2511 N N . LYS B 1 159 ? -16.848 -38.022 -17.138 1.00 66.89 159 LYS B N 1
ATOM 2512 C CA . LYS B 1 159 ? -16.880 -39.405 -16.640 1.00 63.85 159 LYS B CA 1
ATOM 2513 C C . LYS B 1 159 ? -15.775 -40.286 -17.210 1.00 59.54 159 LYS B C 1
ATOM 2514 O O . LYS B 1 159 ? -15.237 -40.007 -18.275 1.00 60.73 159 LYS B O 1
ATOM 2520 N N . LEU B 1 160 ? -15.437 -41.347 -16.481 1.00 59.48 160 LEU B N 1
ATOM 2521 C CA . LEU B 1 160 ? -14.370 -42.258 -16.885 1.00 58.40 160 LEU B CA 1
ATOM 2522 C C . LEU B 1 160 ? -14.921 -43.661 -17.009 1.00 61.36 160 LEU B C 1
ATOM 2523 O O . LEU B 1 160 ? -15.454 -44.222 -16.037 1.00 59.70 160 LEU B O 1
ATOM 2528 N N . THR B 1 161 ? -14.774 -44.218 -18.206 1.00 59.36 161 THR B N 1
ATOM 2529 C CA . THR B 1 161 ? -15.322 -45.524 -18.545 1.00 58.96 161 THR B CA 1
ATOM 2530 C C . THR B 1 161 ? -14.198 -46.473 -18.942 1.00 56.86 161 THR B C 1
ATOM 2531 O O . THR B 1 161 ? -13.102 -46.021 -19.278 1.00 58.93 161 THR B O 1
ATOM 2535 N N . ASN B 1 162 ? -14.443 -47.779 -18.895 1.00 55.86 162 ASN B N 1
ATOM 2536 C CA . ASN B 1 162 ? -13.447 -48.729 -19.407 1.00 59.43 162 ASN B CA 1
ATOM 2537 C C . ASN B 1 162 ? -14.001 -49.487 -20.618 1.00 60.17 162 ASN B C 1
ATOM 2538 O O . ASN B 1 162 ? -13.495 -50.526 -21.021 1.00 60.35 162 ASN B O 1
ATOM 2543 N N . ASN B 1 163 ? -15.057 -48.925 -21.187 1.00 61.03 163 ASN B N 1
ATOM 2544 C CA . ASN B 1 163 ? -15.707 -49.448 -22.366 1.00 62.24 163 ASN B CA 1
ATOM 2545 C C . ASN B 1 163 ? -15.185 -48.762 -23.637 1.00 63.58 163 ASN B C 1
ATOM 2546 O O . ASN B 1 163 ? -15.558 -47.620 -23.949 1.00 64.26 163 ASN B O 1
ATOM 2551 N N . HIS B 1 164 ? -14.331 -49.461 -24.375 1.00 65.57 164 HIS B N 1
ATOM 2552 C CA . HIS B 1 164 ? -13.778 -48.916 -25.614 1.00 68.47 164 HIS B CA 1
ATOM 2553 C C . HIS B 1 164 ? -14.845 -48.568 -26.657 1.00 65.16 164 HIS B C 1
ATOM 2554 O O . HIS B 1 164 ? -14.564 -47.816 -27.582 1.00 69.91 164 HIS B O 1
ATOM 2561 N N . LEU B 1 165 ? -16.058 -49.099 -26.508 1.00 61.74 165 LEU B N 1
ATOM 2562 C CA . LEU B 1 165 ? -17.151 -48.716 -27.395 1.00 63.34 165 LEU B CA 1
ATOM 2563 C C . LEU B 1 165 ? -18.213 -47.894 -26.677 1.00 66.51 165 LEU B C 1
ATOM 2564 O O . LEU B 1 165 ? -19.405 -48.065 -26.932 1.00 66.12 165 LEU B O 1
ATOM 2569 N N . ASP B 1 166 ? -17.795 -47.004 -25.784 1.00 65.87 166 ASP B N 1
ATOM 2570 C CA . ASP B 1 166 ? -18.757 -46.132 -25.125 1.00 65.32 166 ASP B CA 1
ATOM 2571 C C . ASP B 1 166 ? -19.323 -45.094 -26.089 1.00 65.87 166 ASP B C 1
ATOM 2572 O O . ASP B 1 166 ? -18.579 -44.473 -26.845 1.00 66.78 166 ASP B O 1
ATOM 2577 N N . PRO B 1 167 ? -20.647 -44.893 -26.057 1.00 67.22 167 PRO B N 1
ATOM 2578 C CA . PRO B 1 167 ? -21.330 -43.930 -26.924 1.00 66.28 167 PRO B CA 1
ATOM 2579 C C . PRO B 1 167 ? -21.680 -42.593 -26.261 1.00 69.04 167 PRO B C 1
ATOM 2580 O O . PRO B 1 167 ? -22.372 -41.766 -26.865 1.00 70.79 167 PRO B O 1
ATOM 2584 N N . PHE B 1 168 ? -21.210 -42.380 -25.042 1.00 70.01 168 PHE B N 1
ATOM 2585 C CA . PHE B 1 168 ? -21.631 -41.217 -24.278 1.00 70.51 168 PHE B CA 1
ATOM 2586 C C . PHE B 1 168 ? -20.575 -40.116 -24.216 1.00 68.96 168 PHE B C 1
ATOM 2587 O O . PHE B 1 168 ? -20.761 -39.121 -23.512 1.00 75.20 168 PHE B O 1
ATOM 2595 N N . GLY B 1 169 ? -19.472 -40.294 -24.937 1.00 67.45 169 GLY B N 1
ATOM 2596 C CA . GLY B 1 169 ? -18.404 -39.311 -24.927 1.00 67.18 169 GLY B CA 1
ATOM 2597 C C . GLY B 1 169 ? -17.603 -39.293 -23.641 1.00 63.33 169 GLY B C 1
ATOM 2598 O O . GLY B 1 169 ? -16.942 -38.306 -23.331 1.00 70.20 169 GLY B O 1
ATOM 2599 N N . HIS B 1 170 ? -17.668 -40.381 -22.882 1.00 65.60 170 HIS B N 1
ATOM 2600 C CA . HIS B 1 170 ? -16.896 -40.490 -21.650 1.00 61.76 170 HIS B CA 1
ATOM 2601 C C . HIS B 1 170 ? -15.439 -40.734 -21.991 1.00 62.04 170 HIS B C 1
ATOM 2602 O O . HIS B 1 170 ? -15.133 -41.214 -23.063 1.00 62.94 170 HIS B O 1
ATOM 2609 N N . ILE B 1 171 ? -14.527 -40.440 -21.080 1.00 62.30 171 ILE B N 1
ATOM 2610 C CA . ILE B 1 171 ? -13.135 -40.634 -21.431 1.00 59.02 171 ILE B CA 1
ATOM 2611 C C . ILE B 1 171 ? -12.720 -42.060 -21.132 1.00 57.47 171 ILE B C 1
ATOM 2612 O O . ILE B 1 171 ? -12.959 -42.570 -20.052 1.00 61.78 171 ILE B O 1
ATOM 2617 N N . ILE B 1 172 ? -12.145 -42.718 -22.128 1.00 57.00 172 ILE B N 1
ATOM 2618 C CA . ILE B 1 172 ? -11.832 -44.130 -22.030 1.00 56.30 172 ILE B CA 1
ATOM 2619 C C . ILE B 1 172 ? -10.407 -44.332 -21.546 1.00 57.79 172 ILE B C 1
ATOM 2620 O O . ILE B 1 172 ? -9.464 -43.903 -22.216 1.00 61.78 172 ILE B O 1
ATOM 2625 N N . LEU B 1 173 ? -10.256 -45.010 -20.405 1.00 55.20 173 LEU B N 1
ATOM 2626 C CA . LEU B 1 173 ? -8.949 -45.266 -19.805 1.00 54.99 173 LEU B CA 1
ATOM 2627 C C . LEU B 1 173 ? -8.755 -46.755 -19.690 1.00 56.89 173 LEU B C 1
ATOM 2628 O O . LEU B 1 173 ? -9.732 -47.497 -19.778 1.00 58.88 173 LEU B O 1
ATOM 2633 N N . ASN B 1 174 ? -7.506 -47.189 -19.518 1.00 53.78 174 ASN B N 1
ATOM 2634 C CA . ASN B 1 174 ? -7.207 -48.590 -19.238 1.00 58.19 174 ASN B CA 1
ATOM 2635 C C . ASN B 1 174 ? -6.821 -48.745 -17.788 1.00 64.70 174 ASN B C 1
ATOM 2636 O O . ASN B 1 174 ? -5.942 -48.032 -17.308 1.00 66.77 174 ASN B O 1
ATOM 2641 N N . SER B 1 175 ? -7.447 -49.683 -17.088 1.00 67.38 175 SER B N 1
ATOM 2642 C CA . SER B 1 175 ? -7.146 -49.860 -15.670 1.00 67.06 175 SER B CA 1
ATOM 2643 C C . SER B 1 175 ? -5.668 -50.180 -15.450 1.00 68.07 175 SER B C 1
ATOM 2644 O O . SER B 1 175 ? -5.017 -50.753 -16.327 1.00 64.56 175 SER B O 1
ATOM 2647 N N . MET B 1 176 ? -5.158 -49.789 -14.281 1.00 68.72 176 MET B N 1
ATOM 2648 C CA . MET B 1 176 ? -3.773 -50.036 -13.887 1.00 70.82 176 MET B CA 1
ATOM 2649 C C . MET B 1 176 ? -2.781 -49.274 -14.778 1.00 70.38 176 MET B C 1
ATOM 2650 O O . MET B 1 176 ? -1.601 -49.630 -14.865 1.00 71.79 176 MET B O 1
ATOM 2655 N N . HIS B 1 177 ? -3.263 -48.208 -15.413 1.00 63.11 177 HIS B N 1
ATOM 2656 C CA . HIS B 1 177 ? -2.395 -47.261 -16.114 1.00 70.28 177 HIS B CA 1
ATOM 2657 C C . HIS B 1 177 ? -2.486 -45.888 -15.441 1.00 66.45 177 HIS B C 1
ATOM 2658 O O . HIS B 1 177 ? -3.567 -45.477 -15.011 1.00 62.87 177 HIS B O 1
ATOM 2665 N N . LYS B 1 178 ? -1.356 -45.191 -15.343 1.00 62.53 178 LYS B N 1
ATOM 2666 C CA . LYS B 1 178 ? -1.330 -43.854 -14.764 1.00 59.48 178 LYS B CA 1
ATOM 2667 C C . LYS B 1 178 ? -1.682 -42.774 -15.804 1.00 62.96 178 LYS B C 1
ATOM 2668 O O . LYS B 1 178 ? -1.184 -42.794 -16.938 1.00 63.58 178 LYS B O 1
ATOM 2674 N N . TYR B 1 179 ? -2.539 -41.833 -15.410 1.00 63.52 179 TYR B N 1
ATOM 2675 C CA . TYR B 1 179 ? -2.969 -40.765 -16.302 1.00 58.36 179 TYR B CA 1
ATOM 2676 C C . TYR B 1 179 ? -2.806 -39.392 -15.666 1.00 61.12 179 TYR B C 1
ATOM 2677 O O . TYR B 1 179 ? -2.634 -39.273 -14.451 1.00 58.21 179 TYR B O 1
ATOM 2686 N N . GLN B 1 180 ? -2.898 -38.355 -16.500 1.00 61.12 180 GLN B N 1
ATOM 2687 C CA . GLN B 1 180 ? -2.601 -36.986 -16.089 1.00 58.40 180 GLN B CA 1
ATOM 2688 C C . GLN B 1 180 ? -3.620 -36.005 -16.652 1.00 58.86 180 GLN B C 1
ATOM 2689 O O . GLN B 1 180 ? -3.561 -35.677 -17.830 1.00 62.46 180 GLN B O 1
ATOM 2695 N N . PRO B 1 181 ? -4.560 -35.538 -15.816 1.00 58.57 181 PRO B N 1
ATOM 2696 C CA . PRO B 1 181 ? -5.579 -34.596 -16.293 1.00 56.67 181 PRO B CA 1
ATOM 2697 C C . PRO B 1 181 ? -4.909 -33.322 -16.784 1.00 58.20 181 PRO B C 1
ATOM 2698 O O . PRO B 1 181 ? -3.940 -32.885 -16.161 1.00 54.93 181 PRO B O 1
ATOM 2702 N N . ARG B 1 182 ? -5.372 -32.773 -17.905 1.00 63.52 182 ARG B N 1
ATOM 2703 C CA . ARG B 1 182 ? -4.784 -31.557 -18.452 1.00 57.16 182 ARG B CA 1
ATOM 2704 C C . ARG B 1 182 ? -5.887 -30.564 -18.780 1.00 59.33 182 ARG B C 1
ATOM 2705 O O . ARG B 1 182 ? -6.953 -30.952 -19.283 1.00 57.87 182 ARG B O 1
ATOM 2713 N N . LEU B 1 183 ? -5.626 -29.291 -18.484 1.00 59.43 183 LEU B N 1
ATOM 2714 C CA . LEU B 1 183 ? -6.544 -28.206 -18.810 1.00 59.54 183 LEU B CA 1
ATOM 2715 C C . LEU B 1 183 ? -6.078 -27.398 -20.024 1.00 61.17 183 LEU B C 1
ATOM 2716 O O . LEU B 1 183 ? -4.938 -26.909 -20.068 1.00 59.96 183 LEU B O 1
ATOM 2721 N N . HIS B 1 184 ? -6.972 -27.234 -20.994 1.00 64.66 184 HIS B N 1
ATOM 2722 C CA . HIS B 1 184 ? -6.635 -26.506 -22.213 1.00 63.81 184 HIS B CA 1
ATOM 2723 C C . HIS B 1 184 ? -7.560 -25.312 -22.388 1.00 65.34 184 HIS B C 1
ATOM 2724 O O . HIS B 1 184 ? -8.777 -25.420 -22.195 1.00 64.31 184 HIS B O 1
ATOM 2731 N N . ILE B 1 185 ? -6.958 -24.170 -22.716 1.00 65.81 185 ILE B N 1
ATOM 2732 C CA . ILE B 1 185 ? -7.684 -22.924 -22.936 1.00 71.73 185 ILE B CA 1
ATOM 2733 C C . ILE B 1 185 ? -7.411 -22.421 -24.360 1.00 70.41 185 ILE B C 1
ATOM 2734 O O . ILE B 1 185 ? -6.250 -22.270 -24.770 1.00 69.98 185 ILE B O 1
ATOM 2739 N N . VAL B 1 186 ? -8.484 -22.210 -25.121 1.00 72.97 186 VAL B N 1
ATOM 2740 C CA . VAL B 1 186 ? -8.396 -21.674 -26.490 1.00 76.53 186 VAL B CA 1
ATOM 2741 C C . VAL B 1 186 ? -9.163 -20.370 -26.644 1.00 79.20 186 VAL B C 1
ATOM 2742 O O . VAL B 1 186 ? -10.382 -20.344 -26.463 1.00 81.36 186 VAL B O 1
ATOM 2746 N N . LYS B 1 187 ? -8.464 -19.295 -26.992 1.00 85.54 187 LYS B N 1
ATOM 2747 C CA . LYS B 1 187 ? -9.128 -18.012 -27.229 1.00 88.02 187 LYS B CA 1
ATOM 2748 C C . LYS B 1 187 ? -9.812 -18.060 -28.600 1.00 86.83 187 LYS B C 1
ATOM 2749 O O . LYS B 1 187 ? -9.203 -18.484 -29.583 1.00 84.73 187 LYS B O 1
ATOM 2755 N N . ALA B 1 188 ? -11.088 -17.675 -28.645 1.00 88.52 188 ALA B N 1
ATOM 2756 C CA . ALA B 1 188 ? -11.850 -17.653 -29.895 1.00 92.88 188 ALA B CA 1
ATOM 2757 C C . ALA B 1 188 ? -11.693 -16.323 -30.629 1.00 96.26 188 ALA B C 1
ATOM 2758 O O . ALA B 1 188 ? -12.667 -15.594 -30.829 1.00 101.76 188 ALA B O 1
ATOM 2760 N N . ASN B 1 198 ? -5.435 -20.716 -37.685 1.00 90.55 198 ASN B N 1
ATOM 2761 C CA . ASN B 1 198 ? -4.292 -20.370 -36.842 1.00 93.76 198 ASN B CA 1
ATOM 2762 C C . ASN B 1 198 ? -4.636 -20.351 -35.340 1.00 97.45 198 ASN B C 1
ATOM 2763 O O . ASN B 1 198 ? -4.706 -19.280 -34.729 1.00 97.64 198 ASN B O 1
ATOM 2768 N N . THR B 1 199 ? -4.827 -21.530 -34.741 1.00 88.43 199 THR B N 1
ATOM 2769 C CA . THR B 1 199 ? -5.233 -21.613 -33.333 1.00 87.12 199 THR B CA 1
ATOM 2770 C C . THR B 1 199 ? -4.091 -21.993 -32.366 1.00 81.29 199 THR B C 1
ATOM 2771 O O . THR B 1 199 ? -3.120 -22.654 -32.746 1.00 79.88 199 THR B O 1
ATOM 2775 N N . ALA B 1 200 ? -4.238 -21.587 -31.106 1.00 75.38 200 ALA B N 1
ATOM 2776 C CA . ALA B 1 200 ? -3.195 -21.759 -30.091 1.00 75.98 200 ALA B CA 1
ATOM 2777 C C . ALA B 1 200 ? -3.779 -22.136 -28.714 1.00 69.06 200 ALA B C 1
ATOM 2778 O O . ALA B 1 200 ? -4.791 -21.571 -28.282 1.00 69.67 200 ALA B O 1
ATOM 2780 N N . PHE B 1 201 ? -3.139 -23.091 -28.038 1.00 70.68 201 PHE B N 1
ATOM 2781 C CA . PHE B 1 201 ? -3.586 -23.560 -26.719 1.00 67.51 201 PHE B CA 1
ATOM 2782 C C . PHE B 1 201 ? -2.661 -23.080 -25.599 1.00 63.74 201 PHE B C 1
ATOM 2783 O O . PHE B 1 201 ? -1.445 -23.255 -25.707 1.00 64.73 201 PHE B O 1
ATOM 2791 N N . CYS B 1 202 ? -3.203 -22.485 -24.534 1.00 68.86 202 CYS B N 1
ATOM 2792 C CA . CYS B 1 202 ? -2.442 -22.414 -23.276 1.00 68.21 202 CYS B CA 1
ATOM 2793 C C . CYS B 1 202 ? -2.906 -23.657 -22.499 1.00 67.56 202 CYS B C 1
ATOM 2794 O O . CYS B 1 202 ? -4.099 -23.974 -22.461 1.00 66.96 202 CYS B O 1
ATOM 2797 N N . THR B 1 203 ? -1.956 -24.385 -21.926 1.00 63.62 203 THR B N 1
ATOM 2798 C CA . THR B 1 203 ? -2.264 -25.612 -21.215 1.00 60.53 203 THR B CA 1
ATOM 2799 C C . THR B 1 203 ? -1.742 -25.556 -19.789 1.00 62.94 203 THR B C 1
ATOM 2800 O O . THR B 1 203 ? -0.624 -25.096 -19.546 1.00 59.79 203 THR B O 1
ATOM 2804 N N . HIS B 1 204 ? -2.554 -26.020 -18.843 1.00 61.56 204 HIS B N 1
ATOM 2805 C CA . HIS B 1 204 ? -2.107 -26.113 -17.460 1.00 60.92 204 HIS B CA 1
ATOM 2806 C C . HIS B 1 204 ? -2.267 -27.529 -16.931 1.00 59.23 204 HIS B C 1
ATOM 2807 O O . HIS B 1 204 ? -3.328 -28.152 -17.062 1.00 59.67 204 HIS B O 1
ATOM 2814 N N . VAL B 1 205 ? -1.184 -28.031 -16.352 1.00 56.88 205 VAL B N 1
ATOM 2815 C CA . VAL B 1 205 ? -1.138 -29.367 -15.787 1.00 57.30 205 VAL B CA 1
ATOM 2816 C C . VAL B 1 205 ? -0.807 -29.326 -14.315 1.00 59.86 205 VAL B C 1
ATOM 2817 O O . VAL B 1 205 ? 0.280 -28.868 -13.944 1.00 60.04 205 VAL B O 1
ATOM 2821 N N . PHE B 1 206 ? -1.733 -29.804 -13.481 1.00 60.10 206 PHE B N 1
ATOM 2822 C CA . PHE B 1 206 ? -1.471 -29.999 -12.056 1.00 54.64 206 PHE B CA 1
ATOM 2823 C C . PHE B 1 206 ? -1.043 -31.429 -11.795 1.00 53.52 206 PHE B C 1
ATOM 2824 O O . PHE B 1 206 ? -1.893 -32.323 -11.766 1.00 54.38 206 PHE B O 1
ATOM 2832 N N . PRO B 1 207 ? 0.273 -31.656 -11.613 1.00 54.97 207 PRO B N 1
ATOM 2833 C CA . PRO B 1 207 ? 0.827 -33.015 -11.431 1.00 57.30 207 PRO B CA 1
ATOM 2834 C C . PRO B 1 207 ? 0.203 -33.779 -10.248 1.00 58.18 207 PRO B C 1
ATOM 2835 O O . PRO B 1 207 ? 0.171 -35.019 -10.257 1.00 56.94 207 PRO B O 1
ATOM 2839 N N . GLU B 1 208 ? -0.287 -33.051 -9.247 1.00 54.51 208 GLU B N 1
ATOM 2840 C CA . GLU B 1 208 ? -0.905 -33.711 -8.104 1.00 58.92 208 GLU B CA 1
ATOM 2841 C C . GLU B 1 208 ? -2.307 -34.242 -8.401 1.00 60.22 208 GLU B C 1
ATOM 2842 O O . GLU B 1 208 ? -2.922 -34.880 -7.525 1.00 59.44 208 GLU B O 1
ATOM 2848 N N . THR B 1 209 ? -2.807 -34.010 -9.619 1.00 53.90 209 THR B N 1
ATOM 2849 C CA . THR B 1 209 ? -4.069 -34.616 -10.037 1.00 49.17 209 THR B CA 1
ATOM 2850 C C . THR B 1 209 ? -3.844 -35.899 -10.860 1.00 52.41 209 THR B C 1
ATOM 2851 O O . THR B 1 209 ? -4.801 -36.557 -11.282 1.00 55.20 209 THR B O 1
ATOM 2855 N N . ALA B 1 210 ? -2.581 -36.265 -11.070 1.00 50.39 210 ALA B N 1
ATOM 2856 C CA . ALA B 1 210 ? -2.268 -37.520 -11.750 1.00 53.68 210 ALA B CA 1
ATOM 2857 C C . ALA B 1 210 ? -2.844 -38.687 -10.947 1.00 58.39 210 ALA B C 1
ATOM 2858 O O . ALA B 1 210 ? -3.010 -38.574 -9.725 1.00 64.90 210 ALA B O 1
ATOM 2860 N N . PHE B 1 211 ? -3.156 -39.804 -11.600 1.00 53.95 211 PHE B N 1
ATOM 2861 C CA . PHE B 1 211 ? -3.739 -40.944 -10.877 1.00 56.55 211 PHE B CA 1
ATOM 2862 C C . PHE B 1 211 ? -3.604 -42.260 -11.635 1.00 64.62 211 PHE B C 1
ATOM 2863 O O . PHE B 1 211 ? -3.416 -42.265 -12.867 1.00 55.43 211 PHE B O 1
ATOM 2871 N N . ILE B 1 212 ? -3.742 -43.373 -10.909 1.00 60.67 212 ILE B N 1
ATOM 2872 C CA . ILE B 1 212 ? -3.843 -44.669 -11.567 1.00 56.94 212 ILE B CA 1
ATOM 2873 C C . ILE B 1 212 ? -5.306 -45.052 -11.656 1.00 57.52 212 ILE B C 1
ATOM 2874 O O . ILE B 1 212 ? -6.035 -44.931 -10.680 1.00 59.74 212 ILE B O 1
ATOM 2879 N N . ALA B 1 213 ? -5.736 -45.480 -12.842 1.00 60.42 213 ALA B N 1
ATOM 2880 C CA . ALA B 1 213 ? -7.124 -45.849 -13.065 1.00 54.80 213 ALA B CA 1
ATOM 2881 C C . ALA B 1 213 ? -7.326 -47.274 -12.613 1.00 57.06 213 ALA B C 1
ATOM 2882 O O . ALA B 1 213 ? -6.559 -48.166 -12.993 1.00 58.70 213 ALA B O 1
ATOM 2884 N N . VAL B 1 214 ? -8.351 -47.501 -11.797 1.00 55.59 214 VAL B N 1
ATOM 2885 C CA . VAL B 1 214 ? -8.569 -48.837 -11.249 1.00 55.93 214 VAL B CA 1
ATOM 2886 C C . VAL B 1 214 ? -10.002 -49.269 -11.501 1.00 53.50 214 VAL B C 1
ATOM 2887 O O . VAL B 1 214 ? -10.859 -48.439 -11.789 1.00 53.43 214 VAL B O 1
ATOM 2891 N N . THR B 1 215 ? -10.265 -50.568 -11.414 1.00 55.51 215 THR B N 1
ATOM 2892 C CA . THR B 1 215 ? -11.644 -51.041 -11.541 1.00 60.75 215 THR B CA 1
ATOM 2893 C C . THR B 1 215 ? -12.289 -51.087 -10.160 1.00 60.73 215 THR B C 1
ATOM 2894 O O . THR B 1 215 ? -13.511 -51.164 -10.040 1.00 65.56 215 THR B O 1
ATOM 2898 N N . SER B 1 216 ? -11.460 -51.031 -9.122 1.00 56.50 216 SER B N 1
ATOM 2899 C CA . SER B 1 216 ? -11.948 -50.816 -7.762 1.00 60.90 216 SER B CA 1
ATOM 2900 C C . SER B 1 216 ? -10.784 -50.420 -6.850 1.00 60.49 216 SER B C 1
ATOM 2901 O O . SER B 1 216 ? -9.624 -50.726 -7.147 1.00 61.01 216 SER B O 1
ATOM 2904 N N . TYR B 1 217 ? -11.087 -49.736 -5.751 1.00 59.12 217 TYR B N 1
ATOM 2905 C CA . TYR B 1 217 ? -10.033 -49.234 -4.882 1.00 57.94 217 TYR B CA 1
ATOM 2906 C C . TYR B 1 217 ? -9.160 -50.375 -4.371 1.00 59.10 217 TYR B C 1
ATOM 2907 O O . TYR B 1 217 ? -9.652 -51.473 -4.111 1.00 62.03 217 TYR B O 1
ATOM 2916 N N . GLN B 1 218 ? -7.871 -50.096 -4.214 1.00 58.12 218 GLN B N 1
ATOM 2917 C CA . GLN B 1 218 ? -6.867 -51.129 -3.987 1.00 62.91 218 GLN B CA 1
ATOM 2918 C C . GLN B 1 218 ? -6.145 -50.923 -2.663 1.00 68.56 218 GLN B C 1
ATOM 2919 O O . GLN B 1 218 ? -6.039 -51.841 -1.834 1.00 71.22 218 GLN B O 1
ATOM 2925 N N . ASN B 1 219 ? -5.639 -49.711 -2.484 1.00 62.46 219 ASN B N 1
ATOM 2926 C CA . ASN B 1 219 ? -4.902 -49.360 -1.288 1.00 66.14 219 ASN B CA 1
ATOM 2927 C C . ASN B 1 219 ? -5.733 -49.512 -0.007 1.00 66.46 219 ASN B C 1
ATOM 2928 O O . ASN B 1 219 ? -6.847 -48.980 0.097 1.00 63.55 219 ASN B O 1
ATOM 2933 N N . HIS B 1 220 ? -5.176 -50.226 0.968 1.00 65.45 220 HIS B N 1
ATOM 2934 C CA . HIS B 1 220 ? -5.860 -50.412 2.242 1.00 69.75 220 HIS B CA 1
ATOM 2935 C C . HIS B 1 220 ? -6.010 -49.065 2.949 1.00 66.52 220 HIS B C 1
ATOM 2936 O O . HIS B 1 220 ? -6.884 -48.898 3.799 1.00 62.43 220 HIS B O 1
ATOM 2943 N N . LYS B 1 221 ? -5.170 -48.099 2.585 1.00 67.69 221 LYS B N 1
ATOM 2944 C CA . LYS B 1 221 ? -5.269 -46.766 3.166 1.00 65.52 221 LYS B CA 1
ATOM 2945 C C . LYS B 1 221 ? -6.512 -46.041 2.654 1.00 65.93 221 LYS B C 1
ATOM 2946 O O . LYS B 1 221 ? -6.921 -45.023 3.220 1.00 67.50 221 LYS B O 1
ATOM 2952 N N . ILE B 1 222 ? -7.108 -46.563 1.583 1.00 63.92 222 ILE B N 1
ATOM 2953 C CA . ILE B 1 222 ? -8.391 -46.053 1.125 1.00 62.84 222 ILE B CA 1
ATOM 2954 C C . ILE B 1 222 ? -9.510 -46.968 1.623 1.00 59.25 222 ILE B C 1
ATOM 2955 O O . ILE B 1 222 ? -10.449 -46.494 2.265 1.00 55.12 222 ILE B O 1
ATOM 2960 N N . THR B 1 223 ? -9.404 -48.267 1.326 1.00 58.63 223 THR B N 1
ATOM 2961 C CA . THR B 1 223 ? -10.440 -49.252 1.677 1.00 60.02 223 THR B CA 1
ATOM 2962 C C . THR B 1 223 ? -10.690 -49.419 3.194 1.00 63.66 223 THR B C 1
ATOM 2963 O O . THR B 1 223 ? -11.778 -49.846 3.618 1.00 60.07 223 THR B O 1
ATOM 2967 N N . GLN B 1 224 ? -9.666 -49.117 3.991 1.00 59.59 224 GLN B N 1
ATOM 2968 C CA . GLN B 1 224 ? -9.742 -49.193 5.444 1.00 61.81 224 GLN B CA 1
ATOM 2969 C C . GLN B 1 224 ? -9.373 -47.836 5.999 1.00 64.19 224 GLN B C 1
ATOM 2970 O O . GLN B 1 224 ? -8.665 -47.736 7.002 1.00 61.08 224 GLN B O 1
ATOM 2976 N N . LEU B 1 225 ? -9.845 -46.804 5.298 1.00 63.77 225 LEU B N 1
ATOM 2977 C CA . LEU B 1 225 ? -9.701 -45.401 5.689 1.00 64.80 225 LEU B CA 1
ATOM 2978 C C . LEU B 1 225 ? -9.682 -45.139 7.204 1.00 69.46 225 LEU B C 1
ATOM 2979 O O . LEU B 1 225 ? -10.707 -45.271 7.884 1.00 69.05 225 LEU B O 1
ATOM 2984 N N . LYS B 1 226 ? -8.514 -44.766 7.722 1.00 72.89 226 LYS B N 1
ATOM 2985 C CA . LYS B 1 226 ? -8.382 -44.425 9.134 1.00 78.22 226 LYS B CA 1
ATOM 2986 C C . LYS B 1 226 ? -8.568 -42.920 9.311 1.00 84.63 226 LYS B C 1
ATOM 2987 O O . LYS B 1 226 ? -7.730 -42.131 8.880 1.00 89.33 226 LYS B O 1
ATOM 2993 N N . ILE B 1 227 ? -9.670 -42.534 9.950 1.00 86.87 227 ILE B N 1
ATOM 2994 C CA . ILE B 1 227 ? -10.038 -41.128 10.114 1.00 93.41 227 ILE B CA 1
ATOM 2995 C C . ILE B 1 227 ? -8.974 -40.227 10.781 1.00 101.11 227 ILE B C 1
ATOM 2996 O O . ILE B 1 227 ? -8.665 -39.148 10.266 1.00 107.15 227 ILE B O 1
ATOM 3001 N N . GLU B 1 228 ? -8.434 -40.678 11.908 1.00 98.41 228 GLU B N 1
ATOM 3002 C CA . GLU B 1 228 ? -7.420 -39.918 12.630 1.00 105.00 228 GLU B CA 1
ATOM 3003 C C . GLU B 1 228 ? -6.017 -40.406 12.288 1.00 108.62 228 GLU B C 1
ATOM 3004 O O . GLU B 1 228 ? -5.118 -40.382 13.129 1.00 110.83 228 GLU B O 1
ATOM 3010 N N . ASN B 1 229 ? -5.836 -40.849 11.048 1.00 108.71 229 ASN B N 1
ATOM 3011 C CA . ASN B 1 229 ? -4.542 -41.344 10.592 1.00 108.28 229 ASN B CA 1
ATOM 3012 C C . ASN B 1 229 ? -4.407 -41.290 9.074 1.00 111.12 229 ASN B C 1
ATOM 3013 O O . ASN B 1 229 ? -5.211 -40.654 8.392 1.00 110.21 229 ASN B O 1
ATOM 3018 N N . ASN B 1 230 ? -3.386 -41.961 8.552 1.00 114.12 230 ASN B N 1
ATOM 3019 C CA . ASN B 1 230 ? -3.144 -41.990 7.114 1.00 116.13 230 ASN B CA 1
ATOM 3020 C C . ASN B 1 230 ? -2.104 -43.036 6.726 1.00 113.79 230 ASN B C 1
ATOM 3021 O O . ASN B 1 230 ? -0.904 -42.832 6.914 1.00 116.63 230 ASN B O 1
#

Organism: Homo sapiens (NCBI:txid9606)

Radius of gyration: 21.66 Å; Cα contacts (8 Å, |Δi|>4): 817; chains: 2; bounding box: 55×52×60 Å

Sequence (373 aa):
SKSPSSPQAAFTQQGMEGIKVFLHERELWLKFHEVGTEMIITKAGRRMFPSYKVKVTGLNPKTKYILLMDIVPADDHRYKFADNKWSVTGKAEPAMPGRLYVHPDSPATGAHWMRQLVSFQKLKLTNNHLDPFGHIILNSMHKYQPRLHIVKADENNGFGSKNTAFCTHVFPETAFIAVTSYQNHKITQLKIENNPFFTQQGMEGIKVFLHERELWLKFHEVGTEMIITKAGRRMFPSYKVKVTGLNPKTKYILLMDIVPADDHRYKFADNKWSVTGKAEPAMPGRLYVHPDSPATGAHWMRQLVSFQKLKLTNNHLDPFGHIILNSMHKYQPRLHIVKANTAFCTHVFPETAFIAVTSYQNHKITQLKIENN

Nearest PDB structures (foldseek):
  5bqd-assembly1_B  TM=1.006E+00  e=3.084E-37  Homo sapiens
  5bqd-assembly1_A  TM=9.357E-01  e=2.299E-30  Homo sapiens
  2x6v-assembly1_A  TM=9.487E-01  e=1.125E-29  Homo sapiens
  4s0h-assembly1_A  TM=9.455E-01  e=3.919E-29  Homo sapiens
  5flv-assembly4_M  TM=9.310E-01  e=3.123E-29  Mus musculus

InterPro domains:
  IPR001699 T-box transcription factor [PTHR11267] (29-427)
  IPR008967 p53-like transcription factor, DNA-binding domain superfamily [SSF49417] (53-237)
  IPR018186 Transcription factor, T-box, conserved site [PS01264] (137-155)
  IPR018186 Transcription factor, T-box, conserved site [PS01283] (63-82)
  IPR036960 T-box superfamily [G3DSA:2.60.40.820] (43-238)
  IPR046360 T-box transcription factor, DNA-binding domain [PF00907] (57-237)
  IPR046360 T-box transcription factor, DNA-binding domain [PR00937] (71-95)
  IPR046360 T-box transcription factor, DNA-binding domain [PR00937] (136-149)
  IPR046360 T-box transcription factor, DNA-binding domain [PR00937] (153-162)
  IPR046360 T-box transcription factor, DNA-binding domain [PR00937] (172-186)
  IPR046360 T-box transcription factor, DNA-binding domain [PR00937] (209-222)
  IPR046360 T-box transcription factor, DNA-binding domain [PR00937] (230-238)
  IPR046360 T-box transcription factor, DNA-binding domain [PS50252] (58-238)
  IPR046360 T-box transcription factor, DNA-binding domain [SM00425] (53-243)